Protein AF-A0A7C4HP65-F1 (afdb_monomer_lite)

pLDDT: mean 86.51, std 9.94, range [28.02, 97.38]

Foldseek 3Di:
DDDDPVRVVVVVVCVVPVVNVVVVVVVVVLLVVLVCLLQQAELAFQWKQFQNDIDGCSVDFAALVVLVDDTRDTDRCVDPVSVVSRVVGIDTHAHNQNHALQDADPDDPDFPQADADPNQNRGAHLRRGRPVNNCSNLVNLLLVLLVVLLVLLQVLQLVLLLQCQQPPDPSVVVVVVVLVVQQPDPLVVVLVVVCVVDPQASVSVSVSSSSNSSNPCNNLSSVQSNVQCPDPVNVVCVVVVNDSVCSSPPPRSVRSVVVSVVCSVVSSVVSSVVQVVCVVVVSHHDDDDPGLPDRQPDDDKWKWKWKFAQADIDIDTDPDLVCVVVSDDPRIAIEIEIEALPPLVSLVSVCVSVVNDVVLNVVLSRFPDAWDWDDDLQWIKTWAWAWDADLVVRDIDIWIWIWIQGQRYIYIRTNHPDHLCVVVVVLSVDRSRVSNHDGSLLVVLVRLLSRLVVLVVSLVSLVVVLVVLLVCLVPPDDPVSVVVLVVSLVVLVVVLRRLVCVLVNLVCVLPDPRPSHDPVSSVSSVVSNVSSVVSNVSSVVSNVSSVVSVVSNVVSVVVVVVLVVLVVCLVCQLVVVLVVLVVVVPDDDPDDPLVPDPCSVVVSVVVSVVSNVVSVVVCVVVVSD

Secondary structure (DSSP, 8-state):
-PPPHHHHHHHHHHHH-HHHHHHHHHHHHHHHHHHTHHHHB-SS-SEEEETTEEE-TTTS--BGGGGT-S-SSBP-TTSHHHHHHHHHSEEEE--SB---TT---S--SSSSSPPP-SSSTT-B-TTS-BHHHHHHHHHHHHHHHHHHHHHHHHHHHHHHHHHHHHH-HHHHHHHHHHHHHHHTS-HHHHHHHHHHHS---HHHHHHHHHHHHGGGGHHHHHHHHHHHTTSHHHHHHHHTT--HHHIIIIIIHHHHHHHHHHHHHHHHHHHHHHHHHHHHTT-SSPP-S----S----SS-EEEEEEE-SS-EEEEE-S-GGGGGGG--TT-EEEEEEE----HHHHHHHHHHHT--HHHHHHHH-TTPPPEEEE-SSEEEEEEEEEEEETTTTEEEEEEEEEEEESSEEEEEESSS--TTHHHHHHHHSTT-GGGGS-HHHHHHHHHHHHHHHHHHHHHHHHHHHHHHHHHHHH---HHHHHHHHHHHHHHHHHHHHHTTHHHHHHHHHH--STTS-HHHHHHHHHHHHHHHHHHHHHHHHHHHHHHHHHHHHHHHHHHHHHHHHHHHHHHHHHHHHHHHHHHHTS--S--TTTTSTTHHHHHHHHHHHHHHHHHHHHHHTT--

Structure (mmCIF, N/CA/C/O backbone):
data_AF-A0A7C4HP65-F1
#
_entry.id   AF-A0A7C4HP65-F1
#
loop_
_atom_site.group_PDB
_atom_site.id
_atom_site.type_symbol
_atom_site.label_atom_id
_atom_site.label_alt_id
_atom_site.label_comp_id
_atom_site.label_asym_id
_atom_site.label_entity_id
_atom_site.label_seq_id
_atom_site.pdbx_PDB_ins_code
_atom_site.Cartn_x
_atom_site.Cartn_y
_atom_site.Cartn_z
_atom_site.occupancy
_atom_site.B_iso_or_equiv
_atom_site.auth_seq_id
_atom_site.auth_comp_id
_atom_site.auth_asym_id
_atom_site.auth_atom_id
_atom_site.pdbx_PDB_model_num
ATOM 1 N N . MET A 1 1 ? -8.181 -29.368 -41.810 1.00 47.44 1 MET A N 1
ATOM 2 C CA . MET A 1 1 ? -7.188 -28.692 -42.681 1.00 47.44 1 MET A CA 1
ATOM 3 C C . MET A 1 1 ? -5.830 -29.353 -42.499 1.00 47.44 1 MET A C 1
ATOM 5 O O . MET A 1 1 ? -5.380 -29.470 -41.366 1.00 47.44 1 MET A O 1
ATOM 9 N N . ALA A 1 2 ? -5.188 -29.817 -43.572 1.00 63.53 2 ALA A N 1
ATOM 10 C CA . ALA A 1 2 ? -3.842 -30.382 -43.484 1.00 63.53 2 ALA A CA 1
ATOM 11 C C . ALA A 1 2 ? -2.816 -29.267 -43.200 1.00 63.53 2 ALA A C 1
ATOM 13 O O . ALA A 1 2 ? -2.768 -28.271 -43.916 1.00 63.53 2 ALA A O 1
ATOM 14 N N . LEU A 1 3 ? -2.005 -29.423 -42.147 1.00 74.25 3 LEU A N 1
ATOM 15 C CA . LEU A 1 3 ? -0.933 -28.478 -41.809 1.00 74.25 3 LEU A CA 1
ATOM 16 C C . LEU A 1 3 ? 0.085 -28.389 -42.954 1.00 74.25 3 LEU A C 1
ATOM 18 O O . LEU A 1 3 ? 0.565 -29.429 -43.415 1.00 74.25 3 LEU A O 1
ATOM 22 N N . SER A 1 4 ? 0.452 -27.164 -43.353 1.00 83.81 4 SER A N 1
ATOM 23 C CA . SER A 1 4 ? 1.479 -26.936 -44.379 1.00 83.81 4 SER A CA 1
ATOM 24 C C . SER A 1 4 ? 2.825 -27.573 -43.976 1.00 83.81 4 SER A C 1
ATOM 26 O O . SER A 1 4 ? 3.120 -27.660 -42.775 1.00 83.81 4 SER A O 1
ATOM 28 N N . PRO A 1 5 ? 3.681 -27.984 -44.935 1.00 84.31 5 PRO A N 1
ATOM 29 C CA . PRO A 1 5 ? 5.005 -28.539 -44.633 1.00 84.31 5 PRO A CA 1
ATOM 30 C C . PRO A 1 5 ? 5.859 -27.615 -43.749 1.00 84.31 5 PRO A C 1
ATOM 32 O O . PRO A 1 5 ? 6.534 -28.073 -42.826 1.00 84.31 5 PRO A O 1
ATOM 35 N N . LEU A 1 6 ? 5.763 -26.298 -43.967 1.00 77.19 6 LEU A N 1
ATOM 36 C CA . LEU A 1 6 ? 6.455 -25.286 -43.169 1.00 77.19 6 LEU A CA 1
ATOM 37 C C . LEU A 1 6 ? 5.941 -25.258 -41.721 1.00 77.19 6 LEU A C 1
ATOM 39 O O . LEU A 1 6 ? 6.729 -25.222 -40.776 1.00 77.19 6 LEU A O 1
ATOM 43 N N . THR A 1 7 ? 4.620 -25.322 -41.534 1.00 78.06 7 THR A N 1
ATOM 44 C CA . THR A 1 7 ? 3.987 -25.353 -40.207 1.00 78.06 7 THR A CA 1
ATOM 45 C C . THR A 1 7 ? 4.357 -26.627 -39.449 1.00 78.06 7 THR A C 1
ATOM 47 O O . THR A 1 7 ? 4.659 -26.559 -38.260 1.00 78.06 7 THR A O 1
ATOM 50 N N . ARG A 1 8 ? 4.414 -27.781 -40.132 1.00 84.81 8 ARG A N 1
ATOM 51 C CA . ARG A 1 8 ? 4.875 -29.046 -39.533 1.00 84.81 8 ARG A CA 1
ATOM 52 C C . ARG A 1 8 ? 6.316 -28.943 -39.037 1.00 84.81 8 ARG A C 1
ATOM 54 O O . ARG A 1 8 ? 6.592 -29.339 -37.908 1.00 84.81 8 ARG A O 1
ATOM 61 N N . ARG A 1 9 ? 7.215 -28.354 -39.834 1.00 84.94 9 ARG A N 1
ATOM 62 C CA . ARG A 1 9 ? 8.615 -28.128 -39.437 1.00 84.94 9 ARG A CA 1
ATOM 63 C C . ARG A 1 9 ? 8.730 -27.180 -38.239 1.00 84.94 9 ARG A C 1
ATOM 65 O O . ARG A 1 9 ? 9.472 -27.474 -37.309 1.00 84.94 9 ARG A O 1
ATOM 72 N N . ARG A 1 10 ? 7.966 -26.079 -38.218 1.00 82.75 10 ARG A N 1
ATOM 73 C CA . ARG A 1 10 ? 7.916 -25.151 -37.069 1.00 82.75 10 ARG A CA 1
ATOM 74 C C . ARG A 1 10 ? 7.435 -25.848 -35.794 1.00 82.75 10 ARG A C 1
ATOM 76 O O . ARG A 1 10 ? 8.056 -25.687 -34.750 1.00 82.75 10 ARG A O 1
ATOM 83 N N . LEU A 1 11 ? 6.384 -26.665 -35.890 1.00 83.00 11 LEU A N 1
ATOM 84 C CA . LEU A 1 11 ? 5.855 -27.416 -34.751 1.00 83.00 11 LEU A CA 1
ATOM 85 C C . LEU A 1 11 ? 6.846 -28.474 -34.248 1.00 83.00 11 LEU A C 1
ATOM 87 O O . LEU A 1 11 ? 6.991 -28.647 -33.041 1.00 83.00 11 LEU A O 1
ATOM 91 N N . HIS A 1 12 ? 7.555 -29.148 -35.156 1.00 88.75 12 HIS A N 1
ATOM 92 C CA . HIS A 1 12 ? 8.626 -30.075 -34.796 1.00 88.75 12 HIS A CA 1
ATOM 93 C C . HIS A 1 12 ? 9.760 -29.359 -34.047 1.00 88.75 12 HIS A C 1
ATOM 95 O O . HIS A 1 12 ? 10.168 -29.810 -32.981 1.00 88.75 12 HIS A O 1
ATOM 101 N N . ASN A 1 13 ? 10.211 -28.204 -34.547 1.00 86.38 13 ASN A N 1
ATOM 102 C CA . ASN A 1 13 ? 11.237 -27.396 -33.881 1.00 86.38 13 ASN A CA 1
ATOM 103 C C . ASN A 1 13 ? 10.777 -26.891 -32.502 1.00 86.38 13 ASN A C 1
ATOM 105 O O . ASN A 1 13 ? 11.560 -26.900 -31.557 1.00 86.38 13 ASN A O 1
ATOM 109 N N . PHE A 1 14 ? 9.507 -26.498 -32.361 1.00 86.06 14 PHE A N 1
ATOM 110 C CA . PHE A 1 14 ? 8.940 -26.107 -31.069 1.00 86.06 14 PHE A CA 1
ATOM 111 C C . PHE A 1 14 ? 8.900 -27.281 -30.080 1.00 86.06 14 PHE A C 1
ATOM 113 O O . PHE A 1 14 ? 9.344 -27.137 -28.947 1.00 86.06 14 PHE A O 1
ATOM 120 N N . ARG A 1 15 ? 8.450 -28.465 -30.517 1.00 88.50 15 ARG A N 1
ATOM 121 C CA . ARG A 1 15 ? 8.444 -29.686 -29.688 1.00 88.50 15 ARG A CA 1
ATOM 122 C C . ARG A 1 15 ? 9.851 -30.147 -29.298 1.00 88.50 15 ARG A C 1
ATOM 124 O O . ARG A 1 15 ? 10.022 -30.719 -28.226 1.00 88.50 15 ARG A O 1
ATOM 131 N N . ALA A 1 16 ? 10.854 -29.891 -30.139 1.00 91.50 16 ALA A N 1
ATOM 132 C CA . ALA A 1 16 ? 12.252 -30.164 -29.814 1.00 91.50 16 ALA A CA 1
ATOM 133 C C . ALA A 1 16 ? 12.774 -29.261 -28.678 1.00 91.50 16 ALA A C 1
ATOM 135 O O . ALA A 1 16 ? 13.621 -29.692 -27.893 1.00 91.50 16 ALA A O 1
ATOM 136 N N . ASN A 1 17 ? 12.234 -28.044 -28.525 1.00 91.94 17 ASN A N 1
ATOM 137 C CA . ASN A 1 17 ? 12.501 -27.192 -27.368 1.00 91.94 17 ASN A CA 1
ATOM 138 C C . ASN A 1 17 ? 11.694 -27.671 -26.151 1.00 91.94 17 ASN A C 1
ATOM 140 O O . ASN A 1 17 ? 10.605 -27.175 -25.855 1.00 91.94 17 ASN A O 1
ATOM 144 N N . ARG A 1 18 ? 12.260 -28.641 -25.420 1.00 90.25 18 ARG A N 1
ATOM 145 C CA . ARG A 1 18 ? 11.605 -29.274 -24.265 1.00 90.25 18 ARG A CA 1
ATOM 146 C C . ARG A 1 18 ? 11.142 -28.271 -23.208 1.00 90.25 18 ARG A C 1
ATOM 148 O O . ARG A 1 18 ? 10.050 -28.441 -22.678 1.00 90.25 18 ARG A O 1
ATOM 155 N N . ARG A 1 19 ? 11.937 -27.234 -22.916 1.00 91.62 19 ARG A N 1
ATOM 156 C CA . ARG A 1 19 ? 11.590 -26.224 -21.900 1.00 91.62 19 ARG A CA 1
ATOM 157 C C . ARG A 1 19 ? 10.344 -25.447 -22.320 1.00 91.62 19 ARG A C 1
ATOM 159 O O . ARG A 1 19 ? 9.363 -25.452 -21.592 1.00 91.62 19 ARG A O 1
ATOM 166 N N . GLY A 1 20 ? 10.350 -24.880 -23.529 1.00 87.81 20 GLY A N 1
ATOM 167 C CA . GLY A 1 20 ? 9.201 -24.134 -24.052 1.00 87.81 20 GLY A CA 1
ATOM 168 C C . GLY A 1 20 ? 7.935 -24.987 -24.180 1.00 87.81 20 GLY A C 1
ATOM 169 O O . GLY A 1 20 ? 6.843 -24.524 -23.862 1.00 87.81 20 GLY A O 1
ATOM 170 N N . PHE A 1 21 ? 8.080 -26.252 -24.585 1.00 90.38 21 PHE A N 1
ATOM 171 C CA . PHE A 1 21 ? 6.955 -27.179 -24.695 1.00 90.38 21 PHE A CA 1
ATOM 172 C C . PHE A 1 21 ? 6.313 -27.488 -23.334 1.00 90.38 21 PHE A C 1
ATOM 174 O O . PHE A 1 21 ? 5.094 -27.400 -23.207 1.00 90.38 21 PHE A O 1
ATOM 181 N N . TRP A 1 22 ? 7.113 -27.809 -22.311 1.00 93.75 22 TRP A N 1
ATOM 182 C CA . TRP A 1 22 ? 6.597 -28.073 -20.964 1.00 93.75 22 TRP A CA 1
ATOM 183 C C . TRP A 1 22 ? 6.025 -26.820 -20.300 1.00 93.75 22 TRP A C 1
ATOM 185 O O . TRP A 1 22 ? 4.951 -26.901 -19.711 1.00 93.75 22 TRP A O 1
ATOM 195 N N . SER A 1 23 ? 6.670 -25.658 -20.448 1.00 92.56 23 SER A N 1
ATOM 196 C CA . SER A 1 23 ? 6.140 -24.391 -19.926 1.00 92.56 23 SER A CA 1
ATOM 197 C C . SER A 1 23 ? 4.758 -24.064 -20.497 1.00 92.56 23 SER A C 1
ATOM 199 O O . SER A 1 23 ? 3.884 -23.641 -19.746 1.00 92.56 23 SER A O 1
ATOM 201 N N . LEU A 1 24 ? 4.528 -24.315 -21.794 1.00 90.88 24 LEU A N 1
ATOM 202 C CA . LEU A 1 24 ? 3.211 -24.136 -22.411 1.00 90.88 24 LEU A CA 1
ATOM 203 C C . LEU A 1 24 ? 2.157 -25.041 -21.761 1.00 90.88 24 LEU A C 1
ATOM 205 O O . LEU A 1 24 ? 1.071 -24.572 -21.440 1.00 90.88 24 LEU A O 1
ATOM 209 N N . TRP A 1 25 ? 2.463 -26.324 -21.558 1.00 93.88 25 TRP A N 1
ATOM 210 C CA . TRP A 1 25 ? 1.515 -27.262 -20.953 1.00 93.88 25 TRP A CA 1
ATOM 211 C C . TRP A 1 25 ? 1.218 -26.954 -19.490 1.00 93.88 25 TRP A C 1
ATOM 213 O O . TRP A 1 25 ? 0.059 -27.024 -19.096 1.00 93.88 25 TRP A O 1
ATOM 223 N N . ILE A 1 26 ? 2.231 -26.572 -18.707 1.00 95.19 26 ILE A N 1
ATOM 224 C CA . ILE A 1 26 ? 2.046 -26.145 -17.314 1.00 95.19 26 ILE A CA 1
ATOM 225 C C . ILE A 1 26 ? 1.136 -24.917 -17.267 1.00 95.19 26 ILE A C 1
ATOM 227 O O . ILE A 1 26 ? 0.150 -24.915 -16.535 1.00 95.19 26 ILE A O 1
ATOM 231 N N . PHE A 1 27 ? 1.415 -23.909 -18.097 1.00 93.81 27 PHE A N 1
ATOM 232 C CA . PHE A 1 27 ? 0.587 -22.710 -18.179 1.00 93.81 27 PHE A CA 1
ATOM 233 C C . PHE A 1 27 ? -0.853 -23.034 -18.594 1.00 93.81 27 PHE A C 1
ATOM 235 O O . PHE A 1 27 ? -1.787 -22.581 -17.942 1.00 93.81 27 PHE A O 1
ATOM 242 N N . LEU A 1 28 ? -1.049 -23.845 -19.641 1.00 94.62 28 LEU A N 1
ATOM 243 C CA . LEU A 1 28 ? -2.384 -24.237 -20.100 1.00 94.62 28 LEU A CA 1
ATOM 244 C C . LEU A 1 28 ? -3.150 -25.029 -19.038 1.00 94.62 28 LEU A C 1
ATOM 246 O O . LEU A 1 28 ? -4.348 -24.817 -18.886 1.00 94.62 28 LEU A O 1
ATOM 250 N N . ALA A 1 29 ? -2.475 -25.910 -18.297 1.00 95.94 29 ALA A N 1
ATOM 251 C CA . ALA A 1 29 ? -3.082 -26.652 -17.201 1.00 95.94 29 ALA A CA 1
ATOM 252 C C . ALA A 1 29 ? -3.499 -25.717 -16.058 1.00 95.94 29 ALA A C 1
ATOM 254 O O . ALA A 1 29 ? -4.655 -25.750 -15.647 1.00 95.94 29 ALA A O 1
ATOM 255 N N . MET A 1 30 ? -2.604 -24.837 -15.594 1.00 95.06 30 MET A N 1
ATOM 256 C CA . MET A 1 30 ? -2.923 -23.847 -14.556 1.00 95.06 30 MET A CA 1
ATOM 257 C C . MET A 1 30 ? -4.059 -22.919 -14.989 1.00 95.06 30 MET A C 1
ATOM 259 O O . MET A 1 30 ? -4.978 -22.664 -14.216 1.00 95.06 30 MET A O 1
ATOM 263 N N . PHE A 1 31 ? -4.030 -22.450 -16.237 1.00 95.00 31 PHE A N 1
ATOM 264 C CA . PHE A 1 31 ? -5.076 -21.599 -16.788 1.00 95.00 31 PHE A CA 1
ATOM 265 C C . PHE A 1 31 ? -6.417 -22.331 -16.861 1.00 95.00 31 PHE A C 1
ATOM 267 O O . PHE A 1 31 ? -7.412 -21.811 -16.363 1.00 95.00 31 PHE A O 1
ATOM 274 N N . ALA A 1 32 ? -6.447 -23.560 -17.381 1.00 95.25 32 ALA A N 1
ATOM 275 C CA . ALA A 1 32 ? -7.660 -24.372 -17.418 1.00 95.25 32 ALA A CA 1
ATOM 276 C C . ALA A 1 32 ? -8.232 -24.627 -16.015 1.00 95.25 32 ALA A C 1
ATOM 278 O O . ALA A 1 32 ? -9.429 -24.451 -15.820 1.00 95.25 32 ALA A O 1
ATOM 279 N N . ILE A 1 33 ? -7.390 -24.970 -15.034 1.00 94.88 33 ILE A N 1
ATOM 280 C CA . ILE A 1 33 ? -7.793 -25.138 -13.628 1.00 94.88 33 ILE A CA 1
ATOM 281 C C . ILE A 1 33 ? -8.402 -23.834 -13.095 1.00 94.88 33 ILE A C 1
ATOM 283 O O . ILE A 1 33 ? -9.485 -23.848 -12.517 1.00 94.88 33 ILE A O 1
ATOM 287 N N . SER A 1 34 ? -7.748 -22.699 -13.353 1.00 93.00 34 SER A N 1
ATOM 288 C CA . SER A 1 34 ? -8.208 -21.390 -12.886 1.00 93.00 34 SER A CA 1
ATOM 289 C C . SER A 1 34 ? -9.563 -20.971 -13.460 1.00 93.00 34 SER A C 1
ATOM 291 O O . SER A 1 34 ? -10.327 -20.320 -12.760 1.00 93.00 34 SER A O 1
ATOM 293 N N . LEU A 1 35 ? -9.928 -21.385 -14.682 1.00 91.88 35 LEU A N 1
ATOM 294 C CA . LEU A 1 35 ? -11.258 -21.110 -15.249 1.00 91.88 35 LEU A CA 1
ATOM 295 C C . LEU A 1 35 ? -12.393 -21.742 -14.432 1.00 91.88 35 LEU A C 1
ATOM 297 O O . LEU A 1 35 ? -13.484 -21.182 -14.381 1.00 91.88 35 LEU A O 1
ATOM 301 N N . PHE A 1 36 ? -12.115 -22.855 -13.753 1.00 93.31 36 PHE A N 1
ATOM 302 C CA . PHE A 1 36 ? -13.043 -23.534 -12.852 1.00 93.31 36 PHE A CA 1
ATOM 303 C C . PHE A 1 36 ? -12.806 -23.161 -11.380 1.00 93.31 36 PHE A C 1
ATOM 305 O O . PHE A 1 36 ? -13.174 -23.931 -10.495 1.00 93.31 36 PHE A O 1
ATOM 312 N N . ALA A 1 37 ? -12.216 -21.989 -11.100 1.00 88.62 37 ALA A N 1
ATOM 313 C CA . ALA A 1 37 ? -11.960 -21.523 -9.735 1.00 88.62 37 ALA A CA 1
ATOM 314 C C . ALA A 1 37 ? -13.206 -21.597 -8.845 1.00 88.62 37 ALA A C 1
ATOM 316 O O . ALA A 1 37 ? -13.103 -22.097 -7.734 1.00 88.62 37 ALA A O 1
ATOM 317 N N . ASP A 1 38 ? -14.382 -21.228 -9.360 1.00 85.44 38 ASP A N 1
ATOM 318 C CA . ASP A 1 38 ? -15.629 -21.237 -8.582 1.00 85.44 38 ASP A CA 1
ATOM 319 C C . ASP A 1 38 ? -16.104 -22.656 -8.201 1.00 85.44 38 ASP A C 1
ATOM 321 O O . ASP A 1 38 ? -16.932 -22.795 -7.308 1.00 85.44 38 ASP A O 1
ATOM 325 N N . LEU A 1 39 ? -15.595 -23.712 -8.853 1.00 91.56 39 LEU A N 1
ATOM 326 C CA . LEU A 1 39 ? -15.848 -25.118 -8.492 1.00 91.56 39 LEU A CA 1
ATOM 327 C C . LEU A 1 39 ? -14.784 -25.688 -7.545 1.00 91.56 39 LEU A C 1
ATOM 329 O O . LEU A 1 39 ? -15.029 -26.687 -6.874 1.00 91.56 39 LEU A O 1
ATOM 333 N N . ILE A 1 40 ? -13.590 -25.095 -7.533 1.00 93.38 40 ILE A N 1
ATOM 334 C CA . ILE A 1 40 ? -12.436 -25.566 -6.756 1.00 93.38 40 ILE A CA 1
ATOM 335 C C . ILE A 1 40 ? -12.366 -24.852 -5.406 1.00 93.38 40 ILE A C 1
ATOM 337 O O . ILE A 1 40 ? -12.086 -25.495 -4.395 1.00 93.38 40 ILE A O 1
ATOM 341 N N . ALA A 1 41 ? -12.623 -23.544 -5.410 1.00 92.81 41 ALA A N 1
ATOM 342 C CA . ALA A 1 41 ? -12.534 -22.642 -4.277 1.00 92.81 41 ALA A CA 1
ATOM 343 C C . ALA A 1 41 ? -13.800 -21.783 -4.189 1.00 92.81 41 ALA A C 1
ATOM 345 O O . ALA A 1 41 ? -13.994 -20.884 -5.007 1.00 92.81 41 ALA A O 1
ATOM 346 N N . ASN A 1 42 ? -14.692 -22.082 -3.246 1.00 92.25 42 ASN A N 1
ATOM 347 C CA . ASN A 1 42 ? -15.935 -21.334 -3.058 1.00 92.25 42 ASN A CA 1
ATOM 348 C C . ASN A 1 42 ? -16.457 -21.493 -1.628 1.00 92.25 42 ASN A C 1
ATOM 350 O O . ASN A 1 42 ? -16.293 -22.552 -1.025 1.00 92.25 42 ASN A O 1
ATOM 354 N N . ASP A 1 43 ? -17.121 -20.467 -1.106 1.00 90.06 43 ASP A N 1
ATOM 355 C CA . ASP A 1 43 ? -17.806 -20.494 0.193 1.00 90.06 43 ASP A CA 1
ATOM 356 C C . ASP A 1 43 ? -19.222 -21.078 0.117 1.00 90.06 43 ASP A C 1
ATOM 358 O O . ASP A 1 43 ? -19.897 -21.251 1.135 1.00 90.06 43 ASP A O 1
ATOM 362 N N . ARG A 1 44 ? -19.653 -21.453 -1.090 1.00 91.81 44 ARG A N 1
ATOM 363 C CA . ARG A 1 44 ? -20.887 -22.193 -1.340 1.00 91.81 44 ARG A CA 1
ATOM 364 C C . ARG A 1 44 ? -20.596 -23.659 -1.682 1.00 91.81 44 ARG A C 1
ATOM 366 O O . ARG A 1 44 ? -19.711 -23.934 -2.498 1.00 91.81 44 ARG A O 1
ATOM 373 N N . PRO A 1 45 ? -21.367 -24.617 -1.140 1.00 93.00 45 PRO A N 1
ATOM 374 C CA . PRO A 1 45 ? -21.257 -26.013 -1.538 1.00 93.00 45 PRO A CA 1
ATOM 375 C C . PRO A 1 45 ? -21.715 -26.205 -2.992 1.00 93.00 45 PRO A C 1
ATOM 377 O O . PRO A 1 45 ? -22.617 -25.525 -3.484 1.00 93.00 45 PRO A O 1
ATOM 380 N N . ILE A 1 46 ? -21.100 -27.170 -3.679 1.00 93.25 46 ILE A N 1
ATOM 381 C CA . ILE A 1 46 ? -21.377 -27.502 -5.082 1.00 93.25 46 ILE A CA 1
ATOM 382 C C . ILE A 1 46 ? -22.793 -28.051 -5.231 1.00 93.25 46 ILE A C 1
ATOM 384 O O . ILE A 1 46 ? -23.531 -27.643 -6.127 1.00 93.25 46 ILE A O 1
ATOM 388 N N . LEU A 1 47 ? -23.163 -28.981 -4.352 1.00 94.44 47 LEU A N 1
ATOM 389 C CA . LEU A 1 47 ? -24.433 -29.691 -4.389 1.00 94.44 47 LEU A CA 1
ATOM 390 C C . LEU A 1 47 ? -24.928 -29.914 -2.965 1.00 94.44 47 LEU A C 1
ATOM 392 O O . LEU A 1 47 ? -24.173 -30.379 -2.111 1.00 94.44 47 LEU A O 1
ATOM 396 N N . ILE A 1 48 ? -26.205 -29.633 -2.742 1.00 95.31 48 ILE A N 1
ATOM 397 C CA . ILE A 1 48 ? -26.913 -29.971 -1.509 1.00 95.31 48 ILE A CA 1
ATOM 398 C C . ILE A 1 48 ? -28.066 -30.896 -1.871 1.00 95.31 48 ILE A C 1
ATOM 400 O O . ILE A 1 48 ? -28.801 -30.637 -2.826 1.00 95.31 48 ILE A O 1
ATOM 404 N N . ARG A 1 49 ? -28.249 -31.962 -1.096 1.00 94.81 49 ARG A N 1
ATOM 405 C CA . ARG A 1 49 ? -29.494 -32.728 -1.077 1.00 94.81 49 ARG A CA 1
ATOM 406 C C . ARG A 1 49 ? -30.201 -32.422 0.233 1.00 94.81 49 ARG A C 1
ATOM 408 O O . ARG A 1 49 ? -29.636 -32.722 1.273 1.00 94.81 49 ARG A O 1
ATOM 415 N N . TYR A 1 50 ? -31.406 -31.866 0.180 1.00 94.31 50 TYR A N 1
ATOM 416 C CA . TYR A 1 50 ? -32.197 -31.520 1.363 1.00 94.31 50 TYR A CA 1
ATOM 417 C C . TYR A 1 50 ? -33.668 -31.864 1.122 1.00 94.31 50 TYR A C 1
ATOM 419 O O . TYR A 1 50 ? -34.218 -31.506 0.080 1.00 94.31 50 TYR A O 1
ATOM 427 N N . ASP A 1 51 ? -34.277 -32.610 2.047 1.00 90.69 51 ASP A N 1
ATOM 428 C CA . ASP A 1 51 ? -35.692 -33.023 2.001 1.00 90.69 51 ASP A CA 1
ATOM 429 C C . ASP A 1 51 ? -36.111 -33.683 0.665 1.00 90.69 51 ASP A C 1
ATOM 431 O O . ASP A 1 51 ? -37.161 -33.427 0.082 1.00 90.69 51 ASP A O 1
ATOM 435 N N . GLY A 1 52 ? -35.222 -34.516 0.113 1.00 89.62 52 GLY A N 1
ATOM 436 C CA . GLY A 1 52 ? -35.446 -35.231 -1.150 1.00 89.62 52 GLY A CA 1
ATOM 437 C C . GLY A 1 52 ? -35.188 -34.426 -2.433 1.00 89.62 52 GLY A C 1
ATOM 438 O O . GLY A 1 52 ? -35.119 -35.038 -3.500 1.00 89.62 52 GLY A O 1
ATOM 439 N N . ALA A 1 53 ? -34.965 -33.111 -2.349 1.00 92.38 53 ALA A N 1
ATOM 440 C CA . ALA A 1 53 ? -34.641 -32.247 -3.485 1.00 92.38 53 ALA A CA 1
ATOM 441 C C . ALA A 1 53 ? -33.135 -31.940 -3.586 1.00 92.38 53 ALA A C 1
ATOM 443 O O . ALA A 1 53 ? -32.399 -31.990 -2.598 1.00 92.38 53 ALA A O 1
ATOM 444 N N . TYR A 1 54 ? -32.677 -31.620 -4.800 1.00 94.00 54 TYR A N 1
ATOM 445 C CA . TYR A 1 54 ? -31.300 -31.208 -5.075 1.00 94.00 54 TYR A CA 1
ATOM 446 C C . TYR A 1 54 ? -31.219 -29.701 -5.309 1.00 94.00 54 TYR A C 1
ATOM 448 O O . TYR A 1 54 ? -31.988 -29.144 -6.093 1.00 94.00 54 TYR A O 1
ATOM 456 N N . TYR A 1 55 ? -30.231 -29.069 -4.685 1.00 93.00 55 TYR A N 1
ATOM 457 C CA . TYR A 1 55 ? -29.946 -27.644 -4.788 1.00 93.00 55 TYR A CA 1
ATOM 458 C C . TYR A 1 55 ? -28.504 -27.445 -5.261 1.00 93.00 55 TYR A C 1
ATOM 460 O O . TYR A 1 55 ? -27.600 -28.170 -4.846 1.00 93.00 55 TYR A O 1
ATOM 468 N N . LEU A 1 56 ? -28.288 -26.444 -6.118 1.00 93.31 56 LEU A N 1
ATOM 469 C CA . LEU A 1 56 ? -26.973 -26.069 -6.663 1.00 93.31 56 LEU A CA 1
ATOM 470 C C . LEU A 1 56 ? -26.603 -24.628 -6.250 1.00 93.31 56 LEU A C 1
ATOM 472 O O . LEU A 1 56 ? -26.799 -23.707 -7.052 1.00 93.31 56 LEU A O 1
ATOM 476 N N . PRO A 1 57 ? -26.102 -24.403 -5.018 1.00 90.12 57 PRO A N 1
ATOM 477 C CA . PRO A 1 57 ? -25.806 -23.065 -4.486 1.00 90.12 57 PRO A CA 1
ATOM 478 C C . PRO A 1 57 ? -24.761 -22.263 -5.269 1.00 90.12 57 PRO A C 1
ATOM 480 O O . PRO A 1 57 ? -24.805 -21.033 -5.297 1.00 90.12 57 PRO A O 1
ATOM 483 N N . ILE A 1 58 ? -23.842 -22.946 -5.959 1.00 87.19 58 ILE A N 1
ATOM 484 C CA . ILE A 1 58 ? -22.856 -22.293 -6.836 1.00 87.19 58 ILE A CA 1
ATOM 485 C C . ILE A 1 58 ? -23.527 -21.552 -8.003 1.00 87.19 58 ILE A C 1
ATOM 487 O O . ILE A 1 58 ? -23.028 -20.520 -8.441 1.00 87.19 58 ILE A O 1
ATOM 491 N N . LEU A 1 59 ? -24.660 -22.051 -8.508 1.00 85.62 59 LEU A N 1
ATOM 492 C CA . LEU A 1 59 ? -25.346 -21.466 -9.668 1.00 85.62 59 LEU A CA 1
ATOM 493 C C . LEU A 1 59 ? -26.493 -20.533 -9.282 1.00 85.62 59 LEU A C 1
ATOM 495 O O . LEU A 1 59 ? -26.853 -19.646 -10.054 1.00 85.62 59 LEU A O 1
ATOM 499 N N . LYS A 1 60 ? -27.105 -20.759 -8.119 1.00 86.75 60 LYS A N 1
ATOM 500 C CA . LYS A 1 60 ? -28.283 -20.025 -7.671 1.00 86.75 60 LYS A CA 1
ATOM 501 C C . LYS A 1 60 ? -28.197 -19.768 -6.174 1.00 86.75 60 LYS A C 1
ATOM 503 O O . LYS A 1 60 ? -27.923 -20.681 -5.407 1.00 86.75 60 LYS A O 1
ATOM 508 N N . THR A 1 61 ? -28.487 -18.538 -5.772 1.00 85.75 61 THR A N 1
ATOM 509 C CA . THR A 1 61 ? -28.617 -18.170 -4.362 1.00 85.75 61 THR A CA 1
ATOM 510 C C . THR A 1 61 ? -29.933 -18.705 -3.792 1.00 85.75 61 THR A C 1
ATOM 512 O O . THR A 1 61 ? -30.978 -18.604 -4.440 1.00 85.75 61 THR A O 1
ATOM 515 N N . TYR A 1 62 ? -29.881 -19.256 -2.580 1.00 90.00 62 TYR A N 1
ATOM 516 C CA . TYR A 1 62 ? -31.049 -19.738 -1.842 1.00 90.00 62 TYR A CA 1
ATOM 517 C C . TYR A 1 62 ? -31.117 -19.042 -0.478 1.00 90.00 62 TYR A C 1
ATOM 519 O O . TYR A 1 62 ? -30.065 -18.867 0.146 1.00 90.00 62 TYR A O 1
ATOM 527 N N . PRO A 1 63 ? -32.316 -18.635 -0.025 1.00 86.69 63 PRO A N 1
ATOM 528 C CA . PRO A 1 63 ? -32.492 -18.096 1.314 1.00 86.69 63 PRO A CA 1
ATOM 529 C C . PRO A 1 63 ? -32.365 -19.201 2.367 1.00 86.69 63 PRO A C 1
ATOM 531 O O . PRO A 1 63 ? -32.586 -20.376 2.070 1.00 86.69 63 PRO A O 1
ATOM 534 N N . GLU A 1 64 ? -32.052 -18.835 3.604 1.00 87.19 64 GLU A N 1
ATOM 535 C CA . GLU A 1 64 ? -31.930 -19.782 4.719 1.00 87.19 64 GLU A CA 1
ATOM 536 C C . GLU A 1 64 ? -33.240 -20.535 5.007 1.00 87.19 64 GLU A C 1
ATOM 538 O O . GLU A 1 64 ? -33.229 -21.732 5.306 1.00 87.19 64 GLU A O 1
ATOM 543 N N . THR A 1 65 ? -34.386 -19.876 4.801 1.00 86.62 65 THR A N 1
ATOM 544 C CA . THR A 1 65 ? -35.721 -20.497 4.877 1.00 86.62 65 THR A CA 1
ATOM 545 C C . THR A 1 65 ? -35.895 -21.699 3.949 1.00 86.62 65 THR A C 1
ATOM 547 O O . THR A 1 65 ? -36.684 -22.594 4.256 1.00 86.62 65 THR A O 1
ATOM 550 N N . ALA A 1 66 ? -35.133 -21.793 2.852 1.00 87.94 66 ALA A N 1
ATOM 551 C CA . ALA A 1 66 ? -35.164 -22.957 1.963 1.00 87.94 66 ALA A CA 1
ATOM 552 C C . ALA A 1 66 ? -34.651 -24.244 2.637 1.00 87.94 66 ALA A C 1
ATOM 554 O O . ALA A 1 66 ? -34.981 -25.340 2.186 1.00 87.94 66 ALA A O 1
ATOM 555 N N . PHE A 1 67 ? -33.876 -24.114 3.717 1.00 90.69 67 PHE A N 1
ATOM 556 C CA . PHE A 1 67 ? -33.299 -25.224 4.480 1.00 90.69 67 PHE A CA 1
ATOM 557 C C . PHE A 1 67 ? -33.881 -25.332 5.896 1.00 90.69 67 PHE A C 1
ATOM 559 O O . PHE A 1 67 ? -33.314 -26.007 6.752 1.00 90.69 67 PHE A O 1
ATOM 566 N N . GLY A 1 68 ? -35.028 -24.690 6.146 1.00 82.75 68 GLY A N 1
ATOM 567 C CA . GLY A 1 68 ? -35.700 -24.706 7.446 1.00 82.75 68 GLY A CA 1
ATOM 568 C C . GLY A 1 68 ? -35.203 -23.653 8.439 1.00 82.75 68 GLY A C 1
ATOM 569 O O . GLY A 1 68 ? -35.591 -23.717 9.603 1.00 82.75 68 GLY A O 1
ATOM 570 N N . GLY A 1 69 ? -34.377 -22.700 7.994 1.00 85.69 69 GLY A N 1
ATOM 571 C CA . GLY A 1 69 ? -34.005 -21.523 8.779 1.00 85.69 69 GLY A CA 1
ATOM 572 C C . GLY A 1 69 ? -35.126 -20.487 8.868 1.00 85.69 69 GLY A C 1
ATOM 573 O O . GLY A 1 69 ? -36.198 -20.642 8.277 1.00 85.69 69 GLY A O 1
ATOM 574 N N . ILE A 1 70 ? -34.874 -19.410 9.608 1.00 79.25 70 ILE A N 1
ATOM 575 C CA . ILE A 1 70 ? -35.874 -18.361 9.884 1.00 79.25 70 ILE A CA 1
ATOM 576 C C . ILE A 1 70 ? -35.654 -17.077 9.077 1.00 79.25 70 ILE A C 1
ATOM 578 O O . ILE A 1 70 ? -36.567 -16.258 8.979 1.00 79.25 70 ILE A O 1
ATOM 582 N N . PHE A 1 71 ? -34.475 -16.899 8.479 1.00 74.31 71 PHE A N 1
ATOM 583 C CA . PHE A 1 71 ? -34.118 -15.680 7.759 1.00 74.31 71 PHE A CA 1
ATOM 584 C C . PHE A 1 71 ? -34.347 -15.804 6.242 1.00 74.31 71 PHE A C 1
ATOM 586 O O . PHE A 1 71 ? -33.961 -16.782 5.602 1.00 74.31 71 PHE A O 1
ATOM 593 N N . GLU A 1 72 ? -34.948 -14.780 5.626 1.00 80.25 72 GLU A N 1
ATOM 594 C CA . GLU A 1 72 ? -35.108 -14.693 4.159 1.00 80.25 72 GLU A CA 1
ATOM 595 C C . GLU A 1 72 ? -33.825 -14.249 3.431 1.00 80.25 72 GLU A C 1
ATOM 597 O O . GLU A 1 72 ? -33.803 -14.098 2.208 1.00 80.25 72 GLU A O 1
ATOM 602 N N . THR A 1 73 ? -32.741 -14.037 4.173 1.00 75.69 73 THR A N 1
ATOM 603 C CA . THR A 1 73 ? -31.422 -13.712 3.632 1.00 75.69 73 THR A CA 1
ATOM 604 C C . THR A 1 73 ? -30.742 -14.942 3.044 1.00 75.69 73 THR A C 1
ATOM 606 O O . THR A 1 73 ? -31.100 -16.079 3.350 1.00 75.69 73 THR A O 1
ATOM 609 N N . GLU A 1 74 ? -29.746 -14.714 2.187 1.00 84.50 74 GLU A N 1
ATOM 610 C CA . GLU A 1 74 ? -28.924 -15.782 1.619 1.00 84.50 74 GLU A CA 1
ATOM 611 C C . GLU A 1 74 ? -28.342 -16.689 2.716 1.00 84.50 74 GLU A C 1
ATOM 613 O O . GLU A 1 74 ? -27.766 -16.205 3.689 1.00 84.50 74 GLU A O 1
ATOM 618 N N . ALA A 1 75 ? -28.486 -18.004 2.536 1.00 85.62 75 ALA A N 1
ATOM 619 C CA . ALA A 1 75 ? -27.989 -18.993 3.481 1.00 85.62 75 ALA A CA 1
ATOM 620 C C . ALA A 1 75 ? -26.454 -18.956 3.565 1.00 85.62 75 ALA A C 1
ATOM 622 O O . ALA A 1 75 ? -25.757 -19.170 2.569 1.00 85.62 75 ALA A O 1
ATOM 623 N N . VAL A 1 76 ? -25.921 -18.750 4.770 1.00 86.31 76 VAL A N 1
ATOM 624 C CA . VAL A 1 76 ? -24.479 -18.809 5.038 1.00 86.31 76 VAL A CA 1
ATOM 625 C C . VAL A 1 76 ? -24.097 -20.253 5.356 1.00 86.31 76 VAL A C 1
ATOM 627 O O . VAL A 1 76 ? -24.097 -20.687 6.500 1.00 86.31 76 VAL A O 1
ATOM 630 N N . TYR A 1 77 ? -23.765 -21.030 4.327 1.00 88.94 77 TYR A N 1
ATOM 631 C CA . TYR A 1 77 ? -23.507 -22.474 4.458 1.00 88.94 77 TYR A CA 1
ATOM 632 C C . TYR A 1 77 ? -22.304 -22.836 5.341 1.00 88.94 77 TYR A C 1
ATOM 634 O O . TYR A 1 77 ? -22.150 -23.993 5.731 1.00 88.94 77 TYR A O 1
ATOM 642 N N . SER A 1 78 ? -21.411 -21.885 5.618 1.00 84.88 78 SER A N 1
ATOM 643 C CA . SER A 1 78 ? -20.281 -22.077 6.529 1.00 84.88 78 SER A CA 1
ATOM 644 C C . SER A 1 78 ? -20.697 -22.046 8.004 1.00 84.88 78 SER A C 1
ATOM 646 O O . SER A 1 78 ? -19.982 -22.641 8.820 1.00 84.88 78 SER A O 1
ATOM 648 N N . ASP A 1 79 ? -21.844 -21.433 8.318 1.00 85.69 79 ASP A N 1
ATOM 649 C CA . ASP A 1 79 ? -22.394 -21.283 9.663 1.00 85.69 79 ASP A CA 1
ATOM 650 C C . ASP A 1 79 ? -22.736 -22.652 10.290 1.00 85.69 79 ASP A C 1
ATOM 652 O O . ASP A 1 79 ? -23.378 -23.487 9.637 1.00 85.69 79 ASP A O 1
ATOM 656 N N . PRO A 1 80 ? -22.307 -22.928 11.538 1.00 86.88 80 PRO A N 1
ATOM 657 C CA . PRO A 1 80 ? -22.651 -24.160 12.243 1.00 86.88 80 PRO A CA 1
ATOM 658 C C . PRO A 1 80 ? -24.157 -24.446 12.353 1.00 86.88 80 PRO A C 1
ATOM 660 O O . PRO A 1 80 ? -24.535 -25.618 12.324 1.00 86.88 80 PRO A O 1
ATOM 663 N N . GLU A 1 81 ? -25.014 -23.432 12.489 1.00 87.44 81 GLU A N 1
ATOM 664 C CA . GLU A 1 81 ? -26.466 -23.622 12.602 1.00 87.44 81 GLU A CA 1
ATOM 665 C C . GLU A 1 81 ? -27.076 -24.041 11.265 1.00 87.44 81 GLU A C 1
ATOM 667 O O . GLU A 1 81 ? -27.779 -25.051 11.191 1.00 87.44 81 GLU A O 1
ATOM 672 N N . VAL A 1 82 ? -26.715 -23.348 10.182 1.00 87.56 82 VAL A N 1
ATOM 673 C CA . VAL A 1 82 ? -27.162 -23.684 8.820 1.00 87.56 82 VAL A CA 1
ATOM 674 C C . VAL A 1 82 ? -26.680 -25.079 8.412 1.00 87.56 82 VAL A C 1
ATOM 676 O O . VAL A 1 82 ? -27.437 -25.846 7.812 1.00 87.56 82 VAL A O 1
ATOM 679 N N . LYS A 1 83 ? -25.448 -25.458 8.784 1.00 90.06 83 LYS A N 1
ATOM 680 C CA . LYS A 1 83 ? -24.934 -26.822 8.570 1.00 90.06 83 LYS A CA 1
ATOM 681 C C . LYS A 1 83 ? -25.790 -27.870 9.262 1.00 90.06 83 LYS A C 1
ATOM 683 O O . LYS A 1 83 ? -26.189 -28.830 8.610 1.00 90.06 83 LYS A O 1
ATOM 688 N N . LYS A 1 84 ? -26.111 -27.672 10.545 1.00 91.25 84 LYS A N 1
ATOM 689 C CA . LYS A 1 84 ? -26.957 -28.608 11.299 1.00 91.25 84 LYS A CA 1
ATOM 690 C C . LYS A 1 84 ? -28.332 -28.757 10.659 1.00 91.25 84 LYS A C 1
ATOM 692 O O . LYS A 1 84 ? -28.759 -29.884 10.433 1.00 91.25 84 LYS A O 1
ATOM 697 N N . LEU A 1 85 ? -28.978 -27.645 10.297 1.00 90.88 85 LEU A N 1
ATOM 698 C CA . LEU A 1 85 ? -30.285 -27.662 9.633 1.00 90.88 85 LEU A CA 1
ATOM 699 C C . LEU A 1 85 ? -30.262 -28.513 8.357 1.00 90.88 85 LEU A C 1
ATOM 701 O O . LEU A 1 85 ? -31.149 -29.337 8.146 1.00 90.88 85 LEU A O 1
ATOM 705 N N . ILE A 1 86 ? -29.230 -28.353 7.524 1.00 92.06 86 ILE A N 1
ATOM 706 C CA . ILE A 1 86 ? -29.087 -29.110 6.274 1.00 92.06 86 ILE A CA 1
ATOM 707 C C . ILE A 1 86 ? -28.769 -30.586 6.546 1.00 92.06 86 ILE A C 1
ATOM 709 O O . ILE A 1 86 ? -29.347 -31.459 5.896 1.00 92.06 86 ILE A O 1
ATOM 713 N N . GLU A 1 87 ? -27.872 -30.877 7.487 1.00 92.62 87 GLU A N 1
ATOM 714 C CA . GLU A 1 87 ? -27.435 -32.236 7.832 1.00 92.62 87 GLU A CA 1
ATOM 715 C C . GLU A 1 87 ? -28.538 -33.070 8.505 1.00 92.62 87 GLU A C 1
ATOM 717 O O . GLU A 1 87 ? -28.567 -34.289 8.342 1.00 92.62 87 GLU A O 1
ATOM 722 N N . GLU A 1 88 ? -29.504 -32.441 9.183 1.00 92.75 88 GLU A N 1
ATOM 723 C CA . GLU A 1 88 ? -30.662 -33.132 9.771 1.00 92.75 88 GLU A CA 1
ATOM 724 C C . GLU A 1 88 ? -31.541 -33.839 8.729 1.00 92.75 88 GLU A C 1
ATOM 726 O O . GLU A 1 88 ? -32.135 -34.882 9.013 1.00 92.75 88 GLU A O 1
ATOM 731 N N . LYS A 1 89 ? -31.643 -33.284 7.514 1.00 91.62 89 LYS A N 1
ATOM 732 C CA . LYS A 1 89 ? -32.523 -33.795 6.444 1.00 91.62 89 LYS A CA 1
ATOM 733 C C . LYS A 1 89 ? -31.797 -33.997 5.115 1.00 91.62 89 LYS A C 1
ATOM 735 O O . LYS A 1 89 ? -32.435 -34.064 4.056 1.00 91.62 89 LYS A O 1
ATOM 740 N N . GLY A 1 90 ? -30.469 -34.068 5.141 1.00 93.19 90 GLY A N 1
ATOM 741 C CA . GLY A 1 90 ? -29.684 -33.879 3.934 1.00 93.19 90 GLY A CA 1
ATOM 742 C C . GLY A 1 90 ? -28.176 -34.032 4.082 1.00 93.19 90 GLY A C 1
ATOM 743 O O . GLY A 1 90 ? -27.661 -34.523 5.078 1.00 93.19 90 GLY A O 1
ATOM 744 N N . TRP A 1 91 ? -27.466 -33.649 3.023 1.00 94.25 91 TRP A N 1
ATOM 745 C CA . TRP A 1 91 ? -26.007 -33.569 2.983 1.00 94.25 91 TRP A CA 1
ATOM 746 C C . TRP A 1 91 ? -25.550 -32.532 1.960 1.00 94.25 91 TRP A C 1
ATOM 748 O O . TRP A 1 91 ? -26.304 -32.119 1.075 1.00 94.25 91 TRP A O 1
ATOM 758 N N . MET A 1 92 ? -24.279 -32.153 2.056 1.00 94.56 92 MET A N 1
ATOM 759 C CA . MET A 1 92 ? -23.659 -31.096 1.263 1.00 94.56 92 MET A CA 1
ATOM 760 C C . MET A 1 92 ? -22.271 -31.519 0.775 1.00 94.56 92 MET A C 1
ATOM 762 O O . MET A 1 92 ? -21.497 -32.122 1.514 1.00 94.56 92 MET A O 1
ATOM 766 N N . VAL A 1 93 ? -21.964 -31.212 -0.486 1.00 94.50 93 VAL A N 1
ATOM 767 C CA . VAL A 1 93 ? -20.656 -31.462 -1.110 1.00 94.50 93 VAL A CA 1
ATOM 768 C C . VAL A 1 93 ? -19.933 -30.135 -1.284 1.00 94.50 93 VAL A C 1
ATOM 770 O O . VAL A 1 93 ? -20.380 -29.281 -2.049 1.00 94.50 93 VAL A O 1
ATOM 773 N N . TRP A 1 94 ? -18.811 -29.974 -0.588 1.00 93.62 94 TRP A N 1
ATOM 774 C CA . TRP A 1 94 ? -17.978 -28.774 -0.647 1.00 93.62 94 TRP A CA 1
ATOM 775 C C . TRP A 1 94 ? -16.948 -28.823 -1.782 1.00 93.62 94 TRP A C 1
ATOM 777 O O . TRP A 1 94 ? -16.487 -29.911 -2.144 1.00 93.62 94 TRP A O 1
ATOM 787 N N . PRO A 1 95 ? -16.538 -27.658 -2.316 1.00 93.62 95 PRO A N 1
ATOM 788 C CA . PRO A 1 95 ? -15.290 -27.528 -3.056 1.00 93.62 95 PRO A CA 1
ATOM 789 C C . PRO A 1 95 ? -14.083 -27.968 -2.220 1.00 93.62 95 PRO A C 1
ATOM 791 O O . PRO A 1 95 ? -14.142 -28.027 -0.991 1.00 93.62 95 PRO A O 1
ATOM 794 N N . ILE A 1 96 ? -12.964 -28.235 -2.898 1.00 93.50 96 ILE A N 1
ATOM 795 C CA . ILE A 1 96 ? -11.699 -28.622 -2.249 1.00 93.50 96 ILE A CA 1
ATOM 796 C C . ILE A 1 96 ? -11.248 -27.536 -1.265 1.00 93.50 96 ILE A C 1
ATOM 798 O O . ILE A 1 96 ? -10.766 -27.844 -0.179 1.00 93.50 96 ILE A O 1
ATOM 802 N N . ILE A 1 97 ? -11.426 -26.274 -1.652 1.00 93.56 97 ILE A N 1
ATOM 803 C CA . ILE A 1 97 ? -11.155 -25.108 -0.823 1.00 93.56 97 ILE A CA 1
ATOM 804 C C . ILE A 1 97 ? -12.520 -24.479 -0.494 1.00 93.56 97 ILE A C 1
ATOM 806 O O . ILE A 1 97 ? -13.140 -23.881 -1.372 1.00 93.56 97 ILE A O 1
ATOM 810 N N . PRO A 1 98 ? -13.038 -24.607 0.738 1.00 92.44 98 PRO A N 1
ATOM 811 C CA . PRO A 1 98 ? -14.373 -24.122 1.099 1.00 92.44 98 PRO A CA 1
ATOM 812 C C . PRO A 1 98 ? -14.389 -22.602 1.365 1.00 92.44 98 PRO A C 1
ATOM 814 O O . PRO A 1 98 ? -15.027 -22.131 2.305 1.00 92.44 98 PRO A O 1
ATOM 817 N N . TYR A 1 99 ? -13.639 -21.843 0.563 1.00 91.06 99 TYR A N 1
ATOM 818 C CA . TYR A 1 99 ? -13.457 -20.402 0.682 1.00 91.06 99 TYR A CA 1
ATOM 819 C C . TYR A 1 99 ? -13.478 -19.756 -0.695 1.00 91.06 99 TYR A C 1
ATOM 821 O O . TYR A 1 99 ? -12.822 -20.227 -1.630 1.00 91.06 99 TYR A O 1
ATOM 829 N N . ARG A 1 100 ? -14.202 -18.647 -0.808 1.00 87.31 100 ARG A N 1
ATOM 830 C CA . ARG A 1 100 ? -14.103 -17.724 -1.933 1.00 87.31 100 ARG A CA 1
ATOM 831 C C . ARG A 1 100 ? -12.959 -16.736 -1.678 1.00 87.31 100 ARG A C 1
ATOM 833 O O . ARG A 1 100 ? -12.441 -16.634 -0.568 1.00 87.31 100 ARG A O 1
ATOM 840 N N . TYR A 1 101 ? -12.532 -16.016 -2.713 1.00 82.94 101 TYR A N 1
ATOM 841 C CA . TYR A 1 101 ? -11.396 -15.083 -2.634 1.00 82.94 101 TYR A CA 1
ATOM 842 C C . TYR A 1 101 ? -11.589 -13.934 -1.621 1.00 82.94 101 TYR A C 1
ATOM 844 O O . TYR A 1 101 ? -10.613 -13.326 -1.186 1.00 82.94 101 TYR A O 1
ATOM 852 N N . ASP A 1 102 ? -12.837 -13.619 -1.286 1.00 79.50 102 ASP A N 1
ATOM 853 C CA . ASP A 1 102 ? -13.296 -12.560 -0.386 1.00 79.50 102 ASP A CA 1
ATOM 854 C C . ASP A 1 102 ? -13.845 -13.097 0.948 1.00 79.50 102 ASP A C 1
ATOM 856 O O . ASP A 1 102 ? -14.205 -12.311 1.822 1.00 79.50 102 ASP A O 1
ATOM 860 N N . THR A 1 103 ? -13.879 -14.418 1.147 1.00 84.12 103 THR A N 1
ATOM 861 C CA . THR A 1 103 ? -14.387 -15.021 2.384 1.00 84.12 103 THR A CA 1
ATOM 862 C C . THR A 1 103 ? -13.443 -14.747 3.553 1.00 84.12 103 THR A C 1
ATOM 864 O O . THR A 1 103 ? -12.281 -15.153 3.534 1.00 84.12 103 THR A O 1
ATOM 867 N N . ILE A 1 104 ? -13.969 -14.107 4.598 1.00 86.12 104 ILE A N 1
ATOM 868 C CA . ILE A 1 104 ? -13.252 -13.841 5.850 1.00 86.12 104 ILE A CA 1
ATOM 869 C C . ILE A 1 104 ? -13.404 -15.050 6.778 1.00 86.12 104 ILE A C 1
ATOM 871 O O . ILE A 1 104 ? -14.519 -15.420 7.158 1.00 86.12 104 ILE A O 1
ATOM 875 N N . ILE A 1 105 ? -12.286 -15.670 7.151 1.00 85.69 105 ILE A N 1
ATOM 876 C CA . ILE A 1 105 ? -12.254 -16.845 8.023 1.00 85.69 105 ILE A CA 1
ATOM 877 C C . ILE A 1 105 ? -12.280 -16.379 9.477 1.00 85.69 105 ILE A C 1
ATOM 879 O O . ILE A 1 105 ? -11.327 -15.789 9.978 1.00 85.69 105 ILE A O 1
ATOM 883 N N . LYS A 1 106 ? -13.390 -16.649 10.167 1.00 80.75 106 LYS A N 1
ATOM 884 C CA . LYS A 1 106 ? -13.600 -16.202 11.554 1.00 80.75 106 LYS A CA 1
ATOM 885 C C . LYS A 1 106 ? -12.948 -17.122 12.590 1.00 80.75 106 LYS A C 1
ATOM 887 O O . LYS A 1 106 ? -12.624 -16.677 13.686 1.00 80.75 106 LYS A O 1
ATOM 892 N N . ASP A 1 107 ? -12.763 -18.394 12.248 1.00 81.69 107 ASP A N 1
ATOM 893 C CA . ASP A 1 107 ? -12.367 -19.483 13.144 1.00 81.69 107 ASP A CA 1
ATOM 894 C C . ASP A 1 107 ? -10.905 -19.923 12.940 1.00 81.69 107 ASP A C 1
ATOM 896 O O . ASP A 1 107 ? -10.602 -21.111 12.792 1.00 81.69 107 ASP A O 1
ATOM 900 N N . LEU A 1 108 ? -9.989 -18.949 12.909 1.00 82.62 108 LEU A N 1
ATOM 901 C CA . LEU A 1 108 ? -8.551 -19.204 12.805 1.00 82.62 108 LEU A CA 1
ATOM 902 C C . LEU A 1 108 ? -7.935 -19.577 14.168 1.00 82.62 108 LEU A C 1
ATOM 904 O O . LEU A 1 108 ? -8.312 -19.003 15.187 1.00 82.62 108 LEU A O 1
ATOM 908 N N . PRO A 1 109 ? -6.968 -20.515 14.202 1.00 80.12 109 PRO A N 1
ATOM 909 C CA . PRO A 1 109 ? -6.286 -20.917 15.435 1.00 80.12 109 PRO A CA 1
ATOM 910 C C . PRO A 1 109 ? -5.249 -19.894 15.924 1.00 80.12 109 PRO A C 1
ATOM 912 O O . PRO A 1 109 ? -4.823 -19.974 17.072 1.00 80.12 109 PRO A O 1
ATOM 915 N N . VAL A 1 110 ? -4.816 -18.979 15.054 1.00 82.44 110 VAL A N 1
ATOM 916 C CA . VAL A 1 110 ? -3.907 -17.869 15.366 1.00 82.44 110 VAL A CA 1
ATOM 917 C C . VAL A 1 110 ? -4.402 -16.599 14.667 1.00 82.44 110 VAL A C 1
ATOM 919 O O . VAL A 1 110 ? -5.120 -16.723 13.666 1.00 82.44 110 VAL A O 1
ATOM 922 N N . PRO A 1 111 ? -4.023 -15.400 15.144 1.00 81.50 111 PRO A N 1
ATOM 923 C CA . PRO A 1 111 ? -4.332 -14.152 14.460 1.00 81.50 111 PRO A CA 1
ATOM 924 C C . PRO A 1 111 ? -3.853 -14.158 13.004 1.00 81.50 111 PRO A C 1
ATOM 926 O O . PRO A 1 111 ? -2.828 -14.752 12.664 1.00 81.50 111 PRO A O 1
ATOM 929 N N . ALA A 1 112 ? -4.627 -13.509 12.138 1.00 83.94 112 ALA A N 1
ATOM 930 C CA . ALA A 1 112 ? -4.242 -13.278 10.757 1.00 83.94 112 ALA A CA 1
ATOM 931 C C . ALA A 1 112 ? -3.057 -12.289 10.695 1.00 83.94 112 ALA A C 1
ATOM 933 O O . ALA A 1 112 ? -3.045 -11.342 11.480 1.00 83.94 112 ALA A O 1
ATOM 934 N N . PRO A 1 113 ? -2.081 -12.466 9.785 1.00 89.69 113 PRO A N 1
ATOM 935 C CA . PRO A 1 113 ? -1.941 -13.567 8.834 1.00 89.69 113 PRO A CA 1
ATOM 936 C C . PRO A 1 113 ? -1.494 -14.877 9.505 1.00 89.69 113 PRO A C 1
ATOM 938 O O . PRO A 1 113 ? -0.408 -14.985 10.074 1.00 89.69 113 PRO A O 1
ATOM 941 N N . ALA A 1 114 ? -2.319 -15.918 9.381 1.00 88.38 114 ALA A N 1
ATOM 942 C CA . ALA A 1 114 ? -2.007 -17.246 9.900 1.00 88.38 114 ALA A CA 1
ATOM 943 C C . ALA A 1 114 ? -1.026 -17.995 8.974 1.00 88.38 114 ALA A C 1
ATOM 945 O O . ALA A 1 114 ? -1.192 -17.947 7.748 1.00 88.38 114 ALA A O 1
ATOM 946 N N . PRO A 1 115 ? -0.051 -18.750 9.520 1.00 93.00 115 PRO A N 1
ATOM 947 C CA . PRO A 1 115 ? 0.881 -19.541 8.728 1.00 93.00 115 PRO A CA 1
ATOM 948 C C . PRO A 1 115 ? 0.172 -20.710 8.012 1.00 93.00 115 PRO A C 1
ATOM 950 O O . PRO A 1 115 ? -0.955 -21.074 8.367 1.00 93.00 115 PRO A O 1
ATOM 953 N N . PRO A 1 116 ? 0.829 -21.341 7.018 1.00 94.62 116 PRO A N 1
ATOM 954 C CA . PRO A 1 116 ? 0.309 -22.518 6.326 1.00 94.62 116 PRO A CA 1
ATOM 955 C C . PRO A 1 116 ? -0.189 -23.622 7.267 1.00 94.62 116 PRO A C 1
ATOM 957 O O . PRO A 1 116 ? 0.513 -24.039 8.188 1.00 94.62 116 PRO A O 1
ATOM 960 N N . SER A 1 117 ? -1.394 -24.129 7.004 1.00 92.00 117 SER A N 1
ATOM 961 C CA . SER A 1 117 ? -2.051 -25.174 7.791 1.00 92.00 117 SER A CA 1
ATOM 962 C C . SER A 1 117 ? -2.722 -26.223 6.897 1.00 92.00 117 SER A C 1
ATOM 964 O O . SER A 1 117 ? -2.852 -26.054 5.685 1.00 92.00 117 SER A O 1
ATOM 966 N N . ALA A 1 118 ? -3.192 -27.324 7.494 1.00 89.06 118 ALA A N 1
ATOM 967 C CA . ALA A 1 118 ? -3.938 -28.353 6.760 1.00 89.06 118 ALA A CA 1
ATOM 968 C C . ALA A 1 118 ? -5.253 -27.822 6.154 1.00 89.06 118 ALA A C 1
ATOM 970 O O . ALA A 1 118 ? -5.723 -28.355 5.149 1.00 89.06 118 ALA A O 1
ATOM 971 N N . ARG A 1 119 ? -5.829 -26.771 6.758 1.00 87.31 119 ARG A N 1
ATOM 972 C CA . ARG A 1 119 ? -7.065 -26.118 6.309 1.00 87.31 119 ARG A CA 1
ATOM 973 C C . ARG A 1 119 ? -6.798 -24.995 5.305 1.00 87.31 119 ARG A C 1
ATOM 975 O O . ARG A 1 119 ? -7.549 -24.863 4.348 1.00 87.31 119 ARG A O 1
ATOM 982 N N . ASN A 1 120 ? -5.714 -24.242 5.500 1.00 92.06 120 ASN A N 1
ATOM 983 C CA . ASN A 1 120 ? -5.280 -23.139 4.642 1.00 92.06 120 ASN A CA 1
ATOM 984 C C . ASN A 1 120 ? -3.861 -23.425 4.136 1.00 92.06 120 ASN A C 1
ATOM 986 O O . ASN A 1 120 ? -2.882 -23.088 4.803 1.00 92.06 120 ASN A O 1
ATOM 990 N N . TRP A 1 121 ? -3.724 -24.076 2.975 1.00 93.31 121 TRP A N 1
ATOM 991 C CA . TRP A 1 121 ? -2.447 -24.688 2.559 1.00 93.31 121 TRP A CA 1
ATOM 992 C C . TRP A 1 121 ? -1.285 -23.707 2.388 1.00 93.31 121 TRP A C 1
ATOM 994 O O . TRP A 1 121 ? -0.133 -24.111 2.510 1.00 93.31 121 TRP A O 1
ATOM 1004 N N . LEU A 1 122 ? -1.577 -22.438 2.098 1.00 94.69 122 LEU A N 1
ATOM 1005 C CA . LEU A 1 122 ? -0.587 -21.358 2.014 1.00 94.69 122 LEU A CA 1
ATOM 1006 C C . LEU A 1 122 ? -0.781 -20.290 3.102 1.00 94.69 122 LEU A C 1
ATOM 1008 O O . LEU A 1 122 ? -0.147 -19.243 3.040 1.00 94.69 122 LEU A O 1
ATOM 1012 N N . GLY A 1 123 ? -1.620 -20.565 4.100 1.00 93.06 123 GLY A N 1
ATOM 1013 C CA . GLY A 1 123 ? -1.948 -19.633 5.173 1.00 93.06 123 GLY A CA 1
ATOM 1014 C C . GLY A 1 123 ? -3.062 -18.659 4.800 1.00 93.06 123 GLY A C 1
ATOM 1015 O O . GLY A 1 123 ? -3.803 -18.866 3.831 1.00 93.06 123 GLY A O 1
ATOM 1016 N N . THR A 1 124 ? -3.180 -17.605 5.601 1.00 90.88 124 THR A N 1
ATOM 1017 C CA . THR A 1 124 ? -4.131 -16.507 5.383 1.00 90.88 124 THR A CA 1
ATOM 1018 C C . THR A 1 124 ? -3.407 -15.178 5.231 1.00 90.88 124 THR A C 1
ATOM 1020 O O . THR A 1 124 ? -2.268 -15.039 5.674 1.00 90.88 124 THR A O 1
ATOM 1023 N N . ASP A 1 125 ? -4.050 -14.225 4.563 1.00 85.06 125 ASP A N 1
ATOM 1024 C CA . ASP A 1 125 ? -3.572 -12.843 4.512 1.00 85.06 125 ASP A CA 1
ATOM 1025 C C . ASP A 1 125 ? -3.906 -12.069 5.799 1.00 85.06 125 ASP A C 1
ATOM 1027 O O . ASP A 1 125 ? -4.513 -12.608 6.723 1.00 85.06 125 ASP A O 1
ATOM 1031 N N . ASP A 1 126 ? -3.500 -10.803 5.854 1.00 82.56 126 ASP A N 1
ATOM 1032 C CA . ASP A 1 126 ? -3.776 -9.838 6.927 1.00 82.56 126 ASP A CA 1
ATOM 1033 C C . ASP A 1 126 ? -5.277 -9.622 7.196 1.00 82.56 126 ASP A C 1
ATOM 1035 O O . ASP A 1 126 ? -5.669 -9.216 8.286 1.00 82.56 126 ASP A O 1
ATOM 1039 N N . GLN A 1 127 ? -6.133 -9.962 6.230 1.00 77.81 127 GLN A N 1
ATOM 1040 C CA . GLN A 1 127 ? -7.590 -9.836 6.302 1.00 77.81 127 GLN A CA 1
ATOM 1041 C C . GLN A 1 127 ? -8.290 -11.177 6.582 1.00 77.81 127 GLN A C 1
ATOM 1043 O O . GLN A 1 127 ? -9.503 -11.295 6.382 1.00 77.81 127 GLN A O 1
ATOM 1048 N N . ALA A 1 128 ? -7.543 -12.185 7.050 1.00 86.50 128 ALA A N 1
ATOM 1049 C CA . ALA A 1 128 ? -8.030 -13.521 7.389 1.00 86.50 128 ALA A CA 1
ATOM 1050 C C . ALA A 1 128 ? -8.666 -14.287 6.211 1.00 86.50 128 ALA A C 1
ATOM 1052 O O . ALA A 1 128 ? -9.571 -15.100 6.412 1.00 86.50 128 ALA A O 1
ATOM 1053 N N . ARG A 1 129 ? -8.215 -14.056 4.974 1.00 87.69 129 ARG A N 1
ATOM 1054 C CA . ARG A 1 129 ? -8.706 -14.760 3.774 1.00 87.69 129 ARG A CA 1
ATOM 1055 C C . ARG A 1 129 ? -7.720 -15.821 3.322 1.00 87.69 129 ARG A C 1
ATOM 1057 O O . ARG A 1 129 ? -6.510 -15.677 3.485 1.00 87.69 129 ARG A O 1
ATOM 1064 N N . ASP A 1 130 ? -8.230 -16.884 2.707 1.00 92.44 130 ASP A N 1
ATOM 1065 C CA . ASP A 1 130 ? -7.391 -17.981 2.223 1.00 92.44 130 ASP A CA 1
ATOM 1066 C C . ASP A 1 130 ? -6.494 -17.549 1.046 1.00 92.44 130 ASP A C 1
ATOM 1068 O O . ASP A 1 130 ? -6.969 -17.120 -0.011 1.00 92.44 130 ASP A O 1
ATOM 1072 N N . VAL A 1 131 ? -5.176 -17.710 1.208 1.00 93.06 131 VAL A N 1
ATOM 1073 C CA . VAL A 1 131 ? -4.185 -17.291 0.203 1.00 93.06 131 VAL A CA 1
ATOM 1074 C C . VAL A 1 131 ? -4.290 -18.118 -1.083 1.00 93.06 131 VAL A C 1
ATOM 1076 O O . VAL A 1 131 ? -4.108 -17.578 -2.176 1.00 93.06 131 VAL A O 1
ATOM 1079 N N . VAL A 1 132 ? -4.617 -19.414 -1.002 1.00 93.94 132 VAL A N 1
ATOM 1080 C CA . VAL A 1 132 ? -4.733 -20.280 -2.190 1.00 93.94 132 VAL A CA 1
ATOM 1081 C C . VAL A 1 132 ? -5.933 -19.865 -3.034 1.00 93.94 132 VAL A C 1
ATOM 1083 O O . VAL A 1 132 ? -5.802 -19.731 -4.254 1.00 93.94 132 VAL A O 1
ATOM 1086 N N . ALA A 1 133 ? -7.078 -19.608 -2.397 1.00 90.56 133 ALA A N 1
ATOM 1087 C CA . ALA A 1 133 ? -8.262 -19.076 -3.060 1.00 90.56 133 ALA A CA 1
ATOM 1088 C C . ALA A 1 133 ? -7.941 -17.740 -3.748 1.00 90.56 133 ALA A C 1
ATOM 1090 O O . ALA A 1 133 ? -8.205 -17.577 -4.941 1.00 90.56 133 ALA A O 1
ATOM 1091 N N . ARG A 1 134 ? -7.276 -16.807 -3.053 1.00 88.88 134 ARG A N 1
ATOM 1092 C CA . ARG A 1 134 ? -6.886 -15.514 -3.642 1.00 88.88 134 ARG A CA 1
ATOM 1093 C C . ARG A 1 134 ? -5.956 -15.661 -4.843 1.00 88.88 134 ARG A C 1
ATOM 1095 O O . ARG A 1 134 ? -6.186 -15.011 -5.862 1.00 88.88 134 ARG A O 1
ATOM 1102 N N . ILE A 1 135 ? -4.951 -16.534 -4.767 1.00 90.62 135 ILE A N 1
ATOM 1103 C CA . ILE A 1 135 ? -4.035 -16.793 -5.887 1.00 90.62 135 ILE A CA 1
ATOM 1104 C C . ILE A 1 135 ? -4.789 -17.389 -7.079 1.00 90.62 135 ILE A C 1
ATOM 1106 O O . ILE A 1 135 ? -4.561 -16.966 -8.211 1.00 90.62 135 ILE A O 1
ATOM 1110 N N . LEU A 1 136 ? -5.704 -18.335 -6.852 1.00 90.38 136 LEU A N 1
ATOM 1111 C CA . LEU A 1 136 ? -6.453 -18.992 -7.924 1.00 90.38 136 LEU A CA 1
ATOM 1112 C C . LEU A 1 136 ? -7.343 -18.003 -8.694 1.00 90.38 136 LEU A C 1
ATOM 1114 O O . LEU A 1 136 ? -7.302 -17.956 -9.927 1.00 90.38 136 LEU A O 1
ATOM 1118 N N . TYR A 1 137 ? -8.113 -17.185 -7.970 1.00 87.50 137 TYR A N 1
ATOM 1119 C CA . TYR A 1 137 ? -8.980 -16.164 -8.563 1.00 87.50 137 TYR A CA 1
ATOM 1120 C C . TYR A 1 137 ? -8.173 -15.023 -9.189 1.00 87.50 137 TYR A C 1
ATOM 1122 O O . TYR A 1 1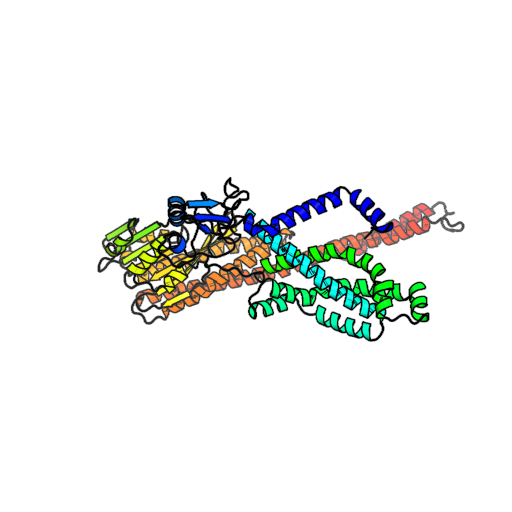37 ? -8.467 -14.616 -10.315 1.00 87.50 137 TYR A O 1
ATOM 1130 N N . GLY A 1 138 ? -7.130 -14.547 -8.504 1.00 86.12 138 GLY A N 1
ATOM 1131 C CA . GLY A 1 138 ? -6.241 -13.501 -9.005 1.00 86.12 138 GLY A CA 1
ATOM 1132 C C . GLY A 1 138 ? -5.529 -13.923 -10.289 1.00 86.12 138 GLY A C 1
ATOM 1133 O O . GLY A 1 138 ? -5.524 -13.180 -11.267 1.00 86.12 138 GLY A O 1
ATOM 1134 N N . PHE A 1 139 ? -5.013 -15.155 -10.348 1.00 90.62 139 PHE A N 1
ATOM 1135 C CA . PHE A 1 139 ? -4.405 -15.706 -11.559 1.00 90.62 139 PHE A CA 1
ATOM 1136 C C . PHE A 1 139 ? -5.405 -15.782 -12.721 1.00 90.62 139 PHE A C 1
ATOM 1138 O O . PHE A 1 139 ? -5.074 -15.353 -13.829 1.00 90.62 139 PHE A O 1
ATOM 1145 N N . ARG A 1 140 ? -6.641 -16.254 -12.474 1.00 88.75 140 ARG A N 1
ATOM 1146 C CA . ARG A 1 140 ? -7.717 -16.263 -13.483 1.00 88.75 140 ARG A CA 1
ATOM 1147 C C . ARG A 1 140 ? -7.940 -14.862 -14.056 1.00 88.75 140 ARG A C 1
ATOM 1149 O O . ARG A 1 140 ? -7.926 -14.697 -15.276 1.00 88.75 140 ARG A O 1
ATOM 1156 N N . ILE A 1 141 ? -8.152 -13.874 -13.186 1.00 85.12 141 ILE A N 1
ATOM 1157 C CA . ILE A 1 141 ? -8.476 -12.497 -13.578 1.00 85.12 141 ILE A CA 1
ATOM 1158 C C . ILE A 1 141 ? -7.316 -11.877 -14.359 1.00 85.12 141 ILE A C 1
ATOM 1160 O O . ILE A 1 141 ? -7.527 -11.407 -15.476 1.00 85.12 141 ILE A O 1
ATOM 1164 N N . SER A 1 142 ? -6.095 -11.941 -13.826 1.00 89.25 142 SER A N 1
ATOM 1165 C CA . SER A 1 142 ? -4.910 -11.341 -14.443 1.00 89.25 142 SER A CA 1
ATOM 1166 C C . SER A 1 142 ? -4.609 -11.923 -15.821 1.00 89.25 142 SER A C 1
ATOM 1168 O O . SER A 1 142 ? -4.361 -11.179 -16.771 1.00 89.25 142 SER A O 1
ATOM 1170 N N . VAL A 1 143 ? -4.675 -13.251 -15.972 1.00 91.25 143 VAL A N 1
ATOM 1171 C CA . VAL A 1 143 ? -4.403 -13.902 -17.261 1.00 91.25 143 VAL A CA 1
ATOM 1172 C C . VAL A 1 143 ? -5.516 -13.625 -18.271 1.00 91.25 143 VAL A C 1
ATOM 1174 O O . VAL A 1 143 ? -5.208 -13.307 -19.420 1.00 91.25 143 VAL A O 1
ATOM 1177 N N . LEU A 1 144 ? -6.793 -13.699 -17.873 1.00 90.62 144 LEU A N 1
ATOM 1178 C CA . LEU A 1 144 ? -7.911 -13.357 -18.763 1.00 90.62 144 LEU A CA 1
ATOM 1179 C C . LEU A 1 144 ? -7.819 -11.910 -19.235 1.00 90.62 144 LEU A C 1
ATOM 1181 O O . LEU A 1 144 ? -7.919 -11.650 -20.432 1.00 90.62 144 LEU A O 1
ATOM 1185 N N . PHE A 1 145 ? -7.577 -10.985 -18.310 1.00 91.69 145 PHE A N 1
ATOM 1186 C CA . PHE A 1 145 ? -7.399 -9.577 -18.624 1.00 91.69 145 PHE A CA 1
ATOM 1187 C C . PHE A 1 145 ? -6.249 -9.371 -19.609 1.00 91.69 145 PHE A C 1
ATOM 1189 O O . PHE A 1 145 ? -6.444 -8.788 -20.674 1.00 91.69 145 PHE A O 1
ATOM 1196 N N . GLY A 1 146 ? -5.065 -9.907 -19.293 1.00 92.81 146 GLY A N 1
ATOM 1197 C CA . GLY A 1 146 ? -3.882 -9.776 -20.134 1.00 92.81 146 GLY A CA 1
ATOM 1198 C C . GLY A 1 146 ? -4.093 -10.346 -21.536 1.00 92.81 146 GLY A C 1
ATOM 1199 O O . GLY A 1 146 ? -3.715 -9.706 -22.518 1.00 92.81 146 GLY A O 1
ATOM 1200 N N . LEU A 1 147 ? -4.723 -11.520 -21.653 1.00 95.06 147 LEU A N 1
ATOM 1201 C CA . LEU A 1 147 ? -5.014 -12.151 -22.943 1.00 95.06 147 LEU A CA 1
ATOM 1202 C C . LEU A 1 147 ? -6.008 -11.329 -23.760 1.00 95.06 147 LEU A C 1
ATOM 1204 O O . LEU A 1 147 ? -5.746 -11.056 -24.932 1.00 95.06 147 LEU A O 1
ATOM 1208 N N . VAL A 1 148 ? -7.126 -10.917 -23.158 1.00 95.62 148 VAL A N 1
ATOM 1209 C CA . VAL A 1 148 ? -8.158 -10.135 -23.849 1.00 95.62 148 VAL A CA 1
ATOM 1210 C C . VAL A 1 148 ? -7.594 -8.784 -24.284 1.00 95.62 148 VAL A C 1
ATOM 1212 O O . VAL A 1 148 ? -7.721 -8.430 -25.457 1.00 95.62 148 VAL A O 1
ATOM 1215 N N . LEU A 1 149 ? -6.908 -8.069 -23.387 1.00 95.88 149 LEU A N 1
ATOM 1216 C CA . LEU A 1 149 ? -6.292 -6.782 -23.700 1.00 95.88 149 LEU A CA 1
ATOM 1217 C C . LEU A 1 149 ? -5.268 -6.924 -24.823 1.00 95.88 149 LEU A C 1
ATOM 1219 O O . LEU A 1 149 ? -5.325 -6.163 -25.781 1.00 95.88 149 LEU A O 1
ATOM 1223 N N . THR A 1 150 ? -4.382 -7.921 -24.750 1.00 95.69 150 THR A N 1
ATOM 1224 C CA . THR A 1 150 ? -3.348 -8.157 -25.771 1.00 95.69 150 THR A CA 1
ATOM 1225 C C . THR A 1 150 ? -3.955 -8.496 -27.125 1.00 95.69 150 THR A C 1
ATOM 1227 O O . THR A 1 150 ? -3.494 -7.987 -28.142 1.00 95.69 150 THR A O 1
ATOM 1230 N N . ILE A 1 151 ? -4.985 -9.343 -27.172 1.00 95.94 151 ILE A N 1
ATOM 1231 C CA . ILE A 1 151 ? -5.639 -9.718 -28.431 1.00 95.94 151 ILE A CA 1
ATOM 1232 C C . ILE A 1 151 ? -6.319 -8.498 -29.054 1.00 95.94 151 ILE A C 1
ATOM 1234 O O . ILE A 1 151 ? -6.083 -8.205 -30.226 1.00 95.94 151 ILE A O 1
ATOM 1238 N N . LEU A 1 152 ? -7.126 -7.767 -28.280 1.00 97.38 152 LEU A N 1
ATOM 1239 C CA . LEU A 1 152 ? -7.852 -6.599 -28.779 1.00 97.38 152 LEU A CA 1
ATOM 1240 C C . LEU A 1 152 ? -6.897 -5.473 -29.192 1.00 97.38 152 LEU A C 1
ATOM 1242 O O . LEU A 1 152 ? -7.024 -4.938 -30.294 1.00 97.38 152 LEU A O 1
ATOM 1246 N N . SER A 1 153 ? -5.903 -5.161 -28.358 1.00 96.62 153 SER A N 1
ATOM 1247 C CA . SER A 1 153 ? -4.904 -4.129 -28.646 1.00 96.62 153 SER A CA 1
ATOM 1248 C C . SER A 1 153 ? -4.083 -4.482 -29.881 1.00 96.62 153 SER A C 1
ATOM 1250 O O . SER A 1 153 ? -3.841 -3.619 -30.722 1.00 96.62 153 SER A O 1
ATOM 1252 N N . SER A 1 154 ? -3.735 -5.760 -30.055 1.00 95.06 154 SER A N 1
ATOM 1253 C CA . SER A 1 154 ? -2.984 -6.219 -31.220 1.00 95.06 154 SER A CA 1
ATOM 1254 C C . SER A 1 154 ? -3.804 -6.158 -32.498 1.00 95.06 154 SER A C 1
ATOM 1256 O O . SER A 1 154 ? -3.272 -5.754 -33.524 1.00 95.06 154 SER A O 1
ATOM 1258 N N . ILE A 1 155 ? -5.092 -6.517 -32.461 1.00 95.56 155 ILE A N 1
ATOM 1259 C CA . ILE A 1 155 ? -5.974 -6.395 -33.631 1.00 95.56 155 ILE A CA 1
ATOM 1260 C C . ILE A 1 155 ? -6.032 -4.935 -34.096 1.00 95.56 155 ILE A C 1
ATOM 1262 O O . ILE A 1 155 ? -5.834 -4.666 -35.282 1.00 95.56 155 ILE A O 1
ATOM 1266 N N . ILE A 1 156 ? -6.245 -3.999 -33.167 1.00 97.12 156 ILE A N 1
ATOM 1267 C CA . ILE A 1 156 ? -6.324 -2.564 -33.472 1.00 97.12 156 ILE A CA 1
ATOM 1268 C C . ILE A 1 156 ? -4.965 -2.039 -33.952 1.00 97.12 156 ILE A C 1
ATOM 1270 O O . ILE A 1 156 ? -4.889 -1.407 -35.005 1.00 97.12 156 ILE A O 1
ATOM 1274 N N . GLY A 1 157 ? -3.883 -2.345 -33.233 1.00 96.00 157 GLY A N 1
ATOM 1275 C CA . GLY A 1 157 ? -2.534 -1.881 -33.554 1.00 96.00 157 GLY A CA 1
ATOM 1276 C C . GLY A 1 157 ? -2.011 -2.415 -34.888 1.00 96.00 157 GLY A C 1
ATOM 1277 O O . GLY A 1 157 ? -1.445 -1.662 -35.680 1.00 96.00 157 GLY A O 1
ATOM 1278 N N . ILE A 1 158 ? -2.256 -3.695 -35.190 1.00 95.62 158 ILE A N 1
ATOM 1279 C CA . ILE A 1 158 ? -1.903 -4.297 -36.482 1.00 95.62 158 ILE A CA 1
ATOM 1280 C C . ILE A 1 158 ? -2.720 -3.660 -37.605 1.00 95.62 158 ILE A C 1
ATOM 1282 O O . ILE A 1 158 ? -2.154 -3.347 -38.650 1.00 95.62 158 ILE A O 1
ATOM 1286 N N . ALA A 1 159 ? -4.021 -3.431 -37.411 1.00 95.19 159 ALA A N 1
ATOM 1287 C CA . ALA A 1 159 ? -4.848 -2.770 -38.416 1.00 95.19 159 ALA A CA 1
ATOM 1288 C C . ALA A 1 159 ? -4.376 -1.330 -38.688 1.00 95.19 159 ALA A C 1
ATOM 1290 O O . ALA A 1 159 ? -4.183 -0.961 -39.848 1.00 95.19 159 ALA A O 1
ATOM 1291 N N . ALA A 1 160 ? -4.125 -0.542 -37.639 1.00 96.12 160 ALA A N 1
ATOM 1292 C CA . ALA A 1 160 ? -3.638 0.832 -37.751 1.00 96.12 160 ALA A CA 1
ATOM 1293 C C . ALA A 1 160 ? -2.253 0.901 -38.419 1.00 96.12 160 ALA A C 1
ATOM 1295 O O . ALA A 1 160 ? -2.081 1.617 -39.408 1.00 96.12 160 ALA A O 1
ATOM 1296 N N . GLY A 1 161 ? -1.292 0.089 -37.965 1.00 95.56 161 GLY A N 1
ATOM 1297 C CA . GLY A 1 161 ? 0.050 0.032 -38.550 1.00 95.56 161 GLY A CA 1
ATOM 1298 C C . GLY A 1 161 ? 0.046 -0.464 -39.998 1.00 95.56 161 GLY A C 1
ATOM 1299 O O . GLY A 1 161 ? 0.774 0.063 -40.840 1.00 95.56 161 GLY A O 1
ATOM 1300 N N . ALA A 1 162 ? -0.823 -1.423 -40.331 1.00 95.38 162 ALA A N 1
ATOM 1301 C CA . ALA A 1 162 ? -0.993 -1.902 -41.699 1.00 95.38 162 ALA A CA 1
ATOM 1302 C C . ALA A 1 162 ? -1.485 -0.788 -42.632 1.00 95.38 162 ALA A C 1
ATOM 1304 O O . ALA A 1 162 ? -0.954 -0.628 -43.734 1.00 95.38 162 ALA A O 1
ATOM 1305 N N . VAL A 1 163 ? -2.478 -0.005 -42.195 1.00 95.62 163 VAL A N 1
ATOM 1306 C CA . VAL A 1 163 ? -3.013 1.141 -42.947 1.00 95.62 163 VAL A CA 1
ATOM 1307 C C . VAL A 1 163 ? -1.937 2.212 -43.131 1.00 95.62 163 VAL A C 1
ATOM 1309 O O . VAL A 1 163 ? -1.674 2.608 -44.270 1.00 95.62 163 VAL A O 1
ATOM 1312 N N . GLN A 1 164 ? -1.259 2.622 -42.054 1.00 95.25 164 GLN A N 1
ATOM 1313 C CA . GLN A 1 164 ? -0.175 3.608 -42.120 1.00 95.25 164 GLN A CA 1
ATOM 1314 C C . GLN A 1 164 ? 0.943 3.165 -43.064 1.00 95.25 164 GLN A C 1
ATOM 1316 O O . GLN A 1 164 ? 1.328 3.905 -43.972 1.00 95.25 164 GLN A O 1
ATOM 1321 N N . GLY A 1 165 ? 1.436 1.936 -42.898 1.00 93.31 165 GLY A N 1
ATOM 1322 C CA . GLY A 1 165 ? 2.566 1.446 -43.674 1.00 93.31 165 GLY A CA 1
ATOM 1323 C C . GLY A 1 165 ? 2.232 1.159 -45.138 1.00 93.31 165 GLY A C 1
ATOM 1324 O O . GLY A 1 165 ? 3.079 1.348 -46.011 1.00 93.31 165 GLY A O 1
ATOM 1325 N N . TYR A 1 166 ? 1.000 0.740 -45.451 1.00 94.25 166 TYR A N 1
ATOM 1326 C CA . TYR A 1 166 ? 0.598 0.489 -46.836 1.00 94.25 166 TYR A CA 1
ATOM 1327 C C . TYR A 1 166 ? 0.433 1.789 -47.628 1.00 94.25 166 TYR A C 1
ATOM 1329 O O . TYR A 1 166 ? 1.065 1.952 -48.680 1.00 94.25 166 TYR A O 1
ATOM 1337 N N . PHE A 1 167 ? -0.390 2.718 -47.126 1.00 93.19 167 PHE A N 1
ATOM 1338 C CA . PHE A 1 167 ? -0.717 3.955 -47.838 1.00 93.19 167 PHE A CA 1
ATOM 1339 C C . PHE A 1 167 ? 0.427 4.977 -47.772 1.00 93.19 167 PHE A C 1
ATOM 1341 O O . PHE A 1 167 ? 0.766 5.573 -48.795 1.00 93.19 167 PHE A O 1
ATOM 1348 N N . GLY A 1 168 ? 1.110 5.108 -46.631 1.00 90.25 168 GLY A N 1
ATOM 1349 C CA . GLY A 1 168 ? 2.180 6.091 -46.447 1.00 90.25 168 GLY A CA 1
ATOM 1350 C C . GLY A 1 168 ? 1.711 7.546 -46.618 1.00 90.25 168 GLY A C 1
ATOM 1351 O O . GLY A 1 168 ? 0.515 7.842 -46.680 1.00 90.25 168 GLY A O 1
ATOM 1352 N N . GLY A 1 169 ? 2.667 8.473 -46.722 1.00 91.75 169 GLY A N 1
ATOM 1353 C CA . GLY A 1 169 ? 2.392 9.877 -47.045 1.00 91.75 169 GLY A CA 1
ATOM 1354 C C . GLY A 1 169 ? 1.525 10.574 -45.993 1.00 91.75 169 GLY A C 1
ATOM 1355 O O . GLY A 1 169 ? 1.811 10.500 -44.802 1.00 91.75 169 GLY A O 1
ATOM 1356 N N . TRP A 1 170 ? 0.460 11.251 -46.430 1.00 90.88 170 TRP A N 1
ATOM 1357 C CA . TRP A 1 170 ? -0.430 12.011 -45.541 1.00 90.88 170 TRP A CA 1
ATOM 1358 C C . TRP A 1 170 ? -1.214 11.142 -44.547 1.00 90.88 170 TRP A C 1
ATOM 1360 O O . TRP A 1 170 ? -1.445 11.583 -43.425 1.00 90.88 170 TRP A O 1
ATOM 1370 N N . VAL A 1 171 ? -1.593 9.913 -44.926 1.00 90.88 171 VAL A N 1
ATOM 1371 C CA . VAL A 1 171 ? -2.304 8.977 -44.029 1.00 90.88 171 VAL A CA 1
ATOM 1372 C C . VAL A 1 171 ? -1.403 8.571 -42.866 1.00 90.88 171 VAL A C 1
ATOM 1374 O O . VAL A 1 171 ? -1.825 8.573 -41.712 1.00 90.88 171 VAL A O 1
ATOM 1377 N N . ASP A 1 172 ? -0.145 8.270 -43.180 1.00 92.44 172 ASP A N 1
ATOM 1378 C CA . ASP A 1 172 ? 0.876 7.936 -42.193 1.00 92.44 172 ASP A CA 1
ATOM 1379 C C . ASP A 1 172 ? 1.161 9.123 -41.264 1.00 92.44 172 ASP A C 1
ATOM 1381 O O . ASP A 1 172 ? 1.031 9.005 -40.047 1.00 92.44 172 ASP A O 1
ATOM 1385 N N . LEU A 1 173 ? 1.434 10.297 -41.845 1.00 89.12 173 LEU A N 1
ATOM 1386 C CA . LEU A 1 173 ? 1.753 11.513 -41.097 1.00 89.12 173 LEU A CA 1
ATOM 1387 C C . LEU A 1 173 ? 0.610 11.942 -40.163 1.00 89.12 173 LEU A C 1
ATOM 1389 O O . LEU A 1 173 ? 0.862 12.257 -39.004 1.00 89.12 173 LEU A O 1
ATOM 1393 N N . GLY A 1 174 ? -0.641 11.918 -40.633 1.00 92.38 174 GLY A N 1
ATOM 1394 C CA . GLY A 1 174 ? -1.805 12.278 -39.820 1.00 92.38 174 GLY A CA 1
ATOM 1395 C C . GLY A 1 174 ? -2.010 11.340 -38.628 1.00 92.38 174 GLY A C 1
ATOM 1396 O O . GLY A 1 174 ? -2.151 11.804 -37.497 1.00 92.38 174 GLY A O 1
ATOM 1397 N N . MET A 1 175 ? -1.963 10.021 -38.854 1.00 93.12 175 MET A N 1
ATOM 1398 C CA . MET A 1 175 ? -2.092 9.051 -37.761 1.00 93.12 175 MET A CA 1
ATOM 1399 C C . MET A 1 175 ? -0.897 9.092 -36.799 1.00 93.12 175 MET A C 1
ATOM 1401 O O . MET A 1 175 ? -1.092 8.950 -35.595 1.00 93.12 175 MET A O 1
ATOM 1405 N N . GLN A 1 176 ? 0.320 9.341 -37.294 1.00 90.69 176 GLN A N 1
ATOM 1406 C CA . GLN A 1 176 ? 1.499 9.478 -36.439 1.00 90.69 176 GLN A CA 1
ATOM 1407 C C . GLN A 1 176 ? 1.371 10.694 -35.507 1.00 90.69 176 GLN A C 1
ATOM 1409 O O . GLN A 1 176 ? 1.593 10.559 -34.308 1.00 90.69 176 GLN A O 1
ATOM 1414 N N . ARG A 1 177 ? 0.918 11.851 -36.012 1.00 91.69 177 ARG A N 1
ATOM 1415 C CA . ARG A 1 177 ? 0.674 13.040 -35.171 1.00 91.69 177 ARG A CA 1
ATOM 1416 C C . ARG A 1 177 ? -0.415 12.817 -34.130 1.00 91.69 177 ARG A C 1
ATOM 1418 O O . ARG A 1 177 ? -0.262 13.254 -32.995 1.00 91.69 177 ARG A O 1
ATOM 1425 N N . PHE A 1 178 ? -1.488 12.115 -34.491 1.00 93.62 178 PHE A N 1
ATOM 1426 C CA . PHE A 1 178 ? -2.523 11.747 -33.529 1.00 93.62 178 PHE A CA 1
ATOM 1427 C C . PHE A 1 178 ? -1.960 10.878 -32.395 1.00 93.62 178 PHE A C 1
ATOM 1429 O O . PHE A 1 178 ? -2.189 11.191 -31.232 1.00 93.62 178 PHE A O 1
ATOM 1436 N N . MET A 1 179 ? -1.187 9.835 -32.717 1.00 93.81 179 MET A N 1
ATOM 1437 C CA . MET A 1 179 ? -0.594 8.953 -31.704 1.00 93.81 179 MET A CA 1
ATOM 1438 C C . MET A 1 179 ? 0.448 9.659 -30.832 1.00 93.81 179 MET A C 1
ATOM 1440 O O . MET A 1 179 ? 0.507 9.382 -29.641 1.00 93.81 179 MET A O 1
ATOM 1444 N N . GLU A 1 180 ? 1.235 10.587 -31.383 1.00 89.62 180 GLU A N 1
ATOM 1445 C CA . GLU A 1 180 ? 2.176 11.401 -30.599 1.00 89.62 180 GLU A CA 1
ATOM 1446 C C . GLU A 1 180 ? 1.445 12.256 -29.552 1.00 89.62 180 GLU A C 1
ATOM 1448 O O . GLU A 1 180 ? 1.848 12.294 -28.392 1.00 89.62 180 GLU A O 1
ATOM 1453 N N . ILE A 1 181 ? 0.334 12.895 -29.938 1.00 90.81 181 ILE A N 1
ATOM 1454 C CA . ILE A 1 181 ? -0.504 13.672 -29.012 1.00 90.81 181 ILE A CA 1
ATOM 1455 C C . ILE A 1 181 ? -1.171 12.745 -27.988 1.00 90.81 181 ILE A C 1
ATOM 1457 O O . ILE A 1 181 ? -1.163 13.034 -26.794 1.00 90.81 181 ILE A O 1
ATOM 1461 N N . TRP A 1 182 ? -1.723 11.619 -28.444 1.00 92.88 182 TRP A N 1
ATOM 1462 C CA . TRP A 1 182 ? -2.431 10.661 -27.595 1.00 92.88 182 TRP A CA 1
ATOM 1463 C C . TRP A 1 182 ? -1.508 10.000 -26.564 1.00 92.88 182 TRP A C 1
ATOM 1465 O O . TRP A 1 182 ? -1.867 9.877 -25.396 1.00 92.88 182 TRP A O 1
ATOM 1475 N N . GLY A 1 183 ? -0.295 9.624 -26.974 1.00 86.50 183 GLY A N 1
ATOM 1476 C CA . GLY A 1 183 ? 0.733 9.044 -26.110 1.00 86.50 183 GLY A CA 1
ATOM 1477 C C . GLY A 1 183 ? 1.392 10.045 -25.159 1.00 86.50 183 GLY A C 1
ATOM 1478 O O . GLY A 1 183 ? 2.004 9.627 -24.180 1.00 86.50 183 GLY A O 1
ATOM 1479 N N . GLY A 1 184 ? 1.249 11.351 -25.407 1.00 87.31 184 GLY A N 1
ATOM 1480 C CA . GLY A 1 184 ? 1.683 12.404 -24.485 1.00 87.31 184 GLY A CA 1
ATOM 1481 C C . GLY A 1 184 ? 0.755 12.594 -23.280 1.00 87.31 184 GLY A C 1
ATOM 1482 O O . GLY A 1 184 ? 1.117 13.297 -22.336 1.00 87.31 184 GLY A O 1
ATOM 1483 N N . LEU A 1 185 ? -0.435 11.982 -23.292 1.00 88.00 185 LEU A N 1
ATOM 1484 C CA . LEU A 1 185 ? -1.374 12.053 -22.179 1.00 88.00 185 LEU A CA 1
ATOM 1485 C C . LEU A 1 185 ? -0.899 11.176 -21.007 1.00 88.00 185 LEU A C 1
ATOM 1487 O O . LEU A 1 185 ? -0.561 10.006 -21.204 1.00 88.00 185 LEU A O 1
ATOM 1491 N N . PRO A 1 186 ? -0.913 11.687 -19.763 1.00 86.38 186 PRO A N 1
ATOM 1492 C CA . PRO A 1 186 ? -0.487 10.912 -18.608 1.00 86.38 186 PRO A CA 1
ATOM 1493 C C . PRO A 1 186 ? -1.550 9.872 -18.227 1.00 86.38 186 PRO A C 1
ATOM 1495 O O . PRO A 1 186 ? -2.511 10.160 -17.510 1.00 86.38 186 PRO A O 1
ATOM 1498 N N . VAL A 1 187 ? -1.349 8.642 -18.707 1.00 82.50 187 VAL A N 1
ATOM 1499 C CA . VAL A 1 187 ? -2.293 7.516 -18.593 1.00 82.50 187 VAL A CA 1
ATOM 1500 C C . VAL A 1 187 ? -2.772 7.298 -17.155 1.00 82.50 187 VAL A C 1
ATOM 1502 O O . VAL A 1 187 ? -3.970 7.155 -16.935 1.00 82.50 187 VAL A O 1
ATOM 1505 N N . LEU A 1 188 ? -1.870 7.341 -16.167 1.00 81.00 188 LEU A N 1
ATOM 1506 C CA . LEU A 1 188 ? -2.234 7.150 -14.757 1.00 81.00 188 LEU A CA 1
ATOM 1507 C C . LEU A 1 188 ? -3.226 8.209 -14.261 1.00 81.00 188 LEU A C 1
ATOM 1509 O O . LEU A 1 188 ? -4.221 7.849 -13.645 1.00 81.00 188 LEU A O 1
ATOM 1513 N N . PHE A 1 189 ? -3.019 9.496 -14.566 1.00 82.75 189 PHE A N 1
ATOM 1514 C CA . PHE A 1 189 ? -3.953 10.545 -14.137 1.00 82.75 189 PHE A CA 1
ATOM 1515 C C . PHE A 1 189 ? -5.328 10.381 -14.780 1.00 82.75 189 PHE A C 1
ATOM 1517 O O . PHE A 1 189 ? -6.340 10.569 -14.110 1.00 82.75 189 PHE A O 1
ATOM 1524 N N . LEU A 1 190 ? -5.381 9.982 -16.053 1.00 81.19 190 LEU A N 1
ATOM 1525 C CA . LEU A 1 190 ? -6.653 9.712 -16.721 1.00 81.19 190 LEU A CA 1
ATOM 1526 C C . LEU A 1 190 ? -7.373 8.512 -16.106 1.00 81.19 190 LEU A C 1
ATOM 1528 O O . LEU A 1 190 ? -8.579 8.582 -15.899 1.00 81.19 190 LEU A O 1
ATOM 1532 N N . LEU A 1 191 ? -6.651 7.445 -15.761 1.00 76.94 191 LEU A N 1
ATOM 1533 C CA . LEU A 1 191 ? -7.234 6.298 -15.065 1.00 76.94 191 LEU A CA 1
ATOM 1534 C C . LEU A 1 191 ? -7.785 6.687 -13.689 1.00 76.94 191 LEU A C 1
ATOM 1536 O O . LEU A 1 191 ? -8.895 6.285 -13.359 1.00 76.94 191 LEU A O 1
ATOM 1540 N N . ILE A 1 192 ? -7.069 7.524 -12.932 1.00 76.44 192 ILE A N 1
ATOM 1541 C CA . ILE A 1 192 ? -7.514 8.034 -11.624 1.00 76.44 192 ILE A CA 1
ATOM 1542 C C . ILE A 1 192 ? -8.798 8.859 -11.765 1.00 76.44 192 ILE A C 1
ATOM 1544 O O . ILE A 1 192 ? -9.768 8.625 -11.048 1.00 76.44 192 ILE A O 1
ATOM 1548 N N . ILE A 1 193 ? -8.826 9.804 -12.710 1.00 80.88 193 ILE A N 1
ATOM 1549 C CA . ILE A 1 193 ? -9.999 10.653 -12.968 1.00 80.88 193 ILE A CA 1
ATOM 1550 C C . ILE A 1 193 ? -11.187 9.801 -13.428 1.00 80.88 193 ILE A C 1
ATOM 1552 O O . ILE A 1 193 ? -12.310 9.994 -12.978 1.00 80.88 193 ILE A O 1
ATOM 1556 N N . MET A 1 194 ? -10.962 8.830 -14.310 1.00 73.69 194 MET A N 1
ATOM 1557 C CA . MET A 1 194 ? -12.036 7.962 -14.789 1.00 73.69 194 MET A CA 1
ATOM 1558 C C . MET A 1 194 ? -12.546 7.018 -13.696 1.00 73.69 194 MET A C 1
ATOM 1560 O O . MET A 1 194 ? -13.747 6.772 -13.633 1.00 73.69 194 MET A O 1
ATOM 1564 N N . SER A 1 195 ? -11.666 6.541 -12.811 1.00 67.75 195 SER A N 1
ATOM 1565 C CA . SER A 1 195 ? -12.028 5.701 -11.665 1.00 67.75 195 SER A CA 1
ATOM 1566 C C . SER A 1 195 ? -12.773 6.462 -10.566 1.00 67.75 195 SER A C 1
ATOM 1568 O O . SER A 1 195 ? -13.455 5.827 -9.767 1.00 67.75 195 SER A O 1
ATOM 1570 N N . SER A 1 196 ? -12.652 7.793 -10.489 1.00 75.00 196 SER A N 1
ATOM 1571 C CA . SER A 1 196 ? -13.462 8.598 -9.564 1.00 75.00 196 SER A CA 1
ATOM 1572 C C . SER A 1 196 ? -14.854 8.916 -10.121 1.00 75.00 196 SER A C 1
ATOM 1574 O O . SER A 1 196 ? -15.781 9.160 -9.353 1.00 75.00 196 SER A O 1
ATOM 1576 N N . LEU A 1 197 ? -15.015 8.888 -11.448 1.00 78.31 197 LEU A N 1
ATOM 1577 C CA . LEU A 1 197 ? -16.288 9.136 -12.134 1.00 78.31 197 LEU A CA 1
ATOM 1578 C C . LEU A 1 197 ? -17.111 7.862 -12.364 1.00 78.31 197 LEU A C 1
ATOM 1580 O O . LEU A 1 197 ? -18.336 7.928 -12.458 1.00 78.31 197 LEU A O 1
ATOM 1584 N N . ILE A 1 198 ? -16.449 6.713 -12.507 1.00 75.81 198 ILE A N 1
ATOM 1585 C CA . ILE A 1 198 ? -17.064 5.428 -12.848 1.00 75.81 198 ILE A CA 1
ATOM 1586 C C . ILE A 1 198 ? -16.538 4.368 -11.887 1.00 75.81 198 ILE A C 1
ATOM 1588 O O . ILE A 1 198 ? -15.335 4.286 -11.659 1.00 75.81 198 ILE A O 1
ATOM 1592 N N . VAL A 1 199 ? -17.428 3.507 -11.383 1.00 71.38 199 VAL A N 1
ATOM 1593 C CA . VAL A 1 199 ? -17.032 2.362 -10.554 1.00 71.38 199 VAL A CA 1
ATOM 1594 C C . VAL A 1 199 ? -16.074 1.466 -11.357 1.00 71.38 199 VAL A C 1
ATOM 1596 O O . VAL A 1 199 ? -16.457 0.959 -12.424 1.00 71.38 199 VAL A O 1
ATOM 1599 N N . PRO A 1 200 ? -14.826 1.273 -10.891 1.00 70.25 200 PRO A N 1
ATOM 1600 C CA . PRO A 1 200 ? -13.873 0.427 -11.585 1.00 70.25 200 PRO A CA 1
ATOM 1601 C C . PRO A 1 200 ? -14.360 -1.023 -11.545 1.00 70.25 200 PRO A C 1
ATOM 1603 O O . PRO A 1 200 ? -14.886 -1.515 -10.552 1.00 70.25 200 PRO A O 1
ATOM 1606 N N . GLY A 1 201 ? -14.234 -1.706 -12.673 1.00 74.06 201 GLY A N 1
ATOM 1607 C CA . GLY A 1 201 ? -14.682 -3.071 -12.892 1.00 74.06 201 GLY A CA 1
ATOM 1608 C C . GLY A 1 201 ? -13.908 -3.678 -14.057 1.00 74.06 201 GLY A C 1
ATOM 1609 O O . GLY A 1 201 ? -13.197 -2.975 -14.776 1.00 74.06 201 GLY A O 1
ATOM 1610 N N . PHE A 1 202 ? -14.045 -4.987 -14.275 1.00 79.81 202 PHE A N 1
ATOM 1611 C CA . PHE A 1 202 ? -13.200 -5.704 -15.240 1.00 79.81 202 PHE A CA 1
ATOM 1612 C C . PHE A 1 202 ? -13.266 -5.069 -16.635 1.00 79.81 202 PHE A C 1
ATOM 1614 O O . PHE A 1 202 ? -12.243 -4.758 -17.239 1.00 79.81 202 PHE A O 1
ATOM 1621 N N . TRP A 1 203 ? -14.482 -4.816 -17.120 1.00 83.12 203 TRP A N 1
ATOM 1622 C CA . TRP A 1 203 ? -14.715 -4.264 -18.453 1.00 83.12 203 TRP A CA 1
ATOM 1623 C C . TRP A 1 203 ? -14.354 -2.783 -18.575 1.00 83.12 203 TRP A C 1
ATOM 1625 O O . TRP A 1 203 ? -13.903 -2.364 -19.640 1.00 83.12 203 TRP A O 1
ATOM 1635 N N . THR A 1 204 ? -14.521 -1.991 -17.511 1.00 83.06 204 THR A N 1
ATOM 1636 C CA . THR A 1 204 ? -14.199 -0.557 -17.540 1.00 83.06 204 THR A CA 1
ATOM 1637 C C . THR A 1 204 ? -12.690 -0.346 -17.536 1.00 83.06 204 THR A C 1
ATOM 1639 O O . THR A 1 204 ? -12.184 0.364 -18.402 1.00 83.06 204 THR A O 1
ATOM 1642 N N . VAL A 1 205 ? -11.954 -1.048 -16.667 1.00 83.88 205 VAL A N 1
ATOM 1643 C CA . VAL A 1 205 ? -10.482 -1.025 -16.648 1.00 83.88 205 VAL A CA 1
ATOM 1644 C C . VAL A 1 205 ? -9.916 -1.574 -17.959 1.00 83.88 205 VAL A C 1
ATOM 1646 O O . VAL A 1 205 ? -9.013 -0.973 -18.537 1.00 83.88 205 VAL A O 1
ATOM 1649 N N . LEU A 1 206 ? -10.486 -2.662 -18.493 1.00 87.94 206 LEU A N 1
ATOM 1650 C CA . LEU A 1 206 ? -10.076 -3.221 -19.785 1.00 87.94 206 LEU A CA 1
ATOM 1651 C C . LEU A 1 206 ? -10.263 -2.210 -20.922 1.00 87.94 206 LEU A C 1
ATOM 1653 O O . LEU A 1 206 ? -9.355 -2.028 -21.729 1.00 87.94 206 LEU A O 1
ATOM 1657 N N . GLY A 1 207 ? -11.424 -1.553 -20.987 1.00 90.25 207 GLY A N 1
ATOM 1658 C CA . GLY A 1 207 ? -11.723 -0.550 -22.007 1.00 90.25 207 GLY A CA 1
ATOM 1659 C C . GLY A 1 207 ? -10.797 0.660 -21.916 1.00 90.25 207 GLY A C 1
ATOM 1660 O O . GLY A 1 207 ? -10.247 1.088 -22.928 1.00 90.25 207 GLY A O 1
ATOM 1661 N N . LEU A 1 208 ? -10.567 1.167 -20.703 1.00 87.38 208 LEU A N 1
ATOM 1662 C CA . LEU A 1 208 ? -9.654 2.283 -20.466 1.00 87.38 208 LEU A CA 1
ATOM 1663 C C . LEU A 1 208 ? -8.221 1.939 -20.873 1.00 87.38 208 LEU A C 1
ATOM 1665 O O . LEU A 1 208 ? -7.591 2.711 -21.587 1.00 87.38 208 LEU A O 1
ATOM 1669 N N . MET A 1 209 ? -7.720 0.763 -20.493 1.00 89.44 209 MET A N 1
ATOM 1670 C CA . MET A 1 209 ? -6.394 0.308 -20.915 1.00 89.44 209 MET A CA 1
ATOM 1671 C C . MET A 1 209 ? -6.315 0.124 -22.427 1.00 89.44 209 MET A C 1
ATOM 1673 O O . MET A 1 209 ? -5.349 0.554 -23.056 1.00 89.44 209 MET A O 1
ATOM 1677 N N . LEU A 1 210 ? -7.353 -0.456 -23.036 1.00 94.38 210 LEU A N 1
ATOM 1678 C CA . LEU A 1 210 ? -7.404 -0.676 -24.475 1.00 94.38 210 LEU A CA 1
ATOM 1679 C C . LEU A 1 210 ? -7.265 0.628 -25.261 1.00 94.38 210 LEU A C 1
ATOM 1681 O O . LEU A 1 210 ? -6.635 0.585 -26.311 1.00 94.38 210 LEU A O 1
ATOM 1685 N N . LEU A 1 211 ? -7.768 1.764 -24.756 1.00 91.56 211 LEU A N 1
ATOM 1686 C CA . LEU A 1 211 ? -7.622 3.087 -25.385 1.00 91.56 211 LEU A CA 1
ATOM 1687 C C . LEU A 1 211 ? -6.166 3.557 -25.513 1.00 91.56 211 LEU A C 1
ATOM 1689 O O . LEU A 1 211 ? -5.877 4.387 -26.376 1.00 91.56 211 LEU A O 1
ATOM 1693 N N . PHE A 1 212 ? -5.247 3.028 -24.704 1.00 90.50 212 PHE A N 1
ATOM 1694 C CA . PHE A 1 212 ? -3.831 3.411 -24.719 1.00 90.50 212 PHE A CA 1
ATOM 1695 C C . PHE A 1 212 ? -2.910 2.277 -25.195 1.00 90.50 212 PHE A C 1
ATOM 1697 O O . PHE A 1 212 ? -1.917 2.536 -25.870 1.00 90.50 212 PHE A O 1
ATOM 1704 N N . SER A 1 213 ? -3.241 1.012 -24.919 1.00 92.62 213 SER A N 1
ATOM 1705 C CA . SER A 1 213 ? -2.369 -0.134 -25.221 1.00 92.62 213 SER A CA 1
ATOM 1706 C C . SER A 1 213 ? -2.305 -0.526 -26.704 1.00 92.62 213 SER A C 1
ATOM 1708 O O . SER A 1 213 ? -1.393 -1.245 -27.106 1.00 92.62 213 SER A O 1
ATOM 1710 N N . TRP A 1 214 ? -3.248 -0.091 -27.546 1.00 95.12 214 TRP A N 1
ATOM 1711 C CA . TRP A 1 214 ? -3.286 -0.471 -28.970 1.00 95.12 214 TRP A CA 1
ATOM 1712 C C . TRP A 1 214 ? -2.119 0.083 -29.802 1.00 95.12 214 TRP A C 1
ATOM 1714 O O . TRP A 1 214 ? -1.795 -0.474 -30.851 1.00 95.12 214 TRP A O 1
ATOM 1724 N N . MET A 1 215 ? -1.460 1.147 -29.338 1.00 94.06 215 MET A N 1
ATOM 1725 C CA . MET A 1 215 ? -0.382 1.812 -30.079 1.00 94.06 215 MET A CA 1
ATOM 1726 C C . MET A 1 215 ? 0.910 0.979 -30.140 1.00 94.06 215 MET A C 1
ATOM 1728 O O . MET A 1 215 ? 1.722 1.165 -31.043 1.00 94.06 215 MET A O 1
ATOM 1732 N N . SER A 1 216 ? 1.103 0.015 -29.233 1.00 91.19 216 SER A N 1
ATOM 1733 C CA . SER A 1 216 ? 2.392 -0.668 -29.041 1.00 91.19 216 SER A CA 1
ATOM 1734 C C . SER A 1 216 ? 2.897 -1.470 -30.248 1.00 91.19 216 SER A C 1
ATOM 1736 O O . SER A 1 216 ? 4.105 -1.620 -30.410 1.00 91.19 216 SER A O 1
ATOM 1738 N N . LEU A 1 217 ? 2.008 -1.999 -31.099 1.00 94.38 217 LEU A N 1
ATOM 1739 C CA . LEU A 1 217 ? 2.406 -2.730 -32.316 1.00 94.38 217 LEU A CA 1
ATOM 1740 C C . LEU A 1 217 ? 2.423 -1.866 -33.576 1.00 94.38 217 LEU A C 1
ATOM 1742 O O . LEU A 1 217 ? 2.886 -2.337 -34.618 1.00 94.38 217 LEU A O 1
ATOM 1746 N N . VAL A 1 218 ? 1.916 -0.635 -33.502 1.00 95.62 218 VAL A N 1
ATOM 1747 C CA . VAL A 1 218 ? 1.655 0.187 -34.684 1.00 95.62 218 VAL A CA 1
ATOM 1748 C C . VAL A 1 218 ? 2.946 0.468 -35.446 1.00 95.62 218 VAL A C 1
ATOM 1750 O O . VAL A 1 218 ? 3.014 0.162 -36.635 1.00 95.62 218 VAL A O 1
ATOM 1753 N N . ASP A 1 219 ? 3.997 0.936 -34.769 1.00 93.12 219 ASP A N 1
ATOM 1754 C CA . ASP A 1 219 ? 5.275 1.272 -35.410 1.00 93.12 219 ASP A CA 1
ATOM 1755 C C . ASP A 1 219 ? 5.976 0.056 -36.025 1.00 93.12 219 ASP A C 1
ATOM 1757 O O . ASP A 1 219 ? 6.510 0.131 -37.136 1.00 93.12 219 ASP A O 1
ATOM 1761 N N . LEU A 1 220 ? 5.927 -1.091 -35.342 1.00 93.56 220 LEU A N 1
ATOM 1762 C CA . LEU A 1 220 ? 6.507 -2.338 -35.838 1.00 93.56 220 LEU A CA 1
ATOM 1763 C C . LEU A 1 220 ? 5.809 -2.794 -37.125 1.00 93.56 220 LEU A C 1
ATOM 1765 O O . LEU A 1 220 ? 6.460 -3.090 -38.128 1.00 93.56 220 LEU A O 1
ATOM 1769 N N . VAL A 1 221 ? 4.475 -2.844 -37.104 1.00 95.12 221 VAL A N 1
ATOM 1770 C CA . VAL A 1 221 ? 3.671 -3.285 -38.252 1.00 95.12 221 VAL A CA 1
ATOM 1771 C C . VAL A 1 221 ? 3.783 -2.280 -39.392 1.00 95.12 221 VAL A C 1
ATOM 1773 O O . VAL A 1 221 ? 3.936 -2.675 -40.546 1.00 95.12 221 VAL A O 1
ATOM 1776 N N . ARG A 1 222 ? 3.784 -0.983 -39.083 1.00 94.88 222 ARG A N 1
ATOM 1777 C CA . ARG A 1 222 ? 4.012 0.093 -40.048 1.00 94.88 222 ARG A CA 1
ATOM 1778 C C . ARG A 1 222 ? 5.339 -0.089 -40.777 1.00 94.88 222 ARG A C 1
ATOM 1780 O O . ARG A 1 222 ? 5.348 -0.079 -42.007 1.00 94.88 222 ARG A O 1
ATOM 1787 N N . ALA A 1 223 ? 6.440 -0.299 -40.055 1.00 93.19 223 ALA A N 1
ATOM 1788 C CA . ALA A 1 223 ? 7.757 -0.516 -40.652 1.00 93.19 223 ALA A CA 1
ATOM 1789 C C . ALA A 1 223 ? 7.779 -1.756 -41.563 1.00 93.19 223 ALA A C 1
ATOM 1791 O O . ALA A 1 223 ? 8.296 -1.711 -42.684 1.00 93.19 223 ALA A O 1
ATOM 1792 N N . GLU A 1 224 ? 7.154 -2.848 -41.122 1.00 93.50 224 GLU A N 1
ATOM 1793 C CA . GLU A 1 224 ? 7.011 -4.071 -41.912 1.00 93.50 224 GLU A CA 1
ATOM 1794 C C . GLU A 1 224 ? 6.209 -3.852 -43.198 1.00 93.50 224 GLU A C 1
ATOM 1796 O O . GLU A 1 224 ? 6.626 -4.296 -44.268 1.00 93.50 224 GLU A O 1
ATOM 1801 N N . PHE A 1 225 ? 5.099 -3.115 -43.134 1.00 94.50 225 PHE A N 1
ATOM 1802 C CA . PHE A 1 225 ? 4.281 -2.793 -44.303 1.00 94.50 225 PHE A CA 1
ATOM 1803 C C . PHE A 1 225 ? 4.984 -1.816 -45.259 1.00 94.50 225 PHE A C 1
ATOM 1805 O O . PHE A 1 225 ? 4.926 -2.016 -46.477 1.00 94.50 225 PHE A O 1
ATOM 1812 N N . LEU A 1 226 ? 5.712 -0.819 -44.739 1.00 91.56 226 LEU A N 1
ATOM 1813 C CA . LEU A 1 226 ? 6.537 0.101 -45.536 1.00 91.56 226 LEU A CA 1
ATOM 1814 C C . LEU A 1 226 ? 7.650 -0.633 -46.290 1.00 91.56 226 LEU A C 1
ATOM 1816 O O . LEU A 1 226 ? 7.947 -0.301 -47.441 1.00 91.56 226 LEU A O 1
ATOM 1820 N N . ARG A 1 227 ? 8.255 -1.646 -45.665 1.00 91.56 227 ARG A N 1
ATOM 1821 C CA . ARG A 1 227 ? 9.249 -2.508 -46.309 1.00 91.56 227 ARG A CA 1
ATOM 1822 C C . ARG A 1 227 ? 8.592 -3.435 -47.328 1.00 91.56 227 ARG A C 1
ATOM 1824 O O . ARG A 1 227 ? 8.990 -3.458 -48.490 1.00 91.56 227 ARG A O 1
ATOM 1831 N N . ALA A 1 228 ? 7.566 -4.174 -46.914 1.00 90.62 228 ALA A N 1
ATOM 1832 C CA . ALA A 1 228 ? 6.956 -5.232 -47.710 1.00 90.62 228 ALA A CA 1
ATOM 1833 C C . ALA A 1 228 ? 6.213 -4.716 -48.948 1.00 90.62 228 ALA A C 1
ATOM 1835 O O . ALA A 1 228 ? 6.184 -5.404 -49.968 1.00 90.62 228 ALA A O 1
ATOM 1836 N N . ARG A 1 229 ? 5.673 -3.488 -48.921 1.00 89.88 229 ARG A N 1
ATOM 1837 C CA . ARG A 1 229 ? 5.045 -2.882 -50.110 1.00 89.88 229 ARG A CA 1
ATOM 1838 C C . ARG A 1 229 ? 6.020 -2.676 -51.278 1.00 89.88 229 ARG A C 1
ATOM 1840 O O . ARG A 1 229 ? 5.579 -2.482 -52.408 1.00 89.88 229 ARG A O 1
ATOM 1847 N N . ASN A 1 230 ? 7.328 -2.700 -51.009 1.00 89.06 230 ASN A N 1
ATOM 1848 C CA . ASN A 1 230 ? 8.377 -2.570 -52.016 1.00 89.06 230 ASN A CA 1
ATOM 1849 C C . ASN A 1 230 ? 8.849 -3.909 -52.599 1.00 89.06 230 ASN A C 1
ATOM 1851 O O . ASN A 1 230 ? 9.684 -3.888 -53.498 1.00 89.06 230 ASN A O 1
ATOM 1855 N N . PHE A 1 231 ? 8.327 -5.050 -52.136 1.00 92.38 231 PHE A N 1
ATOM 1856 C CA . PHE A 1 231 ? 8.683 -6.352 -52.698 1.00 92.38 231 PHE A CA 1
ATOM 1857 C C . PHE A 1 231 ? 8.123 -6.550 -54.112 1.00 92.38 231 PHE A C 1
ATOM 1859 O O . PHE A 1 231 ? 7.001 -6.135 -54.421 1.00 92.38 231 PHE A O 1
ATOM 1866 N N . ASP A 1 232 ? 8.882 -7.254 -54.954 1.00 91.88 232 ASP A N 1
ATOM 1867 C CA . ASP A 1 232 ? 8.563 -7.440 -56.374 1.00 91.88 232 ASP A CA 1
ATOM 1868 C C . ASP A 1 232 ? 7.210 -8.125 -56.593 1.00 91.88 232 ASP A C 1
ATOM 1870 O O . ASP A 1 232 ? 6.437 -7.710 -57.453 1.00 91.88 232 ASP A O 1
ATOM 1874 N N . PHE A 1 233 ? 6.855 -9.108 -55.758 1.00 89.88 233 PHE A N 1
ATOM 1875 C CA . PHE A 1 233 ? 5.558 -9.788 -55.851 1.00 89.88 233 PHE A CA 1
ATOM 1876 C C . PHE A 1 233 ? 4.371 -8.877 -55.493 1.00 89.88 233 PHE A C 1
ATOM 1878 O O . PHE A 1 233 ? 3.279 -9.054 -56.029 1.00 89.88 233 PHE A O 1
ATOM 1885 N N . VAL A 1 234 ? 4.569 -7.880 -54.621 1.00 92.00 234 VAL A N 1
ATOM 1886 C CA . VAL A 1 234 ? 3.534 -6.889 -54.283 1.00 92.00 234 VAL A CA 1
ATOM 1887 C C . VAL A 1 234 ? 3.369 -5.883 -55.419 1.00 92.00 234 VAL A C 1
ATOM 1889 O O . VAL A 1 234 ? 2.243 -5.564 -55.804 1.00 92.00 234 VAL A O 1
ATOM 1892 N N . ARG A 1 235 ? 4.484 -5.415 -55.994 1.00 90.12 235 ARG A N 1
ATOM 1893 C CA . ARG A 1 235 ? 4.476 -4.524 -57.163 1.00 90.12 235 ARG A CA 1
ATOM 1894 C C . ARG A 1 235 ? 3.833 -5.200 -58.376 1.00 90.12 235 ARG A C 1
ATOM 1896 O O . ARG A 1 235 ? 2.999 -4.581 -59.030 1.00 90.12 235 ARG A O 1
ATOM 1903 N N . ALA A 1 236 ? 4.137 -6.476 -58.611 1.00 91.75 236 ALA A N 1
ATOM 1904 C CA . ALA A 1 236 ? 3.512 -7.282 -59.656 1.00 91.75 236 ALA A CA 1
ATOM 1905 C C . ALA A 1 236 ? 1.999 -7.450 -59.433 1.00 91.75 236 ALA A C 1
ATOM 1907 O O . ALA A 1 236 ? 1.219 -7.206 -60.350 1.00 91.75 236 ALA A O 1
ATOM 1908 N N . ALA A 1 237 ? 1.556 -7.779 -58.212 1.00 91.69 237 ALA A N 1
ATOM 1909 C CA . ALA A 1 237 ? 0.127 -7.885 -57.892 1.00 91.69 237 ALA A CA 1
ATOM 1910 C C . ALA A 1 237 ? -0.626 -6.560 -58.115 1.00 91.69 237 ALA A C 1
ATOM 1912 O O . ALA A 1 237 ? -1.745 -6.558 -58.627 1.00 91.69 237 ALA A O 1
ATOM 1913 N N . ARG A 1 238 ? -0.001 -5.422 -57.783 1.00 90.81 238 ARG A N 1
ATOM 1914 C CA . ARG A 1 238 ? -0.566 -4.091 -58.045 1.00 90.81 238 ARG A CA 1
ATOM 1915 C C . ARG A 1 238 ? -0.640 -3.781 -59.544 1.00 90.81 238 ARG A C 1
ATOM 1917 O O . ARG A 1 238 ? -1.654 -3.256 -59.990 1.00 90.81 238 ARG A O 1
ATOM 1924 N N . ALA A 1 239 ? 0.388 -4.131 -60.319 1.00 92.69 239 ALA A N 1
ATOM 1925 C CA . ALA A 1 239 ? 0.392 -3.961 -61.776 1.00 92.69 239 ALA A CA 1
ATOM 1926 C C . ALA A 1 239 ? -0.689 -4.808 -62.476 1.00 92.69 239 ALA A C 1
ATOM 1928 O O . ALA A 1 239 ? -1.229 -4.394 -63.496 1.00 92.69 239 ALA A O 1
ATOM 1929 N N . LEU A 1 240 ? -1.048 -5.956 -61.893 1.00 93.81 240 LEU A N 1
ATOM 1930 C CA . LEU A 1 240 ? -2.145 -6.821 -62.343 1.00 93.81 240 LEU A CA 1
ATOM 1931 C C . LEU A 1 240 ? -3.544 -6.335 -61.905 1.00 93.81 240 LEU A C 1
ATOM 1933 O O . LEU A 1 240 ? -4.532 -7.009 -62.185 1.00 93.81 240 LEU A O 1
ATOM 1937 N N . GLY A 1 241 ? -3.653 -5.193 -61.213 1.00 92.81 241 GLY A N 1
ATOM 1938 C CA . GLY A 1 241 ? -4.936 -4.600 -60.817 1.00 92.81 241 GLY A CA 1
ATOM 1939 C C . GLY A 1 241 ? -5.591 -5.221 -59.577 1.00 92.81 241 GLY A C 1
ATOM 1940 O O . GLY A 1 241 ? -6.781 -5.013 -59.345 1.00 92.81 241 GLY A O 1
ATOM 1941 N N . VAL A 1 242 ? -4.849 -5.977 -58.758 1.00 95.12 242 VAL A N 1
ATOM 1942 C CA . VAL A 1 242 ? -5.384 -6.551 -57.511 1.00 95.12 242 VAL A CA 1
ATOM 1943 C C . VAL A 1 242 ? -5.728 -5.434 -56.513 1.00 95.12 242 VAL A C 1
ATOM 1945 O O . VAL A 1 242 ? -4.948 -4.506 -56.300 1.00 95.12 242 VAL A O 1
ATOM 1948 N N . GLY A 1 243 ? -6.891 -5.535 -55.862 1.00 93.31 243 GLY A N 1
ATOM 1949 C CA . GLY A 1 243 ? -7.358 -4.540 -54.893 1.00 93.31 243 GLY A CA 1
ATOM 1950 C C . GLY A 1 243 ? -6.455 -4.400 -53.658 1.00 93.31 243 GLY A C 1
ATOM 1951 O O . GLY A 1 243 ? -5.912 -5.381 -53.146 1.00 93.31 243 GLY A O 1
ATOM 1952 N N . ASN A 1 244 ? -6.345 -3.176 -53.130 1.00 93.12 244 ASN A N 1
ATOM 1953 C CA . ASN A 1 244 ? -5.468 -2.828 -52.000 1.00 93.12 244 ASN A CA 1
ATOM 1954 C C . ASN A 1 244 ? -5.683 -3.705 -50.758 1.00 93.12 244 ASN A C 1
ATOM 1956 O O . ASN A 1 244 ? -4.720 -4.194 -50.176 1.00 93.12 244 ASN A O 1
ATOM 1960 N N . VAL A 1 245 ? -6.942 -3.952 -50.386 1.00 91.56 245 VAL A N 1
ATOM 1961 C CA . VAL A 1 245 ? -7.299 -4.795 -49.233 1.00 91.56 245 VAL A CA 1
ATOM 1962 C C . VAL A 1 245 ? -6.787 -6.223 -49.434 1.00 91.56 245 VAL A C 1
ATOM 1964 O O . VAL A 1 245 ? -6.151 -6.792 -48.551 1.00 91.56 245 VAL A O 1
ATOM 1967 N N . THR A 1 246 ? -6.981 -6.790 -50.626 1.00 92.56 246 THR A N 1
ATOM 1968 C CA . THR A 1 246 ? -6.482 -8.128 -50.961 1.00 92.56 246 THR A CA 1
ATOM 1969 C C . THR A 1 246 ? -4.958 -8.184 -50.890 1.00 92.56 246 THR A C 1
ATOM 1971 O O . THR A 1 246 ? -4.415 -9.141 -50.342 1.00 92.56 246 THR A O 1
ATOM 1974 N N . ILE A 1 247 ? -4.262 -7.146 -51.367 1.00 92.69 247 ILE A N 1
ATOM 1975 C CA . ILE A 1 247 ? -2.801 -7.052 -51.264 1.00 92.69 247 ILE A CA 1
ATOM 1976 C C . ILE A 1 247 ? -2.351 -7.019 -49.801 1.00 92.69 247 ILE A C 1
ATOM 1978 O O . ILE A 1 247 ? -1.478 -7.797 -49.406 1.00 92.69 247 ILE A O 1
ATOM 1982 N N . MET A 1 248 ? -2.970 -6.168 -48.985 1.00 93.31 248 MET A N 1
ATOM 1983 C CA . MET A 1 248 ? -2.641 -6.037 -47.569 1.00 93.31 248 MET A CA 1
ATOM 1984 C C . MET A 1 248 ? -2.831 -7.362 -46.825 1.00 93.31 248 MET A C 1
ATOM 1986 O O . MET A 1 248 ? -1.883 -7.843 -46.216 1.00 93.31 248 MET A O 1
ATOM 1990 N N . PHE A 1 249 ? -4.002 -7.996 -46.919 1.00 92.25 249 PHE A N 1
ATOM 1991 C CA . PHE A 1 249 ? -4.313 -9.197 -46.134 1.00 92.25 249 PHE A CA 1
ATOM 1992 C C . PHE A 1 249 ? -3.678 -10.485 -46.672 1.00 92.25 249 PHE A C 1
ATOM 1994 O O . PHE A 1 249 ? -3.322 -11.359 -45.884 1.00 92.25 249 PHE A O 1
ATOM 2001 N N . ARG A 1 250 ? -3.532 -10.633 -47.996 1.00 87.50 250 ARG A N 1
ATOM 2002 C CA . ARG A 1 250 ? -3.063 -11.889 -48.609 1.00 87.50 250 ARG A CA 1
ATOM 2003 C C . ARG A 1 250 ? -1.566 -11.904 -48.907 1.00 87.50 250 ARG A C 1
ATOM 2005 O O . ARG A 1 250 ? -0.972 -12.979 -48.884 1.00 87.50 250 ARG A O 1
ATOM 2012 N N . HIS A 1 251 ? -0.962 -10.750 -49.197 1.00 87.44 251 HIS A N 1
ATOM 2013 C CA . HIS A 1 251 ? 0.431 -10.674 -49.655 1.00 87.44 251 HIS A CA 1
ATOM 2014 C C . HIS A 1 251 ? 1.379 -10.045 -48.625 1.00 87.44 251 HIS A C 1
ATOM 2016 O O . HIS A 1 251 ? 2.512 -10.508 -48.494 1.00 87.44 251 HIS A O 1
ATOM 2022 N N . ILE A 1 252 ? 0.937 -9.032 -47.872 1.00 91.94 252 ILE A N 1
ATOM 2023 C CA . ILE A 1 252 ? 1.809 -8.303 -46.935 1.00 91.94 252 ILE A CA 1
ATOM 2024 C C . ILE A 1 252 ? 1.655 -8.802 -45.493 1.00 91.94 252 ILE A C 1
ATOM 2026 O O . ILE A 1 252 ? 2.642 -9.197 -44.872 1.00 91.94 252 ILE A O 1
ATOM 2030 N N . LEU A 1 253 ? 0.424 -8.837 -44.975 1.00 90.31 253 LEU A N 1
ATOM 2031 C CA . LEU A 1 253 ? 0.126 -9.155 -43.578 1.00 90.31 253 LEU A CA 1
ATOM 2032 C C . LEU A 1 253 ? 0.730 -10.491 -43.110 1.00 90.31 253 LEU A C 1
ATOM 2034 O O . LEU A 1 253 ? 1.342 -10.492 -42.048 1.00 90.31 253 LEU A O 1
ATOM 2038 N N . PRO A 1 254 ? 0.676 -11.610 -43.863 1.00 87.88 254 PRO A N 1
ATOM 2039 C CA . PRO A 1 254 ? 1.260 -12.874 -43.405 1.00 87.88 254 PRO A CA 1
ATOM 2040 C C . PRO A 1 254 ? 2.769 -12.800 -43.133 1.00 87.88 254 PRO A C 1
ATOM 2042 O O . PRO A 1 254 ? 3.270 -13.532 -42.281 1.00 87.88 254 PRO A O 1
ATOM 2045 N N . ASN A 1 255 ? 3.485 -11.914 -43.834 1.00 83.25 255 ASN A N 1
ATOM 2046 C CA . ASN A 1 255 ? 4.911 -11.682 -43.612 1.00 83.25 255 ASN A CA 1
ATOM 2047 C C . ASN A 1 255 ? 5.143 -10.787 -42.387 1.00 83.25 255 ASN A C 1
ATOM 2049 O O . ASN A 1 255 ? 5.982 -11.113 -41.551 1.00 83.25 255 ASN A O 1
ATOM 2053 N N . ALA A 1 256 ? 4.350 -9.721 -42.239 1.00 83.06 256 ALA A N 1
ATOM 2054 C CA . ALA A 1 256 ? 4.418 -8.813 -41.092 1.00 83.06 256 ALA A CA 1
ATOM 2055 C C . ALA A 1 256 ? 4.001 -9.489 -39.770 1.00 83.06 256 ALA A C 1
ATOM 2057 O O . ALA A 1 256 ? 4.568 -9.213 -38.719 1.00 83.06 256 ALA A O 1
ATOM 2058 N N . MET A 1 257 ? 3.068 -10.446 -39.816 1.00 83.25 257 MET A N 1
ATOM 2059 C CA . MET A 1 257 ? 2.606 -11.187 -38.637 1.00 83.25 257 MET A CA 1
ATOM 2060 C C . MET A 1 257 ? 3.729 -11.956 -37.939 1.00 83.25 257 MET A C 1
ATOM 2062 O O . MET A 1 257 ? 3.630 -12.208 -36.743 1.00 83.25 257 MET A O 1
ATOM 2066 N N . VAL A 1 258 ? 4.797 -12.335 -38.652 1.00 83.25 258 VAL A N 1
ATOM 2067 C CA . VAL A 1 258 ? 5.924 -13.053 -38.041 1.00 83.25 258 VAL A CA 1
ATOM 2068 C C . VAL A 1 258 ? 6.579 -12.202 -36.957 1.00 83.25 258 VAL A C 1
ATOM 2070 O O . VAL A 1 258 ? 6.810 -12.723 -35.870 1.00 83.25 258 VAL A O 1
ATOM 2073 N N . SER A 1 259 ? 6.825 -10.913 -37.216 1.00 82.06 259 SER A N 1
ATOM 2074 C CA . SER A 1 259 ? 7.440 -10.013 -36.237 1.00 82.06 259 SER A CA 1
ATOM 2075 C C . SER A 1 259 ? 6.452 -9.609 -35.140 1.00 82.06 259 SER A C 1
ATOM 2077 O O . SER A 1 259 ? 6.817 -9.643 -33.965 1.00 82.06 259 SER A O 1
ATOM 2079 N N . SER A 1 260 ? 5.188 -9.328 -35.482 1.00 86.38 260 SER A N 1
ATOM 2080 C CA . SER A 1 260 ? 4.148 -8.976 -34.502 1.00 86.38 260 SER A CA 1
ATOM 2081 C C . SER A 1 260 ? 3.892 -10.095 -33.489 1.00 86.38 260 SER A C 1
ATOM 2083 O O . SER A 1 260 ? 3.812 -9.833 -32.291 1.00 86.38 260 SER A O 1
ATOM 2085 N N . LEU A 1 261 ? 3.833 -11.354 -33.942 1.00 87.38 261 LEU A N 1
ATOM 2086 C CA . LEU A 1 261 ? 3.636 -12.516 -33.068 1.00 87.38 261 LEU A CA 1
ATOM 2087 C C . LEU A 1 261 ? 4.769 -12.680 -32.046 1.00 87.38 261 LEU A C 1
ATOM 2089 O O . LEU A 1 261 ? 4.513 -13.117 -30.927 1.00 87.38 261 LEU A O 1
ATOM 2093 N N . THR A 1 262 ? 6.002 -12.304 -32.398 1.00 87.81 262 THR A N 1
ATOM 2094 C CA . THR A 1 262 ? 7.146 -12.329 -31.468 1.00 87.81 262 THR A CA 1
ATOM 2095 C C . THR A 1 262 ? 7.017 -11.330 -30.320 1.00 87.81 262 THR A C 1
ATOM 2097 O O . THR A 1 262 ? 7.604 -11.564 -29.267 1.00 87.81 262 THR A O 1
ATOM 2100 N N . PHE A 1 263 ? 6.255 -10.245 -30.494 1.00 89.44 263 PHE A N 1
ATOM 2101 C CA . PHE A 1 263 ? 6.055 -9.226 -29.460 1.00 89.44 263 PHE A CA 1
ATOM 2102 C C . PHE A 1 263 ? 4.861 -9.508 -28.538 1.00 89.44 263 PHE A C 1
ATOM 2104 O O . PHE A 1 263 ? 4.837 -9.007 -27.415 1.00 89.44 263 PHE A O 1
ATOM 2111 N N . LEU A 1 264 ? 3.906 -10.351 -28.952 1.00 90.94 264 LEU A N 1
ATOM 2112 C CA . LEU A 1 264 ? 2.718 -10.667 -28.146 1.00 90.94 264 LEU A CA 1
ATOM 2113 C C . LEU A 1 264 ? 3.022 -11.156 -26.720 1.00 90.94 264 LEU A C 1
ATOM 2115 O O . LEU A 1 264 ? 2.329 -10.708 -25.809 1.00 90.94 264 LEU A O 1
ATOM 2119 N N . PRO A 1 265 ? 4.037 -12.011 -26.464 1.00 91.00 265 PRO A N 1
ATOM 2120 C CA . PRO A 1 265 ? 4.359 -12.419 -25.096 1.00 91.00 265 PRO A CA 1
ATOM 2121 C C . PRO A 1 265 ? 4.765 -11.242 -24.199 1.00 91.00 265 PRO A C 1
ATOM 2123 O O . PRO A 1 265 ? 4.415 -11.220 -23.022 1.00 91.00 265 PRO A O 1
ATOM 2126 N N . PHE A 1 266 ? 5.465 -10.247 -24.753 1.00 92.62 266 PHE A N 1
ATOM 2127 C CA . PHE A 1 266 ? 5.876 -9.051 -24.015 1.00 92.62 266 PHE A CA 1
ATOM 2128 C C . PHE A 1 266 ? 4.687 -8.138 -23.719 1.00 92.62 266 PHE A C 1
ATOM 2130 O O . PHE A 1 266 ? 4.597 -7.606 -22.617 1.00 92.62 266 PHE A O 1
ATOM 2137 N N . LEU A 1 267 ? 3.753 -8.001 -24.666 1.00 92.75 267 LEU A N 1
ATOM 2138 C CA . LEU A 1 267 ? 2.517 -7.241 -24.460 1.00 92.75 267 LEU A CA 1
ATOM 2139 C C . LEU A 1 267 ? 1.607 -7.904 -23.427 1.00 92.75 267 LEU A C 1
ATOM 2141 O O . LEU A 1 267 ? 1.050 -7.211 -22.580 1.00 92.75 267 LEU A O 1
ATOM 2145 N N . LEU A 1 268 ? 1.509 -9.234 -23.453 1.00 93.56 268 LEU A N 1
ATOM 2146 C CA . LEU A 1 268 ? 0.773 -10.004 -22.455 1.00 93.56 268 LEU A CA 1
ATOM 2147 C C . LEU A 1 268 ? 1.359 -9.795 -21.060 1.00 93.56 268 LEU A C 1
ATOM 2149 O O . LEU A 1 268 ? 0.627 -9.451 -20.135 1.00 93.56 268 LEU A O 1
ATOM 2153 N N . ASN A 1 269 ? 2.679 -9.942 -20.922 1.00 93.25 269 ASN A N 1
ATOM 2154 C CA . ASN A 1 269 ? 3.364 -9.704 -19.657 1.00 93.25 269 ASN A CA 1
ATOM 2155 C C . ASN A 1 269 ? 3.187 -8.252 -19.179 1.00 93.25 269 ASN A C 1
ATOM 2157 O O . ASN A 1 269 ? 2.803 -8.025 -18.039 1.00 93.25 269 ASN A O 1
ATOM 2161 N N . GLY A 1 270 ? 3.385 -7.269 -20.064 1.00 91.88 270 GLY A N 1
ATOM 2162 C CA . GLY A 1 270 ? 3.198 -5.851 -19.745 1.00 91.88 270 GLY A CA 1
ATOM 2163 C C . GLY A 1 270 ? 1.768 -5.518 -19.312 1.00 91.88 270 GLY A C 1
ATOM 2164 O O . GLY A 1 270 ? 1.570 -4.778 -18.352 1.00 91.88 270 GLY A O 1
ATOM 2165 N N . SER A 1 271 ? 0.769 -6.111 -19.969 1.00 91.25 271 SER A N 1
ATOM 2166 C CA . SER A 1 271 ? -0.650 -5.955 -19.625 1.00 91.25 271 SER A CA 1
ATOM 2167 C C . SER A 1 271 ? -0.958 -6.478 -18.222 1.00 91.25 271 SER A C 1
ATOM 2169 O O . SER A 1 271 ? -1.630 -5.796 -17.452 1.00 91.25 271 SER A O 1
ATOM 2171 N N . ILE A 1 272 ? -0.432 -7.659 -17.878 1.00 90.88 272 ILE A N 1
ATOM 2172 C CA . ILE A 1 272 ? -0.585 -8.252 -16.543 1.00 90.88 272 ILE A CA 1
ATOM 2173 C C . ILE A 1 272 ? 0.089 -7.364 -15.493 1.00 90.88 272 ILE A C 1
ATOM 2175 O O . ILE A 1 272 ? -0.550 -7.002 -14.510 1.00 90.88 272 ILE A O 1
ATOM 2179 N N . THR A 1 273 ? 1.336 -6.946 -15.727 1.00 88.50 273 THR A N 1
ATOM 2180 C CA . THR A 1 273 ? 2.067 -6.069 -14.802 1.00 88.50 273 THR A CA 1
ATOM 2181 C C . THR A 1 273 ? 1.321 -4.761 -14.565 1.00 88.50 273 THR A C 1
ATOM 2183 O O . THR A 1 273 ? 1.171 -4.333 -13.423 1.00 88.50 273 THR A O 1
ATOM 2186 N N . THR A 1 274 ? 0.793 -4.144 -15.622 1.00 85.50 274 THR A N 1
ATOM 2187 C CA . THR A 1 274 ? 0.108 -2.854 -15.496 1.00 85.50 274 THR A CA 1
ATOM 2188 C C . THR A 1 274 ? -1.205 -3.004 -14.726 1.00 85.50 274 THR A C 1
ATOM 2190 O O . THR A 1 274 ? -1.483 -2.173 -13.868 1.00 85.50 274 THR A O 1
ATOM 2193 N N . LEU A 1 275 ? -1.969 -4.085 -14.944 1.00 84.62 275 LEU A N 1
ATOM 2194 C CA . LEU A 1 275 ? -3.146 -4.386 -14.120 1.00 84.62 275 LEU A CA 1
ATOM 2195 C C . LEU A 1 275 ? -2.762 -4.538 -12.643 1.00 84.62 275 LEU A C 1
ATOM 2197 O O . LEU A 1 275 ? -3.335 -3.860 -11.801 1.00 84.62 275 LEU A O 1
ATOM 2201 N N . THR A 1 276 ? -1.744 -5.348 -12.333 1.00 81.50 276 THR A N 1
ATOM 2202 C CA . THR A 1 276 ? -1.311 -5.551 -10.940 1.00 81.50 276 THR A CA 1
ATOM 2203 C C . THR A 1 276 ? -0.825 -4.260 -10.276 1.00 81.50 276 THR A C 1
ATOM 2205 O O . THR A 1 276 ? -1.052 -4.055 -9.088 1.00 81.50 276 THR A O 1
ATOM 2208 N N . SER A 1 277 ? -0.195 -3.354 -11.036 1.00 81.88 277 SER A N 1
ATOM 2209 C CA . SER A 1 277 ? 0.190 -2.030 -10.538 1.00 81.88 277 SER A CA 1
ATOM 2210 C C . SER A 1 277 ? -1.021 -1.133 -10.264 1.00 81.88 277 SER A C 1
ATOM 2212 O O . SER A 1 277 ? -0.997 -0.379 -9.298 1.00 81.88 277 SER A O 1
ATOM 2214 N N . LEU A 1 278 ? -2.081 -1.206 -11.076 1.00 77.94 278 LEU A N 1
ATOM 2215 C CA . LEU A 1 278 ? -3.321 -0.463 -10.822 1.00 77.94 278 LEU A CA 1
ATOM 2216 C C . LEU A 1 278 ? -4.107 -1.024 -9.636 1.00 77.94 278 LEU A C 1
ATOM 2218 O O . LEU A 1 278 ? -4.618 -0.241 -8.837 1.00 77.94 278 LEU A O 1
ATOM 2222 N N . ASP A 1 279 ? -4.161 -2.352 -9.501 1.00 73.25 279 ASP A N 1
ATOM 2223 C CA . ASP A 1 279 ? -4.771 -3.024 -8.352 1.00 73.25 279 ASP A CA 1
ATOM 2224 C C . ASP A 1 279 ? -4.069 -2.604 -7.051 1.00 73.25 279 ASP A C 1
ATOM 2226 O O . ASP A 1 279 ? -4.733 -2.252 -6.079 1.00 73.25 279 ASP A O 1
ATOM 2230 N N . PHE A 1 280 ? -2.731 -2.539 -7.054 1.00 72.38 280 PHE A N 1
ATOM 2231 C CA . PHE A 1 280 ? -1.945 -2.036 -5.921 1.00 72.38 280 PHE A CA 1
ATOM 2232 C C . PHE A 1 280 ? -2.267 -0.576 -5.564 1.00 72.38 280 PHE A C 1
ATOM 2234 O O . PHE A 1 280 ? -2.266 -0.207 -4.393 1.00 72.38 280 PHE A O 1
ATOM 2241 N N . LEU A 1 281 ? -2.558 0.261 -6.561 1.00 67.31 281 LEU A N 1
ATOM 2242 C CA . LEU A 1 281 ? -2.913 1.667 -6.362 1.00 67.31 281 LEU A CA 1
ATOM 2243 C C . LEU A 1 281 ? -4.391 1.880 -5.978 1.00 67.31 281 LEU A C 1
ATOM 2245 O O . LEU A 1 281 ? -4.810 3.025 -5.827 1.00 67.31 281 LEU A O 1
ATOM 2249 N N . GLY A 1 282 ? -5.182 0.811 -5.823 1.00 65.19 282 GLY A N 1
ATOM 2250 C CA . GLY A 1 282 ? -6.600 0.893 -5.454 1.00 65.19 282 GLY A CA 1
ATOM 2251 C C . GLY A 1 282 ? -7.539 1.267 -6.607 1.00 65.19 282 GLY A C 1
ATOM 2252 O O . GLY A 1 282 ? -8.725 1.480 -6.379 1.00 65.19 282 GLY A O 1
ATOM 2253 N N . PHE A 1 283 ? -7.033 1.312 -7.844 1.00 63.53 283 PHE A N 1
ATOM 2254 C CA . PHE A 1 283 ? -7.817 1.565 -9.068 1.00 63.53 283 PHE A CA 1
ATOM 2255 C C . PHE A 1 283 ? -8.210 0.267 -9.796 1.00 63.53 283 PHE A C 1
ATOM 2257 O O . PHE A 1 283 ? -8.645 0.285 -10.950 1.00 63.53 283 PHE A O 1
ATOM 2264 N N . GLY A 1 284 ? -8.006 -0.860 -9.117 1.00 57.22 284 GLY A N 1
ATOM 2265 C CA . GLY A 1 284 ? -8.383 -2.203 -9.527 1.00 57.22 284 GLY A CA 1
ATOM 2266 C C . GLY A 1 284 ? -9.859 -2.536 -9.338 1.00 57.22 284 GLY A C 1
ATOM 2267 O O . GLY A 1 284 ? -10.694 -1.670 -9.088 1.00 57.22 284 GLY A O 1
ATOM 2268 N N . LEU A 1 285 ? -10.189 -3.825 -9.446 1.00 48.88 285 LEU A N 1
ATOM 2269 C CA . LEU A 1 285 ? -11.540 -4.331 -9.168 1.00 48.88 285 LEU A CA 1
ATOM 2270 C C . LEU A 1 285 ? -12.008 -3.963 -7.743 1.00 48.88 285 LEU A C 1
ATOM 2272 O O . LEU A 1 285 ? -11.189 -3.944 -6.824 1.00 48.88 285 LEU A O 1
ATOM 2276 N N . PRO A 1 286 ? -13.314 -3.698 -7.539 1.00 42.50 286 PRO A N 1
ATOM 2277 C CA . PRO A 1 286 ? -13.791 -3.069 -6.316 1.00 42.50 286 PRO A CA 1
ATOM 2278 C C . PRO A 1 286 ? -13.654 -4.005 -5.101 1.00 42.50 286 PRO A C 1
ATOM 2280 O O . PRO A 1 286 ? -14.105 -5.153 -5.169 1.00 42.50 286 PRO A O 1
ATOM 2283 N N . PRO A 1 287 ? -13.104 -3.527 -3.968 1.00 37.75 287 PRO A N 1
ATOM 2284 C CA . PRO A 1 287 ? -13.259 -4.170 -2.669 1.00 37.75 287 PRO A CA 1
ATOM 2285 C C . PRO A 1 287 ? -14.686 -3.922 -2.169 1.00 37.75 287 PRO A C 1
ATOM 2287 O O . PRO A 1 287 ? -15.099 -2.780 -1.983 1.00 37.75 287 PRO A O 1
ATOM 2290 N N . GLY A 1 288 ? -15.455 -4.991 -1.985 1.00 36.41 288 GLY A N 1
ATOM 2291 C CA . GLY A 1 288 ? -16.849 -4.926 -1.557 1.00 36.41 288 GLY A CA 1
ATOM 2292 C C . GLY A 1 288 ? -17.121 -5.877 -0.403 1.00 36.41 288 GLY A C 1
ATOM 2293 O O . GLY A 1 288 ? -17.600 -6.980 -0.627 1.00 36.41 288 GLY A O 1
ATOM 2294 N N . SER A 1 289 ? -16.839 -5.439 0.820 1.00 30.59 289 SER A N 1
ATOM 2295 C CA . SER A 1 289 ? -17.480 -5.930 2.044 1.00 30.59 289 SER A CA 1
ATOM 2296 C C . SER A 1 289 ? -17.155 -4.963 3.179 1.00 30.59 289 SER A C 1
ATOM 2298 O O . SER A 1 289 ? -16.030 -4.475 3.258 1.00 30.59 289 SER A O 1
ATOM 2300 N N . LEU A 1 290 ? -18.130 -4.693 4.048 1.00 28.02 290 LEU A N 1
ATOM 2301 C CA . LEU A 1 290 ? -17.887 -4.048 5.337 1.00 28.02 290 LEU A CA 1
ATOM 2302 C C . LEU A 1 290 ? -16.900 -4.929 6.113 1.00 28.02 290 LEU A C 1
ATOM 2304 O O . LEU A 1 290 ? -17.197 -6.081 6.424 1.00 28.02 290 LEU A O 1
ATOM 2308 N N . ILE A 1 291 ? -15.700 -4.406 6.324 1.00 36.56 291 ILE A N 1
ATOM 2309 C CA . ILE A 1 291 ? -14.556 -5.079 6.935 1.00 36.56 291 ILE A CA 1
ATOM 2310 C C . ILE A 1 291 ? -14.140 -4.194 8.104 1.00 36.56 291 ILE A C 1
ATOM 2312 O O . ILE A 1 291 ? -14.045 -2.983 7.937 1.00 36.56 291 ILE A O 1
ATOM 2316 N N . HIS A 1 292 ? -13.891 -4.786 9.269 1.00 32.34 292 HIS A N 1
ATOM 2317 C CA . HIS A 1 292 ? -13.060 -4.143 10.282 1.00 32.34 292 HIS A CA 1
ATOM 2318 C C . HIS A 1 292 ? -11.701 -3.850 9.636 1.00 32.34 292 HIS A C 1
ATOM 2320 O O . HIS A 1 292 ? -10.983 -4.786 9.289 1.00 32.34 292 HIS A O 1
ATOM 2326 N N . ILE A 1 293 ? -11.396 -2.575 9.390 1.00 43.19 293 ILE A N 1
ATOM 2327 C CA . ILE A 1 293 ? -10.243 -2.166 8.570 1.00 43.19 293 ILE A CA 1
ATOM 2328 C C . ILE A 1 293 ? -8.920 -2.243 9.367 1.00 43.19 293 ILE A C 1
ATOM 2330 O O . ILE A 1 293 ? -7.847 -2.161 8.780 1.00 43.19 293 ILE A O 1
ATOM 2334 N N . GLY A 1 294 ? -8.971 -2.508 10.677 1.00 37.25 294 GLY A N 1
ATOM 2335 C CA . GLY A 1 294 ? -7.791 -2.711 11.523 1.00 37.25 294 GLY A CA 1
ATOM 2336 C C . GLY A 1 294 ? -7.285 -4.156 11.577 1.00 37.25 294 GLY A C 1
ATOM 2337 O O . GLY A 1 294 ? -8.032 -5.118 11.366 1.00 37.25 294 GLY A O 1
ATOM 2338 N N . GLU A 1 295 ? -6.009 -4.318 11.920 1.00 44.44 295 GLU A N 1
ATOM 2339 C CA . GLU A 1 295 ? -5.421 -5.615 12.265 1.00 44.44 295 GLU A CA 1
ATOM 2340 C C . GLU A 1 295 ? -6.084 -6.168 13.538 1.00 44.44 295 GLU A C 1
ATOM 2342 O O . GLU A 1 295 ? -6.307 -5.449 14.511 1.00 44.44 295 GLU A O 1
ATOM 2347 N N . ARG A 1 296 ? -6.400 -7.468 13.574 1.00 46.81 296 ARG A N 1
ATOM 2348 C CA . ARG A 1 296 ? -6.916 -8.101 14.795 1.00 46.81 296 ARG A CA 1
ATOM 2349 C C . ARG A 1 296 ? -5.762 -8.326 15.768 1.00 46.81 296 ARG A C 1
ATOM 2351 O O . ARG A 1 296 ? -5.116 -9.369 15.736 1.00 46.81 296 ARG A O 1
ATOM 2358 N N . ARG A 1 297 ? -5.511 -7.344 16.628 1.00 51.03 297 ARG A N 1
ATOM 2359 C CA . ARG A 1 297 ? -4.354 -7.344 17.529 1.00 51.03 297 ARG A CA 1
ATOM 2360 C C . ARG A 1 297 ? -4.603 -7.987 18.910 1.00 51.03 297 ARG A C 1
ATOM 2362 O O . ARG A 1 297 ? -3.659 -8.126 19.680 1.00 51.03 297 ARG A O 1
ATOM 2369 N N . GLN A 1 298 ? -5.832 -8.429 19.227 1.00 54.22 298 GLN A N 1
ATOM 2370 C CA . GLN A 1 298 ? -6.158 -9.080 20.512 1.00 54.22 298 GLN A CA 1
ATOM 2371 C C . GLN A 1 298 ? -7.227 -10.193 20.401 1.00 54.22 298 GLN A C 1
ATOM 2373 O O . GLN A 1 298 ? -8.139 -10.115 19.575 1.00 54.22 298 GLN A O 1
ATOM 2378 N N . ASP A 1 299 ? -7.119 -11.220 21.259 1.00 54.81 299 ASP A N 1
ATOM 2379 C CA . ASP A 1 299 ? -7.943 -12.446 21.233 1.00 54.81 299 ASP A CA 1
ATOM 2380 C C . ASP A 1 299 ? -9.302 -12.346 21.955 1.00 54.81 299 ASP A C 1
ATOM 2382 O O . ASP A 1 299 ? -10.221 -13.087 21.602 1.00 54.81 299 ASP A O 1
ATOM 2386 N N . LYS A 1 300 ? -9.419 -11.495 22.987 1.00 70.50 300 LYS A N 1
ATOM 2387 C CA . LYS A 1 300 ? -10.640 -11.305 23.796 1.00 70.50 300 LYS A CA 1
ATOM 2388 C C . LYS A 1 300 ? -10.811 -9.853 24.207 1.00 70.50 300 LYS A C 1
ATOM 2390 O O . LYS A 1 300 ? -9.823 -9.231 24.596 1.00 70.50 300 LYS A O 1
ATOM 2395 N N . THR A 1 301 ? -12.044 -9.356 24.178 1.00 81.19 301 THR A N 1
ATOM 2396 C CA . THR A 1 301 ? -12.363 -8.019 24.686 1.00 81.19 301 THR A CA 1
ATOM 2397 C C . THR A 1 301 ? -12.286 -8.011 26.216 1.00 81.19 301 THR A C 1
ATOM 2399 O O . THR A 1 301 ? -12.928 -8.825 26.883 1.00 81.19 301 THR A O 1
ATOM 2402 N N . ARG A 1 302 ? -11.497 -7.102 26.797 1.00 86.75 302 ARG A N 1
ATOM 2403 C CA . ARG A 1 302 ? -11.417 -6.888 28.250 1.00 86.75 302 ARG A CA 1
ATOM 2404 C C . ARG A 1 302 ? -12.086 -5.579 28.620 1.00 86.75 302 ARG A C 1
ATOM 2406 O O . ARG A 1 302 ? -11.823 -4.548 28.016 1.00 86.75 302 ARG A O 1
ATOM 2413 N N . VAL A 1 303 ? -12.924 -5.612 29.651 1.00 89.12 303 VAL A N 1
ATOM 2414 C CA . VAL A 1 303 ? -13.628 -4.427 30.148 1.00 89.12 303 VAL A CA 1
ATOM 2415 C C . VAL A 1 303 ? -13.234 -4.185 31.598 1.00 89.12 303 VAL A C 1
ATOM 2417 O O . VAL A 1 303 ? -13.502 -5.005 32.476 1.00 89.12 303 VAL A O 1
ATOM 2420 N N . ARG A 1 304 ? -12.601 -3.044 31.868 1.00 90.94 304 ARG A N 1
ATOM 2421 C CA . ARG A 1 304 ? -12.165 -2.614 33.203 1.00 90.94 304 ARG A CA 1
ATOM 2422 C C . ARG A 1 304 ? -12.937 -1.369 33.614 1.00 90.94 304 ARG A C 1
ATOM 2424 O O . ARG A 1 304 ? -12.928 -0.373 32.903 1.00 90.94 304 ARG A O 1
ATOM 2431 N N . ALA A 1 305 ? -13.598 -1.413 34.765 1.00 90.50 305 ALA A N 1
ATOM 2432 C CA . ALA A 1 305 ? -14.342 -0.288 35.317 1.00 90.50 305 ALA A CA 1
ATOM 2433 C C . ALA A 1 305 ? -13.638 0.274 36.560 1.00 90.50 305 ALA A C 1
ATOM 2435 O O . ALA A 1 305 ? -13.353 -0.448 37.520 1.00 90.50 305 ALA A O 1
ATOM 2436 N N . PHE A 1 306 ? -13.412 1.583 36.547 1.00 91.06 306 PHE A N 1
ATOM 2437 C CA . PHE A 1 306 ? -12.845 2.378 37.627 1.00 91.06 306 PHE A CA 1
ATOM 2438 C C . PHE A 1 306 ? -13.921 3.343 38.135 1.00 91.06 306 PHE A C 1
ATOM 2440 O O . PHE A 1 306 ? -14.288 4.297 37.452 1.00 91.06 306 PHE A O 1
ATOM 2447 N N . THR A 1 307 ? -14.434 3.115 39.341 1.00 90.94 307 THR A N 1
ATOM 2448 C CA . THR A 1 307 ? -15.407 4.008 39.986 1.00 90.94 307 THR A CA 1
ATOM 2449 C C . THR A 1 307 ? -14.743 4.719 41.153 1.00 90.94 307 THR A C 1
ATOM 2451 O O . THR A 1 307 ? -14.199 4.068 42.050 1.00 90.94 307 THR A O 1
ATOM 2454 N N . PHE A 1 308 ? -14.804 6.049 41.179 1.00 90.50 308 PHE A N 1
ATOM 2455 C CA . PHE A 1 308 ? -14.130 6.827 42.214 1.00 90.50 308 PHE A CA 1
ATOM 2456 C C . PHE A 1 308 ? -14.876 8.088 42.638 1.00 90.50 308 PHE A C 1
ATOM 2458 O O . PHE A 1 308 ? -15.694 8.648 41.912 1.00 90.50 308 PHE A O 1
ATOM 2465 N N . ASN A 1 309 ? -14.576 8.518 43.858 1.00 88.00 309 ASN A N 1
ATOM 2466 C CA . ASN A 1 309 ? -14.955 9.795 44.449 1.00 88.00 309 ASN A CA 1
ATOM 2467 C C . ASN A 1 309 ? -13.853 10.213 45.454 1.00 88.00 309 ASN A C 1
ATOM 2469 O O . ASN A 1 309 ? -12.901 9.445 45.648 1.00 88.00 309 ASN A O 1
ATOM 2473 N N . PRO A 1 310 ? -13.945 11.378 46.126 1.00 85.44 310 PRO A N 1
ATOM 2474 C CA . PRO A 1 310 ? -12.897 11.843 47.040 1.00 85.44 310 PRO A CA 1
ATOM 2475 C C . PRO A 1 310 ? -12.515 10.856 48.159 1.00 85.44 310 PRO A C 1
ATOM 2477 O O . PRO A 1 310 ? -11.395 10.909 48.667 1.00 85.44 310 PRO A O 1
ATOM 2480 N N . GLU A 1 311 ? -13.421 9.954 48.551 1.00 84.50 311 GLU A N 1
ATOM 2481 C CA . GLU A 1 311 ? -13.249 9.049 49.694 1.00 84.50 311 GLU A CA 1
ATOM 2482 C C . GLU A 1 311 ? -12.950 7.599 49.300 1.00 84.50 311 GLU A C 1
ATOM 2484 O O . GLU A 1 311 ? -12.252 6.894 50.028 1.00 84.50 311 GLU A O 1
ATOM 2489 N N . LYS A 1 312 ? -13.501 7.120 48.180 1.00 87.06 312 LYS A N 1
ATOM 2490 C CA . LYS A 1 312 ? -13.470 5.709 47.780 1.00 87.06 312 LYS A CA 1
ATOM 2491 C C . LYS A 1 312 ? -13.055 5.560 46.324 1.00 87.06 312 LYS A C 1
ATOM 2493 O O . LYS A 1 312 ? -13.527 6.284 45.455 1.00 87.06 312 LYS A O 1
ATOM 2498 N N . PHE A 1 313 ? -12.232 4.551 46.071 1.00 89.06 313 PHE A N 1
ATOM 2499 C CA . PHE A 1 313 ? -11.843 4.093 44.743 1.00 89.06 313 PHE A CA 1
ATOM 2500 C C . PHE A 1 313 ? -12.116 2.593 44.635 1.00 89.06 313 PHE A C 1
ATOM 2502 O O . PHE A 1 313 ? -11.879 1.839 45.581 1.00 89.06 313 PHE A O 1
ATOM 2509 N N . GLN A 1 314 ? -12.644 2.167 43.494 1.00 88.38 314 GLN A N 1
ATOM 2510 C CA . GLN A 1 314 ? -12.917 0.774 43.187 1.00 88.38 314 GLN A CA 1
ATOM 2511 C C . GLN A 1 314 ? -12.539 0.487 41.736 1.00 88.38 314 GLN A C 1
ATOM 2513 O O . GLN A 1 314 ? -13.047 1.127 40.824 1.00 88.38 314 GLN A O 1
ATOM 2518 N N . GLU A 1 315 ? -11.691 -0.517 41.543 1.00 89.56 315 GLU A N 1
ATOM 2519 C CA . GLU A 1 315 ? -11.291 -1.048 40.242 1.00 89.56 315 GLU A CA 1
ATOM 2520 C C . GLU A 1 315 ? -11.783 -2.491 40.132 1.00 89.56 315 GLU A C 1
ATOM 2522 O O . GLU A 1 315 ? -11.606 -3.281 41.067 1.00 89.56 315 GLU A O 1
ATOM 2527 N N . ARG A 1 316 ? -12.454 -2.828 39.027 1.00 87.00 316 ARG A N 1
ATOM 2528 C CA . ARG A 1 316 ? -12.948 -4.183 38.757 1.00 87.00 316 ARG A CA 1
ATOM 2529 C C . ARG A 1 316 ? -12.907 -4.498 37.268 1.00 87.00 316 ARG A C 1
ATOM 2531 O O . ARG A 1 316 ? -13.270 -3.666 36.445 1.00 87.00 316 ARG A O 1
ATOM 2538 N N . GLU A 1 317 ? -12.557 -5.734 36.948 1.00 85.38 317 GLU A N 1
ATOM 2539 C CA . GLU A 1 317 ? -12.780 -6.310 35.624 1.00 85.38 317 GLU A CA 1
ATOM 2540 C C . GLU A 1 317 ? -14.235 -6.796 35.528 1.00 85.38 317 GLU A C 1
ATOM 2542 O O . GLU A 1 317 ? -14.748 -7.446 36.446 1.00 85.38 317 GLU A O 1
ATOM 2547 N N . VAL A 1 318 ? -14.932 -6.416 34.460 1.00 81.00 318 VAL A N 1
ATOM 2548 C CA . VAL A 1 318 ? -16.366 -6.657 34.278 1.00 81.00 318 VAL A CA 1
ATOM 2549 C C . VAL A 1 318 ? -16.557 -7.838 33.333 1.00 81.00 318 VAL A C 1
ATOM 2551 O O . VAL A 1 318 ? -16.233 -7.756 32.156 1.00 81.00 318 VAL A O 1
ATOM 2554 N N . SER A 1 319 ? -17.098 -8.939 33.857 1.00 72.12 319 SER A N 1
ATOM 2555 C CA . SER A 1 319 ? -17.370 -10.170 33.092 1.00 72.12 319 SER A CA 1
ATOM 2556 C C . SER A 1 319 ? -18.814 -10.262 32.579 1.00 72.12 319 SER A C 1
ATOM 2558 O O . SER A 1 319 ? -19.079 -10.985 31.628 1.00 72.12 319 SER A O 1
ATOM 2560 N N . GLU A 1 320 ? -19.751 -9.545 33.209 1.00 71.81 320 GLU A N 1
ATOM 2561 C CA . GLU A 1 320 ? -21.166 -9.476 32.816 1.00 71.81 320 GLU A CA 1
ATOM 2562 C C . GLU A 1 320 ? -21.537 -8.018 32.513 1.00 71.81 320 GLU A C 1
ATOM 2564 O O . GLU A 1 320 ? -21.681 -7.198 33.425 1.00 71.81 320 GLU A O 1
ATOM 2569 N N . LEU A 1 321 ? -21.692 -7.696 31.229 1.00 66.44 321 LEU A N 1
ATOM 2570 C CA . LEU A 1 321 ? -21.911 -6.334 30.726 1.00 66.44 321 LEU A CA 1
ATOM 2571 C C . LEU A 1 321 ? -23.230 -5.717 31.215 1.00 66.44 321 LEU A C 1
ATOM 2573 O O . LEU A 1 321 ? -23.268 -4.529 31.530 1.00 66.44 321 LEU A O 1
ATOM 2577 N N . GLY A 1 322 ? -24.274 -6.524 31.415 1.00 61.09 322 GLY A N 1
ATOM 2578 C CA . GLY A 1 322 ? -25.555 -6.073 31.970 1.00 61.09 322 GLY A CA 1
ATOM 2579 C C . GLY A 1 322 ? -25.474 -5.470 33.382 1.00 61.09 322 GLY A C 1
ATOM 2580 O O . GLY A 1 322 ? -26.413 -4.806 33.811 1.00 61.09 322 GLY A O 1
ATOM 2581 N N . LYS A 1 323 ? -24.354 -5.648 34.101 1.00 66.56 323 LYS A N 1
ATOM 2582 C CA . LYS A 1 323 ? -24.092 -5.018 35.408 1.00 66.56 323 LYS A CA 1
ATOM 2583 C C . LYS A 1 323 ? -23.351 -3.684 35.311 1.00 66.56 323 LYS A C 1
ATOM 2585 O O . LYS A 1 323 ? -23.125 -3.061 36.344 1.00 66.56 323 LYS A O 1
ATOM 2590 N N . LEU A 1 324 ? -22.983 -3.206 34.117 1.00 70.19 324 LEU A N 1
ATOM 2591 C CA . LEU A 1 324 ? -22.267 -1.931 33.934 1.00 70.19 324 LEU A CA 1
ATOM 2592 C C . LEU A 1 324 ? -23.010 -0.734 34.557 1.00 70.19 324 LEU A C 1
ATOM 2594 O O . LEU A 1 324 ? -22.371 0.188 35.065 1.00 70.19 324 LEU A O 1
ATOM 2598 N N . THR A 1 325 ? -24.345 -0.771 34.619 1.00 67.25 325 THR A N 1
ATOM 2599 C CA . THR A 1 325 ? -25.153 0.252 35.306 1.00 67.25 325 THR A CA 1
ATOM 2600 C C . THR A 1 325 ? -24.933 0.300 36.818 1.00 67.25 325 THR A C 1
ATOM 2602 O O . THR A 1 325 ? -25.043 1.376 37.402 1.00 67.25 325 THR A O 1
ATOM 2605 N N . ASP A 1 326 ? -24.572 -0.813 37.465 1.00 69.31 326 ASP A N 1
ATOM 2606 C CA . ASP A 1 326 ? -24.379 -0.885 38.926 1.00 69.31 326 ASP A CA 1
ATOM 2607 C C . ASP A 1 326 ? -23.143 -0.094 39.394 1.00 69.31 326 ASP A C 1
ATOM 2609 O O . ASP A 1 326 ? -22.992 0.234 40.578 1.00 69.31 326 ASP A O 1
ATOM 2613 N N . TYR A 1 327 ? -22.249 0.219 38.454 1.00 71.50 327 TYR A N 1
ATOM 2614 C CA . TYR A 1 327 ? -21.024 0.979 38.683 1.00 71.50 327 TYR A CA 1
ATOM 2615 C C . TYR A 1 327 ? -21.235 2.495 38.579 1.00 71.50 327 TYR A C 1
ATOM 2617 O O . TYR A 1 327 ? -20.392 3.257 39.065 1.00 71.50 327 TYR A O 1
ATOM 2625 N N . ARG A 1 328 ? -22.377 2.948 38.035 1.00 74.31 328 ARG A N 1
ATOM 2626 C CA . ARG A 1 328 ? -22.806 4.353 38.086 1.00 74.31 328 ARG A CA 1
ATOM 2627 C C . ARG A 1 328 ? -23.476 4.631 39.423 1.00 74.31 328 ARG A C 1
ATOM 2629 O O . ARG A 1 328 ? -24.658 4.368 39.632 1.00 74.31 328 ARG A O 1
ATOM 2636 N N . ARG A 1 329 ? -22.697 5.173 40.359 1.00 75.06 329 ARG A N 1
ATOM 2637 C CA . ARG A 1 329 ? -23.202 5.625 41.659 1.00 75.06 329 ARG A CA 1
ATOM 2638 C C . ARG A 1 329 ? -23.391 7.139 41.655 1.00 75.06 329 ARG A C 1
ATOM 2640 O O . ARG A 1 329 ? -22.476 7.844 41.231 1.00 75.06 329 ARG A O 1
ATOM 2647 N N . PRO A 1 330 ? -24.510 7.658 42.192 1.00 74.75 330 PRO A N 1
ATOM 2648 C CA . PRO A 1 330 ? -24.697 9.096 42.344 1.00 74.75 330 PRO A CA 1
ATOM 2649 C C . PRO A 1 330 ? -23.516 9.739 43.088 1.00 74.75 330 PRO A C 1
ATOM 2651 O O . PRO A 1 330 ? -23.133 9.278 44.164 1.00 74.75 330 PRO A O 1
ATOM 2654 N N . GLY A 1 331 ? -22.931 10.790 42.507 1.00 81.00 331 GLY A N 1
ATOM 2655 C CA . GLY A 1 331 ? -21.800 11.523 43.090 1.00 81.00 331 GLY A CA 1
ATOM 2656 C C . GLY A 1 331 ? -20.430 10.844 42.950 1.00 81.00 331 GLY A C 1
ATOM 2657 O O . GLY A 1 331 ? -19.501 11.221 43.657 1.00 81.00 331 GLY A O 1
ATOM 2658 N N . SER A 1 332 ? -20.296 9.832 42.087 1.00 88.06 332 SER A N 1
ATOM 2659 C CA . SER A 1 332 ? -19.011 9.203 41.740 1.00 88.06 332 SER A CA 1
ATOM 2660 C C . SER A 1 332 ? -18.780 9.266 40.229 1.00 88.06 332 SER A C 1
ATOM 2662 O O . SER A 1 332 ? -19.742 9.263 39.466 1.00 88.06 332 SER A O 1
ATOM 2664 N N . VAL A 1 333 ? -17.517 9.301 39.804 1.00 90.94 333 VAL A N 1
ATOM 2665 C CA . VAL A 1 333 ? -17.124 9.227 38.391 1.00 90.94 333 VAL A CA 1
ATOM 2666 C C . VAL A 1 333 ? -16.864 7.768 38.022 1.00 90.94 333 VAL A C 1
ATOM 2668 O O . VAL A 1 333 ? -16.243 7.037 38.798 1.00 90.94 333 VAL A O 1
ATOM 2671 N N . CYS A 1 334 ? -17.342 7.339 36.854 1.00 92.31 334 CYS A N 1
ATOM 2672 C CA . CYS A 1 334 ? -17.126 5.993 36.323 1.00 92.31 334 CYS A CA 1
ATOM 2673 C C . CYS A 1 334 ? -16.317 6.041 35.023 1.00 92.31 334 CYS A C 1
ATOM 2675 O O . CYS A 1 334 ? -16.790 6.545 34.009 1.00 92.31 334 CYS A O 1
ATOM 2677 N N . TRP A 1 335 ? -15.105 5.499 35.039 1.00 94.12 335 TRP A N 1
ATOM 2678 C CA . TRP A 1 335 ? -14.300 5.297 33.841 1.00 94.12 335 TRP A CA 1
ATOM 2679 C C . TRP A 1 335 ? -14.331 3.830 33.435 1.00 94.12 335 TRP A C 1
ATOM 2681 O O . TRP A 1 335 ? -13.957 2.968 34.225 1.00 94.12 335 TRP A O 1
ATOM 2691 N N . VAL A 1 336 ? -14.783 3.540 32.219 1.00 93.00 336 VAL A N 1
ATOM 2692 C CA . VAL A 1 336 ? -14.773 2.189 31.654 1.00 93.00 336 VAL A CA 1
ATOM 2693 C C . VAL A 1 336 ? -13.741 2.141 30.533 1.00 93.00 336 VAL A C 1
ATOM 2695 O O . VAL A 1 336 ? -13.876 2.866 29.553 1.00 93.00 336 VAL A O 1
ATOM 2698 N N . ASN A 1 337 ? -12.725 1.296 30.685 1.00 93.88 337 ASN A N 1
ATOM 2699 C CA . ASN A 1 337 ? -11.723 1.004 29.667 1.00 93.88 337 ASN A CA 1
ATOM 2700 C C . ASN A 1 337 ? -12.047 -0.321 28.985 1.00 93.88 337 ASN A C 1
ATOM 2702 O O . ASN A 1 337 ? -12.202 -1.337 29.664 1.00 93.88 337 ASN A O 1
ATOM 2706 N N . ILE A 1 338 ? -12.150 -0.296 27.664 1.00 92.12 338 ILE A N 1
ATOM 2707 C CA . ILE A 1 338 ? -12.434 -1.444 26.818 1.00 92.12 338 ILE A CA 1
ATOM 2708 C C . ILE A 1 338 ? -11.213 -1.683 25.938 1.00 92.12 338 ILE A C 1
ATOM 2710 O O . ILE A 1 338 ? -10.931 -0.879 25.055 1.00 92.12 338 ILE A O 1
ATOM 2714 N N . ASP A 1 339 ? -10.527 -2.795 26.177 1.00 89.56 339 ASP A N 1
ATOM 2715 C CA . ASP A 1 339 ? -9.412 -3.272 25.366 1.00 89.56 339 ASP A CA 1
ATOM 2716 C C . ASP A 1 339 ? -9.947 -4.335 24.386 1.00 89.56 339 ASP A C 1
ATOM 2718 O O . ASP A 1 339 ? -10.513 -5.343 24.817 1.00 89.56 339 ASP A O 1
ATOM 2722 N N . GLY A 1 340 ? -9.810 -4.110 23.078 1.00 86.38 340 GLY A N 1
ATOM 2723 C CA . GLY A 1 340 ? -10.213 -5.037 22.017 1.00 86.38 340 GLY A CA 1
ATOM 2724 C C . GLY A 1 340 ? -11.620 -4.785 21.461 1.00 86.38 340 GLY A C 1
ATOM 2725 O O . GLY A 1 340 ? -12.627 -5.023 22.126 1.00 86.38 340 GLY A O 1
ATOM 2726 N N . LEU A 1 341 ? -11.706 -4.392 20.184 1.00 82.62 341 LEU A N 1
ATOM 2727 C CA . LEU A 1 341 ? -12.961 -3.974 19.522 1.00 82.62 341 LEU A CA 1
ATOM 2728 C C . LEU A 1 341 ? -13.640 -5.062 18.669 1.00 82.62 341 LEU A C 1
ATOM 2730 O O . LEU A 1 341 ? -14.608 -4.799 17.960 1.00 82.62 341 LEU A O 1
ATOM 2734 N N . HIS A 1 342 ? -13.136 -6.294 18.707 1.00 76.00 342 HIS A N 1
ATOM 2735 C CA . HIS A 1 342 ? -13.562 -7.365 17.802 1.00 76.00 342 HIS A CA 1
ATOM 2736 C C . HIS A 1 342 ? -14.906 -8.012 18.187 1.00 76.00 342 HIS A C 1
ATOM 2738 O O . HIS A 1 342 ? -15.559 -8.615 17.331 1.00 76.00 342 HIS A O 1
ATOM 2744 N N . GLU A 1 343 ? -15.342 -7.899 19.446 1.00 78.50 343 GLU A N 1
ATOM 2745 C CA . GLU A 1 343 ? -16.633 -8.415 19.917 1.00 78.50 343 GLU A CA 1
ATOM 2746 C C . GLU A 1 343 ? -17.747 -7.365 19.756 1.00 78.50 343 GLU A C 1
ATOM 2748 O O . GLU A 1 343 ? -18.052 -6.585 20.660 1.00 78.50 343 GLU A O 1
ATOM 2753 N N . VAL A 1 344 ? -18.392 -7.353 18.585 1.00 76.12 344 VAL A N 1
ATOM 2754 C CA . VAL A 1 344 ? -19.443 -6.373 18.237 1.00 76.12 344 VAL A CA 1
ATOM 2755 C C . VAL A 1 344 ? -20.647 -6.426 19.191 1.00 76.12 344 VAL A C 1
ATOM 2757 O O . VAL A 1 344 ? -21.240 -5.391 19.497 1.00 76.12 344 VAL A O 1
ATOM 2760 N N . GLU A 1 345 ? -21.005 -7.611 19.692 1.00 76.56 345 GLU A N 1
ATOM 2761 C CA . GLU A 1 345 ? -22.104 -7.784 20.655 1.00 76.56 345 GLU A CA 1
ATOM 2762 C C . GLU A 1 345 ? -21.823 -7.038 21.967 1.00 76.56 345 GLU A C 1
ATOM 2764 O O . GLU A 1 345 ? -22.680 -6.290 22.447 1.00 76.56 345 GLU A O 1
ATOM 2769 N N . THR A 1 346 ? -20.590 -7.154 22.472 1.00 78.25 346 THR A N 1
ATOM 2770 C CA . THR A 1 346 ? -20.106 -6.474 23.679 1.00 78.25 346 THR A CA 1
ATOM 2771 C C . THR A 1 346 ? -20.197 -4.953 23.537 1.00 78.25 346 THR A C 1
ATOM 2773 O O . THR A 1 346 ? -20.735 -4.263 24.407 1.00 78.25 346 THR A O 1
ATOM 2776 N N . LEU A 1 347 ? -19.751 -4.416 22.399 1.00 82.50 347 LEU A N 1
ATOM 2777 C CA . LEU A 1 347 ? -19.822 -2.981 22.108 1.00 82.50 347 LEU A CA 1
ATOM 2778 C C . LEU A 1 347 ? -21.265 -2.482 21.949 1.00 82.50 347 LEU A C 1
ATOM 2780 O O . LEU A 1 347 ? -21.596 -1.393 22.421 1.00 82.50 347 LEU A O 1
ATOM 2784 N N . SER A 1 348 ? -22.142 -3.277 21.330 1.00 80.88 348 SER A N 1
ATOM 2785 C CA . SER A 1 348 ? -23.560 -2.935 21.176 1.00 80.88 348 SER A CA 1
ATOM 2786 C C . SER A 1 348 ? -24.283 -2.852 22.525 1.00 80.88 348 SER A C 1
ATOM 2788 O O . SER A 1 348 ? -25.102 -1.953 22.740 1.00 80.88 348 SER A O 1
ATOM 2790 N N . GLU A 1 349 ? -23.958 -3.748 23.461 1.00 83.19 349 GLU A N 1
ATOM 2791 C CA . GLU A 1 349 ? -24.515 -3.724 24.814 1.00 83.19 349 GLU A CA 1
ATOM 2792 C C . GLU A 1 349 ? -24.047 -2.494 25.600 1.00 83.19 349 GLU A C 1
ATOM 2794 O O . GLU A 1 349 ? -24.880 -1.784 26.168 1.00 83.19 349 GLU A O 1
ATOM 2799 N N . ILE A 1 350 ? -22.749 -2.173 25.555 1.00 85.12 350 ILE A N 1
ATOM 2800 C CA . ILE A 1 350 ? -22.197 -0.946 26.156 1.00 85.12 350 ILE A CA 1
ATOM 2801 C C . ILE A 1 350 ? -22.880 0.288 25.558 1.00 85.12 350 ILE A C 1
ATOM 2803 O O . ILE A 1 350 ? -23.338 1.165 26.293 1.00 85.12 350 ILE A O 1
ATOM 2807 N N . GLY A 1 351 ? -23.028 0.328 24.232 1.00 86.50 351 GLY A N 1
ATOM 2808 C CA . GLY A 1 351 ? -23.743 1.392 23.537 1.00 86.50 351 GLY A CA 1
ATOM 2809 C C . GLY A 1 351 ? -25.167 1.584 24.051 1.00 86.50 351 GLY A C 1
ATOM 2810 O O . GLY A 1 351 ? -25.578 2.708 24.330 1.00 86.50 351 GLY A O 1
ATOM 2811 N N . ARG A 1 352 ? -25.906 0.492 24.272 1.00 85.19 352 ARG A N 1
ATOM 2812 C CA . ARG A 1 352 ? -27.266 0.540 24.827 1.00 85.19 352 ARG A CA 1
ATOM 2813 C C . ARG A 1 352 ? -27.293 1.027 26.278 1.00 85.19 352 ARG A C 1
ATOM 2815 O O . ARG A 1 352 ? -28.170 1.812 26.626 1.00 85.19 352 ARG A O 1
ATOM 2822 N N . VAL A 1 353 ? -26.352 0.579 27.112 1.00 84.75 353 VAL A N 1
ATOM 2823 C CA . VAL A 1 353 ? -26.267 0.946 28.539 1.00 84.75 353 VAL A CA 1
ATOM 2824 C C . VAL A 1 353 ? -25.961 2.434 28.727 1.00 84.75 353 VAL A C 1
ATOM 2826 O O . VAL A 1 353 ? -26.536 3.077 29.607 1.00 84.75 353 VAL A O 1
ATOM 2829 N N . PHE A 1 354 ? -25.076 2.989 27.900 1.00 86.50 354 PHE A N 1
ATOM 2830 C CA . PHE A 1 354 ? -24.659 4.391 27.987 1.00 86.50 354 PHE A CA 1
ATOM 2831 C C . PHE A 1 354 ? -25.443 5.331 27.061 1.00 86.50 354 PHE A C 1
ATOM 2833 O O . PHE A 1 354 ? -25.231 6.539 27.118 1.00 86.50 354 PHE A O 1
ATOM 2840 N N . GLY A 1 355 ? -26.375 4.804 26.259 1.00 87.75 355 GLY A N 1
ATOM 2841 C CA . GLY A 1 355 ? -27.210 5.598 25.355 1.00 87.75 355 GLY A CA 1
ATOM 2842 C C . GLY A 1 355 ? -26.447 6.171 24.159 1.00 87.75 355 GLY A C 1
ATOM 2843 O O . GLY A 1 355 ? -26.767 7.263 23.700 1.00 87.75 355 GLY A O 1
ATOM 2844 N N . LEU A 1 356 ? -25.428 5.460 23.668 1.00 91.25 356 LEU A N 1
ATOM 2845 C CA . LEU A 1 356 ? -24.617 5.902 22.535 1.00 91.25 356 LEU A CA 1
ATOM 2846 C C . LEU A 1 356 ? -25.406 5.803 21.228 1.00 91.25 356 LEU A C 1
ATOM 2848 O O . LEU A 1 356 ? -26.072 4.803 20.949 1.00 91.25 356 LEU A O 1
ATOM 2852 N N . HIS A 1 357 ? -25.293 6.836 20.397 1.00 90.56 357 HIS A N 1
ATOM 2853 C CA . HIS A 1 357 ? -25.884 6.845 19.066 1.00 90.56 357 HIS A CA 1
ATOM 2854 C C . HIS A 1 357 ? -25.251 5.749 18.177 1.00 90.56 357 HIS A C 1
ATOM 2856 O O . HIS A 1 357 ? -24.033 5.580 18.213 1.00 90.56 357 HIS A O 1
ATOM 2862 N N . PRO A 1 358 ? -26.014 5.033 17.325 1.00 84.88 358 PRO A N 1
ATOM 2863 C CA . PRO A 1 358 ? -25.470 3.950 16.493 1.00 84.88 358 PRO A CA 1
ATOM 2864 C C . PRO A 1 358 ? -24.281 4.344 15.602 1.00 84.88 358 PRO A C 1
ATOM 2866 O O . PRO A 1 358 ? -23.367 3.545 15.435 1.00 84.88 358 PRO A O 1
ATOM 2869 N N . LEU A 1 359 ? -24.256 5.580 15.087 1.00 86.50 359 LEU A N 1
ATOM 2870 C CA . LEU A 1 359 ? -23.128 6.100 14.291 1.00 86.50 359 LEU A CA 1
ATOM 2871 C C . LEU A 1 359 ? -21.820 6.189 15.094 1.00 86.50 359 LEU A C 1
ATOM 2873 O O . LEU A 1 359 ? -20.748 5.968 14.548 1.00 86.50 359 LEU A O 1
ATOM 2877 N N . VAL A 1 360 ? -21.903 6.448 16.404 1.00 90.50 360 VAL A N 1
ATOM 2878 C CA . VAL A 1 360 ? -20.725 6.469 17.283 1.00 90.50 360 VAL A CA 1
ATOM 2879 C C . VAL A 1 360 ? -20.125 5.069 17.397 1.00 90.50 360 VAL A C 1
ATOM 2881 O O . VAL A 1 360 ? -18.911 4.914 17.346 1.00 90.50 360 VAL A O 1
ATOM 2884 N N . LEU A 1 361 ? -20.965 4.035 17.501 1.00 88.25 361 LEU A N 1
ATOM 2885 C CA . LEU A 1 361 ? -20.506 2.641 17.538 1.00 88.25 361 LEU A CA 1
ATOM 2886 C C . LEU A 1 361 ? -19.873 2.207 16.210 1.00 88.25 361 LEU A C 1
ATOM 2888 O O . LEU A 1 361 ? -18.875 1.491 16.218 1.00 88.25 361 LEU A O 1
ATOM 2892 N N . GLU A 1 362 ? -20.436 2.651 15.083 1.00 81.31 362 GLU A N 1
ATOM 2893 C CA . GLU A 1 362 ? -19.853 2.439 13.752 1.00 81.31 362 GLU A CA 1
ATOM 2894 C C . GLU A 1 362 ? -18.456 3.063 13.652 1.00 81.31 362 GLU A C 1
ATOM 2896 O O . GLU A 1 362 ? -17.515 2.404 13.212 1.00 81.31 362 GLU A O 1
ATOM 2901 N N . ASP A 1 363 ? -18.297 4.301 14.120 1.00 85.44 363 ASP A N 1
ATOM 2902 C CA . ASP A 1 363 ? -17.010 4.993 14.104 1.00 85.44 363 ASP A CA 1
ATOM 2903 C C . ASP A 1 363 ? -15.981 4.390 15.062 1.00 85.44 363 ASP A C 1
ATOM 2905 O O . ASP A 1 363 ? -14.800 4.356 14.725 1.00 85.44 363 ASP A O 1
ATOM 2909 N N . ILE A 1 364 ? -16.411 3.875 16.221 1.00 89.00 364 ILE A N 1
ATOM 2910 C CA . ILE A 1 364 ? -15.535 3.134 17.142 1.00 89.00 364 ILE A CA 1
ATOM 2911 C C . ILE A 1 364 ? -14.962 1.894 16.445 1.00 89.00 364 ILE A C 1
ATOM 2913 O O . ILE A 1 364 ? -13.772 1.623 16.566 1.00 89.00 364 ILE A O 1
ATOM 2917 N N . LEU A 1 365 ? -15.791 1.160 15.696 1.00 83.94 365 LEU A N 1
ATOM 2918 C CA . LEU A 1 365 ? -15.389 -0.050 14.968 1.00 83.94 365 LEU A CA 1
ATOM 2919 C C . LEU A 1 365 ? -14.546 0.236 13.716 1.00 83.94 365 LEU A C 1
ATOM 2921 O O . LEU A 1 365 ? -13.854 -0.655 13.220 1.00 83.94 365 LEU A O 1
ATOM 2925 N N . ASN A 1 366 ? -14.614 1.456 13.183 1.00 83.19 366 ASN A N 1
ATOM 2926 C CA . ASN A 1 366 ? -13.801 1.888 12.057 1.00 83.19 366 ASN A CA 1
ATOM 2927 C C . ASN A 1 366 ? -12.480 2.497 12.552 1.00 83.19 366 ASN A C 1
ATOM 2929 O O . ASN A 1 366 ? -12.393 3.698 12.800 1.00 83.19 366 ASN A O 1
ATOM 2933 N N . THR A 1 367 ? -11.442 1.669 12.660 1.00 80.69 367 THR A N 1
ATOM 2934 C CA . THR A 1 367 ? -10.121 2.025 13.215 1.00 80.69 367 THR A CA 1
ATOM 2935 C C . THR A 1 367 ? -9.279 2.960 12.332 1.00 80.69 367 THR A C 1
ATOM 2937 O O . THR A 1 367 ? -8.223 3.428 12.753 1.00 80.69 367 THR A O 1
ATOM 2940 N N . ASP A 1 368 ? -9.738 3.296 11.124 1.00 79.88 368 ASP A N 1
ATOM 2941 C CA . ASP A 1 368 ? -9.046 4.196 10.186 1.00 79.88 368 ASP A CA 1
ATOM 2942 C C . ASP A 1 368 ? -9.563 5.646 10.235 1.00 79.88 368 ASP A C 1
ATOM 2944 O O . ASP A 1 368 ? -9.206 6.488 9.400 1.00 79.88 368 ASP A O 1
ATOM 2948 N N . GLN A 1 369 ? -10.399 5.975 11.223 1.00 85.06 369 GLN A N 1
ATOM 2949 C CA . GLN A 1 369 ? -10.932 7.322 11.370 1.00 85.06 369 GLN A CA 1
ATOM 2950 C C . GLN A 1 369 ? -9.832 8.324 11.746 1.00 85.06 369 GLN A C 1
ATOM 2952 O O . GLN A 1 369 ? -8.894 8.047 12.500 1.00 85.06 369 GLN A O 1
ATOM 2957 N N . ARG A 1 370 ? -9.953 9.539 11.202 1.00 88.81 370 ARG A N 1
ATOM 2958 C CA . ARG A 1 370 ? -9.101 10.667 11.602 1.00 88.81 370 ARG A CA 1
ATOM 2959 C C . ARG A 1 370 ? -9.569 11.211 12.947 1.00 88.81 370 ARG A C 1
ATOM 2961 O O . ARG A 1 370 ? -10.769 11.147 13.217 1.00 88.81 370 ARG A O 1
ATOM 2968 N N . PRO A 1 371 ? -8.673 11.827 13.740 1.00 94.50 371 PRO A N 1
ATOM 2969 C CA . PRO A 1 371 ? -9.100 12.447 14.975 1.00 94.50 371 PRO A CA 1
ATOM 2970 C C . PRO A 1 371 ? -10.186 13.488 14.731 1.00 94.50 371 PRO A C 1
ATOM 2972 O O . PRO A 1 371 ? -10.062 14.345 13.849 1.00 94.50 371 PRO A O 1
ATOM 2975 N N . LYS A 1 372 ? -11.261 13.378 15.502 1.00 94.25 372 LYS A N 1
ATOM 2976 C CA . LYS A 1 372 ? -12.445 14.228 15.403 1.00 94.25 372 LYS A CA 1
ATOM 2977 C C . LYS A 1 372 ? -13.132 14.332 16.756 1.00 94.25 372 LYS A C 1
ATOM 2979 O O . LYS A 1 372 ? -12.924 13.499 17.632 1.00 94.25 372 LYS A O 1
ATOM 2984 N N . THR A 1 373 ? -13.938 15.373 16.906 1.00 93.62 373 THR A N 1
ATOM 2985 C CA . THR A 1 373 ? -14.818 15.567 18.056 1.00 93.62 373 THR A CA 1
ATOM 2986 C C . THR A 1 373 ? -16.231 15.799 17.549 1.00 93.62 373 THR A C 1
ATOM 2988 O O . THR A 1 373 ? -16.436 16.562 16.602 1.00 93.62 373 THR A O 1
ATOM 2991 N N . GLU A 1 374 ? -17.193 15.115 18.151 1.00 92.75 374 GLU A N 1
ATOM 2992 C CA . GLU A 1 374 ? -18.613 15.230 17.852 1.00 92.75 374 GLU A CA 1
ATOM 2993 C C . GLU A 1 374 ? -19.392 15.483 19.143 1.00 92.75 374 GLU A C 1
ATOM 2995 O O . GLU A 1 374 ? -19.146 14.873 20.186 1.00 92.75 374 GLU A O 1
ATOM 3000 N N . ASP A 1 375 ? -20.339 16.409 19.057 1.00 89.44 375 ASP A N 1
ATOM 3001 C CA . ASP A 1 375 ? -21.193 16.836 20.159 1.00 89.44 375 ASP A CA 1
ATOM 3002 C C . ASP A 1 375 ? -22.555 16.136 20.042 1.00 89.44 375 ASP A C 1
ATOM 3004 O O . ASP A 1 375 ? -23.256 16.303 19.041 1.00 89.44 375 ASP A O 1
ATOM 3008 N N . TYR A 1 376 ? -22.917 15.354 21.063 1.00 87.75 376 TYR A N 1
ATOM 3009 C CA . TYR A 1 376 ? -24.185 14.629 21.143 1.00 87.75 376 TYR A CA 1
ATOM 3010 C C . TYR A 1 376 ? -25.045 15.088 22.330 1.00 87.75 376 TYR A C 1
ATOM 3012 O O . TYR A 1 376 ? -25.716 14.251 22.915 1.00 87.75 376 TYR A O 1
ATOM 3020 N N . ASN A 1 377 ? -25.070 16.383 22.687 1.00 81.25 377 ASN A N 1
ATOM 3021 C CA . ASN A 1 377 ? -25.846 17.004 23.791 1.00 81.25 377 ASN A CA 1
ATOM 3022 C C . ASN A 1 377 ? -25.589 16.442 25.216 1.00 81.25 377 ASN A C 1
ATOM 3024 O O . ASN A 1 377 ? -25.343 17.214 26.141 1.00 81.25 377 ASN A O 1
ATOM 3028 N N . ASP A 1 378 ? -25.662 15.124 25.401 1.00 86.25 378 ASP A N 1
ATOM 3029 C CA . ASP A 1 378 ? -25.494 14.367 26.645 1.00 86.25 378 ASP A CA 1
ATOM 3030 C C . ASP A 1 378 ? -24.049 13.878 26.861 1.00 86.25 378 ASP A C 1
ATOM 3032 O O . ASP A 1 378 ? -23.650 13.586 27.994 1.00 86.25 378 ASP A O 1
ATOM 3036 N N . TYR A 1 379 ? -23.257 13.785 25.787 1.00 92.06 379 TYR A N 1
ATOM 3037 C CA . TYR A 1 379 ? -21.845 13.398 25.814 1.00 92.06 379 TYR A CA 1
ATOM 3038 C C . TYR A 1 379 ? -21.063 13.979 24.622 1.00 92.06 379 TYR A C 1
ATOM 3040 O O . TYR A 1 379 ? -21.642 14.341 23.596 1.00 92.06 379 TYR A O 1
ATOM 3048 N N . PHE A 1 380 ? -19.735 14.020 24.741 1.00 93.25 380 PHE A N 1
ATOM 3049 C CA . PHE A 1 380 ? -18.817 14.211 23.617 1.00 93.25 380 PHE A CA 1
ATOM 3050 C C . PHE A 1 380 ? -18.266 12.877 23.149 1.00 93.25 380 PHE A C 1
ATOM 3052 O O . PHE A 1 380 ? -17.877 12.044 23.967 1.00 93.25 380 PHE A O 1
ATOM 3059 N N . PHE A 1 381 ? -18.184 12.703 21.838 1.00 95.25 381 PHE A N 1
ATOM 3060 C CA . PHE A 1 381 ? -17.470 11.599 21.224 1.00 95.25 381 PHE A CA 1
ATOM 3061 C C . PHE A 1 381 ? -16.180 12.113 20.597 1.00 95.25 381 PHE A C 1
ATOM 3063 O O . PHE A 1 381 ? -16.202 13.041 19.792 1.00 95.25 381 PHE A O 1
ATOM 3070 N N . LEU A 1 382 ? -15.056 11.514 20.972 1.00 95.12 382 LEU A N 1
ATOM 3071 C CA . LEU A 1 382 ? -13.741 11.847 20.458 1.00 95.12 382 LEU A CA 1
ATOM 3072 C C . LEU A 1 382 ? -13.129 10.621 19.805 1.00 95.12 382 LEU A C 1
ATOM 3074 O O . LEU A 1 382 ? -13.099 9.545 20.394 1.00 95.12 382 LEU A O 1
ATOM 3078 N N . VAL A 1 383 ? -12.570 10.819 18.622 1.00 95.44 383 VAL A N 1
ATOM 3079 C CA . VAL A 1 383 ? -11.657 9.867 17.998 1.00 95.44 383 VAL A CA 1
ATOM 3080 C C . VAL A 1 383 ? -10.268 10.474 18.065 1.00 95.44 383 VAL A C 1
ATOM 3082 O O . VAL A 1 383 ? -10.084 11.652 17.755 1.00 95.44 383 VAL A O 1
ATOM 3085 N N . LEU A 1 384 ? -9.299 9.678 18.489 1.00 94.38 384 LEU A N 1
ATOM 3086 C CA . LEU A 1 384 ? -7.909 10.054 18.702 1.00 94.38 384 LEU A CA 1
ATOM 3087 C C . LEU A 1 384 ? -7.010 8.949 18.143 1.00 94.38 384 LEU A C 1
ATOM 3089 O O . LEU A 1 384 ? -7.461 7.830 17.892 1.00 94.38 384 LEU A O 1
ATOM 3093 N N . LYS A 1 385 ? -5.727 9.259 17.970 1.00 92.25 385 LYS A N 1
ATOM 3094 C CA . LYS A 1 385 ? -4.696 8.254 17.713 1.00 92.25 385 LYS A CA 1
ATOM 3095 C C . LYS A 1 385 ? -3.786 8.173 18.930 1.00 92.25 385 LYS A C 1
ATOM 3097 O O . LYS A 1 385 ? -3.386 9.202 19.458 1.00 92.25 385 LYS A O 1
ATOM 3102 N N . MET A 1 386 ? -3.502 6.967 19.391 1.00 90.00 386 MET A N 1
ATOM 3103 C CA . MET A 1 386 ? -2.366 6.687 20.256 1.00 90.00 386 MET A CA 1
ATOM 3104 C C . MET A 1 386 ? -1.240 6.199 19.361 1.00 90.00 386 MET A C 1
ATOM 3106 O O . MET A 1 386 ? -1.474 5.459 18.407 1.00 90.00 386 MET A O 1
ATOM 3110 N N . ILE A 1 387 ? -0.030 6.673 19.624 1.00 88.12 387 ILE A N 1
ATOM 3111 C CA . ILE A 1 387 ? 1.125 6.347 18.802 1.00 88.12 387 ILE A CA 1
ATOM 3112 C C . ILE A 1 387 ? 2.182 5.780 19.732 1.00 88.12 387 ILE A C 1
ATOM 3114 O O . ILE A 1 387 ? 2.613 6.448 20.666 1.00 88.12 387 ILE A O 1
ATOM 3118 N N . ASN A 1 388 ? 2.588 4.545 19.472 1.00 82.25 388 ASN A N 1
ATOM 3119 C CA . ASN A 1 388 ? 3.661 3.883 20.189 1.00 82.25 388 ASN A CA 1
ATOM 3120 C C . ASN A 1 388 ? 4.915 3.889 19.321 1.00 82.25 388 ASN A C 1
ATOM 3122 O O . ASN A 1 388 ? 4.867 3.610 18.123 1.00 82.25 388 ASN A O 1
ATOM 3126 N N . TYR A 1 389 ? 6.047 4.222 19.936 1.00 79.44 389 TYR A N 1
ATOM 3127 C CA . TYR A 1 389 ? 7.345 4.235 19.278 1.00 79.44 389 TYR A CA 1
ATOM 3128 C C . TYR A 1 389 ? 8.304 3.288 19.987 1.00 79.44 389 TYR A C 1
ATOM 3130 O O . TYR A 1 389 ? 8.684 3.513 21.140 1.00 79.44 389 TYR A O 1
ATOM 3138 N N . THR A 1 390 ? 8.748 2.255 19.276 1.00 76.50 390 THR A N 1
ATOM 3139 C CA . THR A 1 390 ? 9.747 1.317 19.794 1.00 76.50 390 THR A CA 1
ATOM 3140 C C . THR A 1 390 ? 11.135 1.825 19.412 1.00 76.50 390 THR A C 1
ATOM 3142 O O . THR A 1 390 ? 11.550 1.699 18.262 1.00 76.50 390 THR A O 1
ATOM 3145 N N . LYS A 1 391 ? 11.886 2.389 20.375 1.00 67.06 391 LYS A N 1
ATOM 3146 C CA . LYS A 1 391 ? 13.231 2.975 20.149 1.00 67.06 391 LYS A CA 1
ATOM 3147 C C . LYS A 1 391 ? 14.231 2.005 19.497 1.00 67.06 391 LYS A C 1
ATOM 3149 O O . LYS A 1 391 ? 15.119 2.442 18.774 1.00 67.06 391 LYS A O 1
ATOM 3154 N N . GLU A 1 392 ? 14.094 0.706 19.755 1.00 68.06 392 GLU A N 1
ATOM 3155 C CA . GLU A 1 392 ? 15.020 -0.343 19.303 1.00 68.06 392 GLU A CA 1
ATOM 3156 C C . GLU A 1 392 ? 14.831 -0.714 17.827 1.00 68.06 392 GLU A C 1
ATOM 3158 O O . GLU A 1 392 ? 15.811 -0.855 17.094 1.00 68.06 392 GLU A O 1
ATOM 3163 N N . THR A 1 393 ? 13.580 -0.857 17.379 1.00 68.81 393 THR A N 1
ATOM 3164 C CA . THR A 1 393 ? 13.241 -1.177 15.981 1.00 68.81 393 THR A CA 1
ATOM 3165 C C . THR A 1 393 ? 13.032 0.082 15.144 1.00 68.81 393 THR A C 1
ATOM 3167 O O . THR A 1 393 ? 13.181 0.061 13.922 1.00 68.81 393 THR A O 1
ATOM 3170 N N . GLY A 1 394 ? 12.739 1.206 15.800 1.00 66.12 394 GLY A N 1
ATOM 3171 C CA . GLY A 1 394 ? 12.386 2.460 15.158 1.00 66.12 394 GLY A CA 1
ATOM 3172 C C . GLY A 1 394 ? 11.013 2.429 14.486 1.00 66.12 394 GLY A C 1
ATOM 3173 O O . GLY A 1 394 ? 10.766 3.282 13.626 1.00 66.12 394 GLY A O 1
ATOM 3174 N N . GLU A 1 395 ? 10.177 1.447 14.830 1.00 73.44 395 GLU A N 1
ATOM 3175 C CA . GLU A 1 395 ? 8.820 1.268 14.321 1.00 73.44 395 GLU A CA 1
ATOM 3176 C C . GLU A 1 395 ? 7.843 2.165 15.078 1.00 73.44 395 GLU A C 1
ATOM 3178 O O . GLU A 1 395 ? 7.975 2.390 16.285 1.00 73.44 395 GLU A O 1
ATOM 3183 N N . ILE A 1 396 ? 6.880 2.698 14.328 1.00 80.62 396 ILE A N 1
ATOM 3184 C CA . ILE A 1 396 ? 5.768 3.471 14.860 1.00 80.62 396 ILE A CA 1
ATOM 3185 C C . ILE A 1 396 ? 4.501 2.674 14.619 1.00 80.62 396 ILE A C 1
ATOM 3187 O O . ILE A 1 396 ? 4.183 2.351 13.472 1.00 80.62 396 ILE A O 1
ATOM 3191 N N . GLU A 1 397 ? 3.780 2.407 15.695 1.00 82.44 397 GLU A N 1
ATOM 3192 C CA . GLU A 1 397 ? 2.474 1.775 15.654 1.00 82.44 397 GLU A CA 1
ATOM 3193 C C . GLU A 1 397 ? 1.423 2.803 16.044 1.00 82.44 397 GLU A C 1
ATOM 3195 O O . GLU A 1 397 ? 1.495 3.420 17.106 1.00 82.44 397 GLU A O 1
ATOM 3200 N N . GLU A 1 398 ? 0.457 3.010 15.156 1.00 86.06 398 GLU A N 1
ATOM 3201 C CA . GLU A 1 398 ? -0.715 3.829 15.438 1.00 86.06 398 GLU A CA 1
ATOM 3202 C C . GLU A 1 398 ? -1.868 2.914 15.868 1.00 86.06 398 GLU A C 1
ATOM 3204 O O . GLU A 1 398 ? -2.063 1.823 15.321 1.00 86.06 398 GLU A O 1
ATOM 3209 N N . GLU A 1 399 ? -2.631 3.380 16.846 1.00 88.56 399 GLU A N 1
ATOM 3210 C CA . GLU A 1 399 ? -3.838 2.748 17.366 1.00 88.56 399 GLU A CA 1
ATOM 3211 C C . GLU A 1 399 ? -4.936 3.808 17.475 1.00 88.56 399 GLU A C 1
ATOM 3213 O O . GLU A 1 399 ? -4.696 4.934 17.919 1.00 88.56 399 GLU A O 1
ATOM 3218 N N . GLN A 1 400 ? -6.159 3.481 17.065 1.00 91.56 400 GLN A N 1
ATOM 3219 C CA . GLN A 1 400 ? -7.310 4.325 17.331 1.00 91.56 400 GLN A CA 1
ATOM 3220 C C . GLN A 1 400 ? -7.737 4.210 18.790 1.00 91.56 400 GLN A C 1
ATOM 3222 O O . GLN A 1 400 ? -8.062 3.136 19.286 1.00 91.56 400 GLN A O 1
ATOM 3227 N N . LEU A 1 401 ? -7.847 5.361 19.445 1.00 93.88 401 LEU A N 1
ATOM 3228 C CA . LEU A 1 401 ? -8.510 5.483 20.730 1.00 93.88 401 LEU A CA 1
ATOM 3229 C C . LEU A 1 401 ? -9.795 6.274 20.537 1.00 93.88 401 LEU A C 1
ATOM 3231 O O . LEU A 1 401 ? -9.760 7.432 20.119 1.00 93.88 401 LEU A O 1
ATOM 3235 N N . SER A 1 402 ? -10.922 5.677 20.902 1.00 95.81 402 SER A N 1
ATOM 3236 C CA . SER A 1 402 ? -12.188 6.405 20.943 1.00 95.81 402 SER A CA 1
ATOM 3237 C C . SER A 1 402 ? -12.575 6.704 22.386 1.00 95.81 402 SER A C 1
ATOM 3239 O O . SER A 1 402 ? -12.614 5.797 23.215 1.00 95.81 402 SER A O 1
ATOM 3241 N N . LEU A 1 403 ? -12.864 7.967 22.695 1.00 95.94 403 LEU A N 1
ATOM 3242 C CA . LEU A 1 403 ? -13.315 8.402 24.013 1.00 95.94 403 LEU A CA 1
ATOM 3243 C C . LEU A 1 403 ? -14.760 8.893 23.950 1.00 95.94 403 LEU A C 1
ATOM 3245 O O . LEU A 1 403 ? -15.123 9.677 23.077 1.00 95.94 403 LEU A O 1
ATOM 3249 N N . VAL A 1 404 ? -15.577 8.485 24.918 1.00 95.62 404 VAL A N 1
ATOM 3250 C CA . VAL A 1 404 ? -16.896 9.078 25.157 1.00 95.62 404 VAL A CA 1
ATOM 3251 C C . VAL A 1 404 ? -16.878 9.770 26.508 1.00 95.62 404 VAL A C 1
ATOM 3253 O O . VAL A 1 404 ? -16.716 9.114 27.534 1.00 95.62 404 VAL A O 1
ATOM 3256 N N . LEU A 1 405 ? -17.058 11.087 26.512 1.00 94.19 405 LEU A N 1
ATOM 3257 C CA . LEU A 1 405 ? -17.055 11.914 27.712 1.00 94.19 405 LEU A CA 1
ATOM 3258 C C . LEU A 1 405 ? -18.476 12.374 28.045 1.00 94.19 405 LEU A C 1
ATOM 3260 O O . LEU A 1 405 ? -19.025 13.241 27.367 1.00 94.19 405 LEU A O 1
ATOM 3264 N N . GLY A 1 406 ? -19.056 11.815 29.104 1.00 91.56 406 GLY A N 1
ATOM 3265 C CA . GLY A 1 406 ? -20.333 12.257 29.663 1.00 91.56 406 GLY A CA 1
ATOM 3266 C C . GLY A 1 406 ? -20.171 13.070 30.949 1.00 91.56 406 GLY A C 1
ATOM 3267 O O . GLY A 1 406 ? -19.067 13.399 31.376 1.00 91.56 406 GLY A O 1
ATOM 3268 N N . LYS A 1 407 ? -21.294 13.376 31.608 1.00 88.31 407 LYS A N 1
ATOM 3269 C CA . LYS A 1 407 ? -21.321 14.197 32.836 1.00 88.31 407 LYS A CA 1
ATOM 3270 C C . LYS A 1 407 ? -20.625 13.546 34.042 1.00 88.31 407 LYS A C 1
ATOM 3272 O O . LYS A 1 407 ? -19.976 14.228 34.829 1.00 88.31 407 LYS A O 1
ATOM 3277 N N . ASP A 1 408 ? -20.795 12.240 34.210 1.00 89.50 408 ASP A N 1
ATOM 3278 C CA . ASP A 1 408 ? -20.318 11.439 35.348 1.00 89.50 408 ASP A CA 1
ATOM 3279 C C . ASP A 1 408 ? -19.536 10.189 34.907 1.00 89.50 408 ASP A C 1
ATOM 3281 O O . ASP A 1 408 ? -19.175 9.353 35.736 1.00 89.50 408 ASP A O 1
ATOM 3285 N N . PHE A 1 409 ? -19.269 10.044 33.607 1.00 91.88 409 PHE A N 1
ATOM 3286 C CA . PHE A 1 409 ? -18.586 8.876 33.068 1.00 91.88 409 PHE A CA 1
ATOM 3287 C C . PHE A 1 409 ? -17.642 9.209 31.915 1.00 91.88 409 PHE A C 1
ATOM 3289 O O . PHE A 1 409 ? -17.845 10.181 31.188 1.00 91.88 409 PHE A O 1
ATOM 3296 N N . VAL A 1 410 ? -16.638 8.354 31.742 1.00 94.88 410 VAL A N 1
ATOM 3297 C CA . VAL A 1 410 ? -15.731 8.341 30.593 1.00 94.88 410 VAL A CA 1
ATOM 3298 C C . VAL A 1 410 ? -15.650 6.910 30.071 1.00 94.88 410 VAL A C 1
ATOM 3300 O O . VAL A 1 410 ? -15.437 5.989 30.855 1.00 94.88 410 VAL A O 1
ATOM 3303 N N . LEU A 1 411 ? -15.817 6.702 28.770 1.00 95.12 411 LEU A N 1
ATOM 3304 C CA . LEU A 1 411 ? -15.553 5.414 28.123 1.0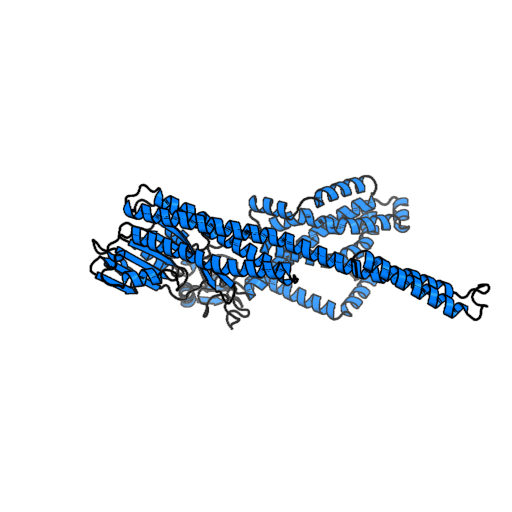0 95.12 411 LEU A CA 1
ATOM 3305 C C . LEU A 1 411 ? -14.308 5.556 27.257 1.00 95.12 411 LEU A C 1
ATOM 3307 O O . LEU A 1 411 ? -14.220 6.525 26.506 1.00 95.12 411 LEU A O 1
ATOM 3311 N N . SER A 1 412 ? -13.381 4.610 27.338 1.00 95.69 412 SER A N 1
ATOM 3312 C CA . SER A 1 412 ? -12.242 4.495 26.428 1.00 95.69 412 SER A CA 1
ATOM 3313 C C . SER A 1 412 ? -12.296 3.167 25.690 1.00 95.69 412 SER A C 1
ATOM 3315 O O . SER A 1 412 ? -12.398 2.115 26.312 1.00 95.69 412 SER A O 1
ATOM 3317 N N . PHE A 1 413 ? -12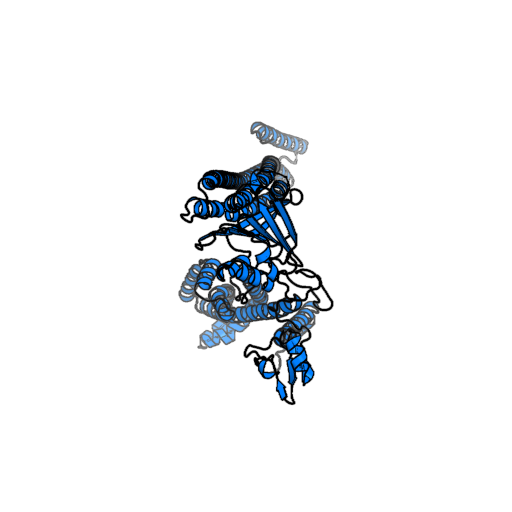.243 3.228 24.364 1.00 94.25 413 PHE A N 1
ATOM 3318 C CA . PHE A 1 413 ? -12.249 2.080 23.466 1.00 94.25 413 PHE A CA 1
ATOM 3319 C C . PHE A 1 413 ? -10.897 2.006 22.758 1.00 94.25 413 PHE A C 1
ATOM 3321 O O . PHE A 1 413 ? -10.532 2.945 22.045 1.00 94.25 413 PHE A O 1
ATOM 3328 N N . GLN A 1 414 ? -10.181 0.910 22.983 1.00 91.69 414 GLN A N 1
ATOM 3329 C CA . GLN A 1 414 ? -8.834 0.628 22.490 1.00 91.69 414 GLN A CA 1
ATOM 3330 C C . GLN A 1 414 ? -8.846 -0.643 21.637 1.00 91.69 414 GLN A C 1
ATOM 3332 O O . GLN A 1 414 ? -9.660 -1.546 21.850 1.00 91.69 414 GLN A O 1
ATOM 3337 N N . GLU A 1 415 ? -7.948 -0.722 20.664 1.00 86.50 415 GLU A N 1
ATOM 3338 C CA . GLU A 1 415 ? -7.761 -1.899 19.815 1.00 86.50 415 GLU A CA 1
ATOM 3339 C C . GLU A 1 415 ? -6.963 -2.992 20.538 1.00 86.50 415 GLU A C 1
ATOM 3341 O O . GLU A 1 415 ? -7.241 -4.180 20.346 1.00 86.50 415 GLU A O 1
ATOM 3346 N N . THR A 1 416 ? -5.999 -2.595 21.375 1.00 82.00 416 THR A N 1
ATOM 3347 C CA . THR A 1 416 ? -5.044 -3.473 22.064 1.00 82.00 416 THR A CA 1
ATOM 3348 C C . THR A 1 416 ? -4.867 -3.155 23.541 1.00 82.00 416 THR A C 1
ATOM 3350 O O . THR A 1 416 ? -5.190 -2.071 24.004 1.00 82.00 416 THR A O 1
ATOM 3353 N N . GLU A 1 417 ? -4.316 -4.115 24.292 1.00 76.56 417 GLU A N 1
ATOM 3354 C CA . GLU A 1 417 ? -3.882 -3.887 25.672 1.00 76.56 417 GLU A CA 1
ATOM 3355 C C . GLU A 1 417 ? -2.491 -3.242 25.689 1.00 76.56 417 GLU A C 1
ATOM 3357 O O . GLU A 1 417 ? -1.539 -3.780 25.122 1.00 76.56 417 GLU A O 1
ATOM 3362 N N . GLY A 1 418 ? -2.383 -2.114 26.387 1.00 73.75 418 GLY A N 1
ATOM 3363 C CA . GLY A 1 418 ? -1.161 -1.319 26.497 1.00 73.75 418 GLY A CA 1
ATOM 3364 C C . GLY A 1 418 ? -1.437 0.121 26.086 1.00 73.75 418 GLY A C 1
ATOM 3365 O O . GLY A 1 418 ? -1.741 0.390 24.933 1.00 73.75 418 GLY A O 1
ATOM 3366 N N . ASP A 1 419 ? -1.353 1.053 27.034 1.00 82.69 419 ASP A N 1
ATOM 3367 C CA . ASP A 1 419 ? -1.655 2.458 26.781 1.00 82.69 419 ASP A CA 1
ATOM 3368 C C . ASP A 1 419 ? -0.822 3.409 27.642 1.00 82.69 419 ASP A C 1
ATOM 3370 O O . ASP A 1 419 ? -0.032 3.008 28.497 1.00 82.69 419 ASP A O 1
ATOM 3374 N N . VAL A 1 420 ? -1.026 4.703 27.415 1.00 87.31 420 VAL A N 1
ATOM 3375 C CA . VAL A 1 420 ? -0.327 5.787 28.113 1.00 87.31 420 VAL A CA 1
ATOM 3376 C C . VAL A 1 420 ? -1.017 6.201 29.422 1.00 87.31 420 VAL A C 1
ATOM 3378 O O . VAL A 1 420 ? -0.645 7.201 30.035 1.00 87.31 420 VAL A O 1
ATOM 3381 N N . PHE A 1 421 ? -2.036 5.462 29.879 1.00 92.50 421 PHE A N 1
ATOM 3382 C CA . PHE A 1 421 ? -2.918 5.877 30.977 1.00 92.50 421 PHE A CA 1
ATOM 3383 C C . PHE A 1 421 ? -2.538 5.318 32.348 1.00 92.50 421 PHE A C 1
ATOM 3385 O O . PHE A 1 421 ? -3.147 5.698 33.354 1.00 92.50 421 PHE A O 1
ATOM 3392 N N . ASP A 1 422 ? -1.509 4.478 32.444 1.00 90.38 422 ASP A N 1
ATOM 3393 C CA . ASP A 1 422 ? -1.024 3.950 33.725 1.00 90.38 422 ASP A CA 1
ATOM 3394 C C . ASP A 1 422 ? -0.700 5.033 34.774 1.00 90.38 422 ASP A C 1
ATOM 3396 O O . ASP A 1 422 ? -1.156 4.900 35.916 1.00 90.38 422 ASP A O 1
ATOM 3400 N N . PRO A 1 423 ? -0.046 6.165 34.435 1.00 90.12 423 PRO A N 1
ATOM 3401 C CA . PRO A 1 423 ? 0.160 7.254 35.392 1.00 90.12 423 PRO A CA 1
ATOM 3402 C C . PRO A 1 423 ? -1.150 7.842 35.942 1.00 90.12 423 PRO A C 1
ATOM 3404 O O . PRO A 1 423 ? -1.196 8.347 37.065 1.00 90.12 423 PRO A O 1
ATOM 3407 N N . ILE A 1 424 ? -2.241 7.801 35.172 1.00 91.88 424 ILE A N 1
ATOM 3408 C CA . ILE A 1 424 ? -3.567 8.256 35.617 1.00 91.88 424 ILE A CA 1
ATOM 3409 C C . ILE A 1 424 ? -4.181 7.216 36.556 1.00 91.88 424 ILE A C 1
ATOM 3411 O O . ILE A 1 424 ? -4.658 7.582 37.632 1.00 91.88 424 ILE A O 1
ATOM 3415 N N . ARG A 1 425 ? -4.106 5.925 36.208 1.00 91.94 425 ARG A N 1
ATOM 3416 C CA . ARG A 1 425 ? -4.580 4.821 37.062 1.00 91.94 425 ARG A CA 1
ATOM 3417 C C . ARG A 1 425 ? -3.900 4.841 38.431 1.00 91.94 425 ARG A C 1
ATOM 3419 O O . ARG A 1 425 ? -4.587 4.791 39.447 1.00 91.94 425 ARG A O 1
ATOM 3426 N N . GLU A 1 426 ? -2.581 5.014 38.481 1.00 90.12 426 GLU A N 1
ATOM 3427 C CA . GLU A 1 426 ? -1.821 5.107 39.738 1.00 90.12 426 GLU A CA 1
ATOM 3428 C C . GLU A 1 426 ? -2.198 6.339 40.576 1.00 90.12 426 GLU A C 1
ATOM 3430 O O . GLU A 1 426 ? -2.393 6.252 41.797 1.00 90.12 426 GLU A O 1
ATOM 3435 N N . ARG A 1 427 ? -2.406 7.494 39.927 1.00 89.31 427 ARG A N 1
ATOM 3436 C CA . ARG A 1 427 ? -2.933 8.694 40.599 1.00 89.31 427 ARG A CA 1
ATOM 3437 C C . ARG A 1 427 ? -4.327 8.457 41.183 1.00 89.31 427 ARG A C 1
ATOM 3439 O O . ARG A 1 427 ? -4.625 8.985 42.254 1.00 89.31 427 ARG A O 1
ATOM 3446 N N . LEU A 1 428 ? -5.175 7.665 40.526 1.00 89.00 428 LEU A N 1
ATOM 3447 C CA . LEU A 1 428 ? -6.495 7.296 41.042 1.00 89.00 428 LEU A CA 1
ATOM 3448 C C . LEU A 1 428 ? -6.422 6.232 42.146 1.00 89.00 428 LEU A C 1
ATOM 3450 O O . LEU A 1 428 ? -7.236 6.282 43.063 1.00 89.00 428 LEU A O 1
ATOM 3454 N N . ARG A 1 429 ? -5.446 5.318 42.132 1.00 89.25 429 ARG A N 1
ATOM 3455 C CA . ARG A 1 429 ? -5.210 4.326 43.204 1.00 89.25 429 ARG A CA 1
ATOM 3456 C C . ARG A 1 429 ? -4.663 4.955 44.487 1.00 89.25 429 ARG A C 1
ATOM 3458 O O . ARG A 1 429 ? -4.944 4.459 45.576 1.00 89.25 429 ARG A O 1
ATOM 3465 N N . THR A 1 430 ? -3.966 6.084 44.378 1.00 87.31 430 THR A N 1
ATOM 3466 C CA . THR A 1 430 ? -3.410 6.807 45.528 1.00 87.31 430 THR A CA 1
ATOM 3467 C C . THR A 1 430 ? -4.503 7.477 46.370 1.00 87.31 430 THR A C 1
ATOM 3469 O O . THR A 1 430 ? -5.320 8.253 45.866 1.00 87.31 430 THR A O 1
ATOM 3472 N N . ASP A 1 431 ? -4.513 7.205 47.678 1.00 74.88 431 ASP A N 1
ATOM 3473 C CA . ASP A 1 431 ? -5.497 7.780 48.597 1.00 74.88 431 ASP A CA 1
ATOM 3474 C C . ASP A 1 431 ? -5.388 9.305 48.710 1.00 74.88 431 ASP A C 1
ATOM 3476 O O . ASP A 1 431 ? -4.298 9.868 48.799 1.00 74.88 431 ASP A O 1
ATOM 3480 N N . LYS A 1 432 ? -6.552 9.975 48.736 1.00 70.19 432 LYS A N 1
ATOM 3481 C CA . LYS A 1 432 ? -6.698 11.443 48.806 1.00 70.19 432 LYS A CA 1
ATOM 3482 C C . LYS A 1 432 ? -6.029 12.211 47.658 1.00 70.19 432 LYS A C 1
ATOM 3484 O O . LYS A 1 432 ? -5.709 13.391 47.820 1.00 70.19 432 LYS A O 1
ATOM 3489 N N . SER A 1 433 ? -5.816 11.584 46.500 1.00 79.12 433 SER A N 1
ATOM 3490 C CA . SER A 1 433 ? -5.300 12.315 45.345 1.00 79.12 433 SER A CA 1
ATOM 3491 C C . SER A 1 433 ? -6.291 13.395 44.902 1.00 79.12 433 SER A C 1
ATOM 3493 O O . SER A 1 433 ? -7.507 13.196 44.906 1.00 79.12 433 SER A O 1
ATOM 3495 N N . ARG A 1 434 ? -5.769 14.554 44.484 1.00 80.25 434 ARG A N 1
ATOM 3496 C CA . ARG A 1 434 ? -6.596 15.645 43.942 1.00 80.25 434 ARG A CA 1
ATOM 3497 C C . ARG A 1 434 ? -7.404 15.192 42.720 1.00 80.25 434 ARG A C 1
ATOM 3499 O O . ARG A 1 434 ? -8.496 15.700 42.511 1.00 80.25 434 ARG A O 1
ATOM 3506 N N . ALA A 1 435 ? -6.899 14.209 41.968 1.00 79.44 435 ALA A N 1
ATOM 3507 C CA . ALA A 1 435 ? -7.567 13.644 40.799 1.00 79.44 435 ALA A CA 1
ATOM 3508 C C . ALA A 1 435 ? -8.915 12.982 41.142 1.00 79.44 435 ALA A C 1
ATOM 3510 O O . ALA A 1 435 ? -9.839 13.058 40.343 1.00 79.44 435 ALA A O 1
ATOM 3511 N N . ARG A 1 436 ? -9.065 12.403 42.347 1.00 83.25 436 ARG A N 1
ATOM 3512 C CA . ARG A 1 436 ? -10.339 11.814 42.811 1.00 83.25 436 ARG A CA 1
ATOM 3513 C C . ARG A 1 436 ? -11.420 12.847 43.135 1.00 83.25 436 ARG A C 1
ATOM 3515 O O . ARG A 1 436 ? -12.596 12.496 43.206 1.00 83.25 436 ARG A O 1
ATOM 3522 N N . SER A 1 437 ? -11.015 14.091 43.378 1.00 80.12 437 SER A N 1
ATOM 3523 C CA . SER A 1 437 ? -11.917 15.195 43.712 1.00 80.12 437 SER A CA 1
ATOM 3524 C C . SER A 1 437 ? -12.414 15.961 42.490 1.00 80.12 437 SER A C 1
ATOM 3526 O O . SER A 1 437 ? -13.154 16.928 42.651 1.00 80.12 437 SER A O 1
ATOM 3528 N N . LEU A 1 438 ? -11.995 15.556 41.291 1.00 80.94 438 LEU A N 1
ATOM 3529 C CA . LEU A 1 438 ? -12.311 16.221 40.034 1.00 80.94 438 LEU A CA 1
ATOM 3530 C C . LEU A 1 438 ? -13.301 15.374 39.216 1.00 80.94 438 LEU A C 1
ATOM 3532 O O . LEU A 1 438 ? -13.397 14.160 39.402 1.00 80.94 438 LEU A O 1
ATOM 3536 N N . GLY A 1 439 ? -14.090 16.042 38.371 1.00 88.56 439 GLY A N 1
ATOM 3537 C CA . GLY A 1 439 ? -15.178 15.432 37.604 1.00 88.56 439 GLY A CA 1
ATOM 3538 C C . GLY A 1 439 ? -14.712 14.574 36.424 1.00 88.56 439 GLY A C 1
ATOM 3539 O O . GLY A 1 439 ? -13.518 14.449 36.141 1.00 88.56 439 GLY A O 1
ATOM 3540 N N . ALA A 1 440 ? -15.679 13.989 35.710 1.00 90.81 440 ALA A N 1
ATOM 3541 C CA . ALA A 1 440 ? -15.422 13.202 34.501 1.00 90.81 440 ALA A CA 1
ATOM 3542 C C . ALA A 1 440 ? -14.737 14.033 33.400 1.00 90.81 440 ALA A C 1
ATOM 3544 O O . ALA A 1 440 ? -13.891 13.522 32.672 1.00 90.81 440 ALA A O 1
ATOM 3545 N N . ASP A 1 441 ? -15.042 15.329 33.326 1.00 91.44 441 ASP A N 1
ATOM 3546 C CA . ASP A 1 441 ? -14.425 16.291 32.414 1.00 91.44 441 ASP A CA 1
ATOM 3547 C C . ASP A 1 441 ? -12.924 16.462 32.659 1.00 91.44 441 ASP A C 1
ATOM 3549 O O . ASP A 1 441 ? -12.141 16.453 31.709 1.00 91.44 441 ASP A O 1
ATOM 3553 N N . PHE A 1 442 ? -12.500 16.548 33.921 1.00 91.81 442 PHE A N 1
ATOM 3554 C CA . PHE A 1 442 ? -11.077 16.602 34.248 1.00 91.81 442 PHE A CA 1
ATOM 3555 C C . PHE A 1 442 ? -10.364 15.286 33.924 1.00 91.81 442 PHE A C 1
ATOM 3557 O O . PHE A 1 442 ? -9.222 15.308 33.472 1.00 91.81 442 PHE A O 1
ATOM 3564 N N . LEU A 1 443 ? -11.024 14.138 34.121 1.00 93.31 443 LEU A N 1
ATOM 3565 C CA . LEU A 1 443 ? -10.467 12.854 33.696 1.00 93.31 443 LEU A CA 1
ATOM 3566 C C . LEU A 1 443 ? -10.294 12.803 32.171 1.00 93.31 443 LEU A C 1
ATOM 3568 O O . LEU A 1 443 ? -9.241 12.382 31.703 1.00 93.31 443 LEU A O 1
ATOM 3572 N N . GLY A 1 444 ? -11.284 13.276 31.409 1.00 93.38 444 GLY A N 1
ATOM 3573 C CA . GLY A 1 444 ? -11.183 13.411 29.955 1.00 93.38 444 GLY A CA 1
ATOM 3574 C C . GLY A 1 444 ? -9.997 14.281 29.531 1.00 93.38 444 GLY A C 1
ATOM 3575 O O . GLY A 1 444 ? -9.228 13.877 28.662 1.00 93.38 444 GLY A O 1
ATOM 3576 N N . TYR A 1 445 ? -9.792 15.424 30.197 1.00 93.19 445 TYR A N 1
ATOM 3577 C CA . TYR A 1 445 ? -8.585 16.242 30.027 1.00 93.19 445 TYR A CA 1
ATOM 3578 C C . TYR A 1 445 ? -7.308 15.444 30.322 1.00 93.19 445 TYR A C 1
ATOM 3580 O O . TYR A 1 445 ? -6.416 15.419 29.486 1.00 93.19 445 TYR A O 1
ATOM 3588 N N . ALA A 1 446 ? -7.221 14.763 31.467 1.00 93.62 446 ALA A N 1
ATOM 3589 C CA . ALA A 1 446 ? -6.011 14.046 31.864 1.00 93.62 446 ALA A CA 1
ATOM 3590 C C . ALA A 1 446 ? -5.638 12.918 30.885 1.00 93.62 446 ALA A C 1
ATOM 3592 O O . ALA A 1 446 ? -4.455 12.667 30.673 1.00 93.62 446 ALA A O 1
ATOM 3593 N N . LEU A 1 447 ? -6.631 12.249 30.286 1.00 94.50 447 LEU A N 1
ATOM 3594 C CA . LEU A 1 447 ? -6.412 11.255 29.230 1.00 94.50 447 LEU A CA 1
ATOM 3595 C C . LEU A 1 447 ? -5.881 11.913 27.946 1.00 94.50 447 LEU A C 1
ATOM 3597 O O . LEU A 1 447 ? -4.937 11.402 27.353 1.00 94.50 447 LEU A O 1
ATOM 3601 N N . LEU A 1 448 ? -6.446 13.053 27.533 1.00 94.31 448 LEU A N 1
ATOM 3602 C CA . LEU A 1 448 ? -5.952 13.814 26.378 1.00 94.31 448 LEU A CA 1
ATOM 3603 C C . LEU A 1 448 ? -4.514 14.307 26.586 1.00 94.31 448 LEU A C 1
ATOM 3605 O O . LEU A 1 448 ? -3.686 14.169 25.691 1.00 94.31 448 LEU A O 1
ATOM 3609 N N . ASP A 1 449 ? -4.227 14.840 27.770 1.00 94.44 449 ASP A N 1
ATOM 3610 C CA . ASP A 1 449 ? -2.912 15.330 28.186 1.00 94.44 449 ASP A CA 1
ATOM 3611 C C . ASP A 1 449 ? -1.853 14.221 28.094 1.00 94.44 449 ASP A C 1
ATOM 3613 O O . ASP A 1 449 ? -0.838 14.390 27.428 1.00 94.44 449 ASP A O 1
ATOM 3617 N N . ALA A 1 450 ? -2.152 13.026 28.617 1.00 93.69 450 ALA A N 1
ATOM 3618 C CA . ALA A 1 450 ? -1.250 11.875 28.532 1.00 93.69 450 ALA A CA 1
ATOM 3619 C C . ALA A 1 450 ? -0.946 11.435 27.085 1.00 93.69 450 ALA A C 1
ATOM 3621 O O . ALA A 1 450 ? 0.163 10.982 26.794 1.00 93.69 450 ALA A O 1
ATOM 3622 N N . ILE A 1 451 ? -1.906 11.572 26.163 1.00 93.81 451 ILE A N 1
ATOM 3623 C CA . ILE A 1 451 ? -1.685 11.278 24.737 1.00 93.81 451 ILE A CA 1
ATOM 3624 C C . ILE A 1 451 ? -0.750 12.319 24.122 1.00 93.81 451 ILE A C 1
ATOM 3626 O O . ILE A 1 451 ? 0.194 11.951 23.424 1.00 93.81 451 ILE A O 1
ATOM 3630 N N . VAL A 1 452 ? -0.982 13.606 24.392 1.00 93.88 452 VAL A N 1
ATOM 3631 C CA . VAL A 1 452 ? -0.135 14.690 23.872 1.00 93.88 452 VAL A CA 1
ATOM 3632 C C . VAL A 1 452 ? 1.286 14.602 24.435 1.00 93.88 452 VAL A C 1
ATOM 3634 O O . VAL A 1 452 ? 2.244 14.717 23.672 1.00 93.88 452 VAL A O 1
ATOM 3637 N N . ASP A 1 453 ? 1.437 14.288 25.722 1.00 92.81 453 ASP A N 1
ATOM 3638 C CA . ASP A 1 453 ? 2.733 14.039 26.364 1.00 92.81 453 ASP A CA 1
ATOM 3639 C C . ASP A 1 453 ? 3.496 12.881 25.707 1.00 92.81 453 ASP A C 1
ATOM 3641 O O . ASP A 1 453 ? 4.716 12.949 25.510 1.00 92.81 453 ASP A O 1
ATOM 3645 N N . SER A 1 454 ? 2.785 11.823 25.302 1.00 91.44 454 SER A N 1
ATOM 3646 C CA . SER A 1 454 ? 3.404 10.707 24.582 1.00 91.44 454 SER A CA 1
ATOM 3647 C C . SER A 1 454 ? 4.030 11.159 23.259 1.00 91.44 454 SER A C 1
ATOM 3649 O O . SER A 1 454 ? 5.123 10.709 22.914 1.00 91.44 454 SER A O 1
ATOM 3651 N N . TYR A 1 455 ? 3.419 12.123 22.558 1.00 92.69 455 TYR A N 1
ATOM 3652 C CA . TYR A 1 455 ? 3.960 12.637 21.301 1.00 92.69 455 TYR A CA 1
ATOM 3653 C C . TYR A 1 455 ? 5.285 13.365 21.477 1.00 92.69 455 TYR A C 1
ATOM 3655 O O . TYR A 1 455 ? 6.156 13.210 20.624 1.00 92.69 455 TYR A O 1
ATOM 3663 N N . PHE A 1 456 ? 5.493 14.093 22.577 1.00 92.75 456 PHE A N 1
ATOM 3664 C CA . PHE A 1 456 ? 6.801 14.695 22.856 1.00 92.75 456 PHE A CA 1
ATOM 3665 C C . PHE A 1 456 ? 7.898 13.635 22.970 1.00 92.75 456 PHE A C 1
ATOM 3667 O O . PHE A 1 456 ? 8.961 13.785 22.371 1.00 92.75 456 PHE A O 1
ATOM 3674 N N . THR A 1 457 ? 7.612 12.527 23.658 1.00 89.81 457 THR A N 1
ATOM 3675 C CA . THR A 1 457 ? 8.562 11.410 23.815 1.00 89.81 457 THR A CA 1
ATOM 3676 C C . THR A 1 457 ? 8.923 10.778 22.465 1.00 89.81 457 THR A C 1
ATOM 3678 O O . THR A 1 457 ? 10.070 10.389 22.228 1.00 89.81 457 THR A O 1
ATOM 3681 N N . ILE A 1 458 ? 7.946 10.677 21.559 1.00 90.69 458 ILE A N 1
ATOM 3682 C CA . ILE A 1 458 ? 8.146 10.145 20.206 1.00 90.69 458 ILE A CA 1
ATOM 3683 C C . ILE A 1 458 ? 8.981 11.112 19.367 1.00 90.69 458 ILE A C 1
ATOM 3685 O O . ILE A 1 458 ? 9.931 10.684 18.714 1.00 90.69 458 ILE A O 1
ATOM 3689 N N . LEU A 1 459 ? 8.650 12.405 19.395 1.00 92.50 459 LEU A N 1
ATOM 3690 C CA . LEU A 1 459 ? 9.365 13.423 18.627 1.00 92.50 459 LEU A CA 1
ATOM 3691 C C . LEU A 1 459 ? 10.814 13.579 19.078 1.00 92.50 459 LEU A C 1
ATOM 3693 O O . LEU A 1 459 ? 11.679 13.695 18.222 1.00 92.50 459 LEU A O 1
ATOM 3697 N N . GLU A 1 460 ? 11.102 13.488 20.376 1.00 91.44 460 GLU A N 1
ATOM 3698 C CA . GLU A 1 460 ? 12.480 13.464 20.882 1.00 91.44 460 GLU A CA 1
ATOM 3699 C C . GLU A 1 460 ? 13.265 12.285 20.277 1.00 91.44 460 GLU A C 1
ATOM 3701 O O . GLU A 1 460 ? 14.323 12.466 19.676 1.00 91.44 460 GLU A O 1
ATOM 3706 N N . GLY A 1 461 ? 12.695 11.075 20.322 1.00 89.06 461 GLY A N 1
ATOM 3707 C CA . GLY A 1 461 ? 13.338 9.881 19.766 1.00 89.06 461 GLY A CA 1
ATOM 3708 C C . GLY A 1 461 ? 13.463 9.865 18.235 1.00 89.06 461 GLY A C 1
ATOM 3709 O O . GLY A 1 461 ? 14.318 9.153 17.700 1.00 89.06 461 GLY A O 1
ATOM 3710 N N . LEU A 1 462 ? 12.617 10.607 17.517 1.00 90.69 462 LEU A N 1
ATOM 3711 C CA . LEU A 1 462 ? 12.747 10.809 16.072 1.00 90.69 462 LEU A CA 1
ATOM 3712 C C . LEU A 1 462 ? 13.745 11.916 15.740 1.00 90.69 462 LEU A C 1
ATOM 3714 O O . LEU A 1 462 ? 14.517 11.739 14.799 1.00 90.69 462 LEU A O 1
ATOM 3718 N N . GLY A 1 463 ? 13.780 12.988 16.532 1.00 92.19 463 GLY A N 1
ATOM 3719 C CA . GLY A 1 463 ? 14.769 14.059 16.447 1.00 92.19 463 GLY A CA 1
ATOM 3720 C C . GLY A 1 463 ? 16.191 13.508 16.508 1.00 92.19 463 GLY A C 1
ATOM 3721 O O . GLY A 1 463 ? 16.958 13.713 15.570 1.00 92.19 463 GLY A O 1
ATOM 3722 N N . ASP A 1 464 ? 16.491 12.663 17.502 1.00 90.94 464 ASP A N 1
ATOM 3723 C CA . ASP A 1 464 ? 17.791 11.981 17.631 1.00 90.94 464 ASP A CA 1
ATOM 3724 C C . ASP A 1 464 ? 18.189 11.209 16.354 1.00 90.94 464 ASP A C 1
ATOM 3726 O O . ASP A 1 464 ? 19.353 11.170 15.939 1.00 90.94 464 ASP A O 1
ATOM 3730 N N . ARG A 1 465 ? 17.216 10.570 15.690 1.00 89.06 465 ARG A N 1
ATOM 3731 C CA . ARG A 1 465 ? 17.455 9.820 14.444 1.00 89.06 465 ARG A CA 1
ATOM 3732 C C . ARG A 1 465 ? 17.650 10.736 13.246 1.00 89.06 465 ARG A C 1
ATOM 3734 O O . ARG A 1 465 ? 18.430 10.389 12.359 1.00 89.06 465 ARG A O 1
ATOM 3741 N N . ILE A 1 466 ? 16.936 11.858 13.194 1.00 92.38 466 ILE A N 1
ATOM 3742 C CA . ILE A 1 466 ? 17.114 12.880 12.161 1.00 92.38 466 ILE A CA 1
ATOM 3743 C C . ILE A 1 466 ? 18.526 13.460 12.275 1.00 92.38 466 ILE A C 1
ATOM 3745 O O . ILE A 1 466 ? 19.248 13.445 11.282 1.00 92.38 466 ILE A O 1
ATOM 3749 N N . GLU A 1 467 ? 18.972 13.840 13.473 1.00 92.38 467 GLU A N 1
ATOM 3750 C CA . GLU A 1 467 ? 20.344 14.317 13.711 1.00 92.38 467 GLU A CA 1
ATOM 3751 C C . GLU A 1 467 ? 21.398 13.280 13.282 1.00 92.38 467 GLU A C 1
ATOM 3753 O O . GLU A 1 467 ? 22.378 13.604 12.605 1.00 92.38 467 GLU A O 1
ATOM 3758 N N . GLY A 1 468 ? 21.170 12.000 13.599 1.00 90.31 468 GLY A N 1
ATOM 3759 C CA . GLY A 1 468 ? 22.038 10.908 13.151 1.00 90.31 468 GLY A CA 1
ATOM 3760 C C . GLY A 1 468 ? 22.121 10.778 11.623 1.00 90.31 468 GLY A C 1
ATOM 3761 O O . GLY A 1 468 ? 23.207 10.560 11.078 1.00 90.31 468 GLY A O 1
ATOM 3762 N N . LEU A 1 469 ? 20.996 10.943 10.918 1.00 89.44 469 LEU A N 1
ATOM 3763 C CA . LEU A 1 469 ? 20.959 10.944 9.451 1.00 89.44 469 LEU A CA 1
ATOM 3764 C C . LEU A 1 469 ? 21.658 12.170 8.857 1.00 89.44 469 LEU A C 1
ATOM 3766 O O . LEU A 1 469 ? 22.322 12.042 7.828 1.00 89.44 469 LEU A O 1
ATOM 3770 N N . GLU A 1 470 ? 21.553 13.335 9.497 1.00 89.94 470 GLU A N 1
ATOM 3771 C CA . GLU A 1 470 ? 22.264 14.544 9.073 1.00 89.94 470 GLU A CA 1
ATOM 3772 C C . GLU A 1 470 ? 23.778 14.324 9.061 1.00 89.94 470 GLU A C 1
ATOM 3774 O O . GLU A 1 470 ? 24.458 14.601 8.068 1.00 89.94 470 GLU A O 1
ATOM 3779 N N . LEU A 1 471 ? 24.301 13.755 10.149 1.00 89.31 471 LEU A N 1
ATOM 3780 C CA . LEU A 1 471 ? 25.724 13.470 10.293 1.00 89.31 471 LEU A CA 1
ATOM 3781 C C . LEU A 1 471 ? 26.210 12.453 9.246 1.00 89.31 471 LEU A C 1
ATOM 3783 O O . LEU A 1 471 ? 27.294 12.619 8.677 1.00 89.31 471 LEU A O 1
ATOM 3787 N N . GLU A 1 472 ? 25.408 11.424 8.953 1.00 87.44 472 GLU A N 1
ATOM 3788 C CA . GLU A 1 472 ? 25.701 10.423 7.915 1.00 87.44 472 GLU A CA 1
ATOM 3789 C C . GLU A 1 472 ? 25.800 11.072 6.520 1.00 87.44 472 GLU A C 1
ATOM 3791 O O . GLU A 1 472 ? 26.721 10.778 5.756 1.00 87.44 472 GLU A O 1
ATOM 3796 N N . LEU A 1 473 ? 24.900 12.010 6.199 1.00 86.25 473 LEU A N 1
ATOM 3797 C CA . LEU A 1 473 ? 24.865 12.703 4.905 1.00 86.25 473 LEU A CA 1
ATOM 3798 C C . LEU A 1 473 ? 26.083 13.595 4.650 1.00 86.25 473 LEU A C 1
ATOM 3800 O O . LEU A 1 473 ? 26.550 13.690 3.510 1.00 86.25 473 LEU A O 1
ATOM 3804 N N . VAL A 1 474 ? 26.579 14.256 5.697 1.00 82.19 474 VAL A N 1
ATOM 3805 C CA . VAL A 1 474 ? 27.739 15.154 5.613 1.00 82.19 474 VAL A CA 1
ATOM 3806 C C . VAL A 1 474 ? 29.055 14.374 5.521 1.00 82.19 474 VAL A C 1
ATOM 3808 O O . VAL A 1 474 ? 30.014 14.869 4.931 1.00 82.19 474 VAL A O 1
ATOM 3811 N N . THR A 1 475 ? 29.117 13.163 6.082 1.00 82.06 475 THR A N 1
ATOM 3812 C CA . THR A 1 475 ? 30.366 12.393 6.206 1.00 82.06 475 THR A CA 1
ATOM 3813 C C . THR A 1 475 ? 30.617 11.434 5.038 1.00 82.06 475 THR A C 1
ATOM 3815 O O . THR A 1 475 ? 31.579 11.636 4.296 1.00 82.06 475 THR A O 1
ATOM 3818 N N . ASP A 1 476 ? 29.785 10.407 4.846 1.00 77.38 476 ASP A N 1
ATOM 3819 C CA . ASP A 1 476 ? 29.877 9.471 3.710 1.00 77.38 476 ASP A CA 1
ATOM 3820 C C . ASP A 1 476 ? 28.493 8.886 3.374 1.00 77.38 476 ASP A C 1
ATOM 3822 O O . ASP A 1 476 ? 28.093 7.858 3.927 1.00 77.38 476 ASP A O 1
ATOM 3826 N N . PRO A 1 477 ? 27.731 9.523 2.465 1.00 76.12 477 PRO A N 1
ATOM 3827 C CA . PRO A 1 477 ? 26.386 9.074 2.143 1.00 76.12 477 PRO A CA 1
ATOM 3828 C C . PRO A 1 477 ? 26.408 7.751 1.368 1.00 76.12 477 PRO A C 1
ATOM 3830 O O . PRO A 1 477 ? 26.923 7.660 0.246 1.00 76.12 477 PRO A O 1
ATOM 3833 N N . ALA A 1 478 ? 25.755 6.737 1.932 1.00 77.31 478 ALA A N 1
ATOM 3834 C CA . ALA A 1 478 ? 25.553 5.439 1.310 1.00 77.31 478 ALA A CA 1
ATOM 3835 C C . ALA A 1 478 ? 24.224 5.392 0.521 1.00 77.31 478 ALA A C 1
ATOM 3837 O O . ALA A 1 478 ? 23.303 6.178 0.765 1.00 77.31 478 ALA A O 1
ATOM 3838 N N . PRO A 1 479 ? 24.046 4.445 -0.420 1.00 76.38 479 PRO A N 1
ATOM 3839 C CA . PRO A 1 479 ? 22.751 4.230 -1.073 1.00 76.38 479 PRO A CA 1
ATOM 3840 C C . PRO A 1 479 ? 21.605 3.948 -0.083 1.00 76.38 479 PRO A C 1
ATOM 3842 O O . PRO A 1 479 ? 20.451 4.278 -0.351 1.00 76.38 479 PRO A O 1
ATOM 3845 N N . GLN A 1 480 ? 21.912 3.356 1.076 1.00 81.62 480 GLN A N 1
ATOM 3846 C CA . GLN A 1 480 ? 20.953 3.084 2.147 1.00 81.62 480 GLN A CA 1
ATOM 3847 C C . GLN A 1 480 ? 20.465 4.361 2.851 1.00 81.62 480 GLN A C 1
ATOM 3849 O O . GLN A 1 480 ? 19.328 4.381 3.324 1.00 81.62 480 GLN A O 1
ATOM 3854 N N . THR A 1 481 ? 21.272 5.426 2.885 1.00 84.62 481 THR A N 1
ATOM 3855 C CA . THR A 1 481 ? 20.934 6.702 3.535 1.00 84.62 481 THR A CA 1
ATOM 3856 C C . THR A 1 481 ? 19.697 7.335 2.894 1.00 84.62 481 THR A C 1
ATOM 3858 O O . THR A 1 481 ? 18.785 7.767 3.595 1.00 84.62 481 THR A O 1
ATOM 3861 N N . LEU A 1 482 ? 19.590 7.285 1.557 1.00 83.88 482 LEU A N 1
ATOM 3862 C CA . LEU A 1 482 ? 18.420 7.788 0.825 1.00 83.88 482 LEU A CA 1
ATOM 3863 C C . LEU A 1 482 ? 17.134 7.035 1.197 1.00 83.88 482 LEU A C 1
ATOM 3865 O O . LEU A 1 482 ? 16.073 7.641 1.349 1.00 83.88 482 LEU A O 1
ATOM 3869 N N . ARG A 1 483 ? 17.222 5.710 1.366 1.00 84.44 483 ARG A N 1
ATOM 3870 C CA . ARG A 1 483 ? 16.080 4.889 1.782 1.00 84.44 483 ARG A CA 1
ATOM 3871 C C . ARG A 1 483 ? 15.612 5.273 3.186 1.00 84.44 483 ARG A C 1
ATOM 3873 O O . ARG A 1 483 ? 14.421 5.510 3.365 1.00 84.44 483 ARG A O 1
ATOM 3880 N N . ARG A 1 484 ? 16.539 5.389 4.142 1.00 84.75 484 ARG A N 1
ATOM 3881 C CA . ARG A 1 484 ? 16.235 5.796 5.525 1.00 84.75 484 ARG A CA 1
ATOM 3882 C C . ARG A 1 484 ? 15.626 7.194 5.593 1.00 84.75 484 ARG A C 1
ATOM 3884 O O . ARG A 1 484 ? 14.681 7.409 6.343 1.00 84.75 484 ARG A O 1
ATOM 3891 N N . LEU A 1 485 ? 16.113 8.124 4.772 1.00 88.50 485 LEU A N 1
ATOM 3892 C CA . LEU A 1 485 ? 15.549 9.469 4.678 1.00 88.50 485 LEU A CA 1
ATOM 3893 C C . LEU A 1 485 ? 14.105 9.431 4.161 1.00 88.50 485 LEU A C 1
ATOM 3895 O O . LEU A 1 485 ? 13.226 10.077 4.730 1.00 88.50 485 LEU A O 1
ATOM 3899 N N . HIS A 1 486 ? 13.827 8.657 3.107 1.00 85.00 486 HIS A N 1
ATOM 3900 C CA . HIS A 1 486 ? 12.460 8.490 2.609 1.00 85.00 486 HIS A CA 1
ATOM 3901 C C . HIS A 1 486 ? 11.530 7.818 3.626 1.00 85.00 486 HIS A C 1
ATOM 3903 O O . HIS A 1 486 ? 10.378 8.241 3.747 1.00 85.00 486 HIS A O 1
ATOM 3909 N N . GLU A 1 487 ? 12.017 6.810 4.355 1.00 86.06 487 GLU A N 1
ATOM 3910 C CA . GLU A 1 487 ? 11.290 6.173 5.458 1.00 86.06 487 GLU A CA 1
ATOM 3911 C C . GLU A 1 487 ? 10.953 7.212 6.538 1.00 86.06 487 GLU A C 1
ATOM 3913 O O . GLU A 1 487 ? 9.776 7.401 6.836 1.00 86.06 487 GLU A O 1
ATOM 3918 N N . MET A 1 488 ? 11.933 7.993 7.005 1.00 88.50 488 MET A N 1
ATOM 3919 C CA . MET A 1 488 ? 11.719 9.043 8.008 1.00 88.50 488 MET A CA 1
ATOM 3920 C C . MET A 1 488 ? 10.736 10.123 7.532 1.00 88.50 488 MET A C 1
ATOM 3922 O O . MET A 1 488 ? 9.826 10.521 8.256 1.00 88.50 488 MET A O 1
ATOM 3926 N N . LYS A 1 489 ? 10.844 10.559 6.271 1.00 88.38 489 LYS A N 1
ATOM 3927 C CA . LYS A 1 489 ? 9.903 11.521 5.680 1.00 88.38 489 LYS A CA 1
ATOM 3928 C C . LYS A 1 489 ? 8.473 10.980 5.656 1.00 88.38 489 LYS A C 1
ATOM 3930 O O . LYS A 1 489 ? 7.534 11.736 5.904 1.00 88.38 489 LYS A O 1
ATOM 3935 N N . ARG A 1 490 ? 8.288 9.691 5.349 1.00 85.38 490 ARG A N 1
ATOM 3936 C CA . ARG A 1 490 ? 6.971 9.039 5.385 1.00 85.38 490 ARG A CA 1
ATOM 3937 C C . ARG A 1 490 ? 6.424 9.002 6.811 1.00 85.38 490 ARG A C 1
ATOM 3939 O O . ARG A 1 490 ? 5.266 9.372 6.995 1.00 85.38 490 ARG A O 1
ATOM 3946 N N . THR A 1 491 ? 7.260 8.650 7.783 1.00 88.50 491 THR A N 1
ATOM 3947 C CA . THR A 1 491 ? 6.920 8.642 9.209 1.00 88.50 491 THR A CA 1
ATOM 3948 C C . THR A 1 491 ? 6.449 10.019 9.690 1.00 88.50 491 THR A C 1
ATOM 3950 O O . THR A 1 491 ? 5.362 10.130 10.252 1.00 88.50 491 THR A O 1
ATOM 3953 N N . MET A 1 492 ? 7.172 11.098 9.364 1.00 90.56 492 MET A N 1
ATOM 3954 C CA . MET A 1 492 ? 6.754 12.466 9.718 1.00 90.56 492 MET A CA 1
ATOM 3955 C C . MET A 1 492 ? 5.423 12.876 9.071 1.00 90.56 492 MET A C 1
ATOM 3957 O O . MET A 1 492 ? 4.626 13.598 9.668 1.00 90.56 492 MET A O 1
ATOM 3961 N N . ILE A 1 493 ? 5.145 12.415 7.845 1.00 89.25 493 ILE A N 1
ATOM 3962 C CA . ILE A 1 493 ? 3.857 12.667 7.179 1.00 89.25 493 ILE A CA 1
ATOM 3963 C C . ILE A 1 493 ? 2.716 11.921 7.884 1.00 89.25 493 ILE A C 1
ATOM 3965 O O . ILE A 1 493 ? 1.616 12.470 7.975 1.00 89.25 493 ILE A O 1
ATOM 3969 N N . GLN A 1 494 ? 2.956 10.694 8.355 1.00 86.38 494 GLN A N 1
ATOM 3970 C CA . GLN A 1 494 ? 1.977 9.922 9.128 1.00 86.38 494 GLN A CA 1
ATOM 3971 C C . GLN A 1 494 ? 1.676 10.621 10.457 1.00 86.38 494 GLN A C 1
ATOM 3973 O O . GLN A 1 494 ? 0.529 11.006 10.673 1.00 86.38 494 GLN A O 1
ATOM 3978 N N . LEU A 1 495 ? 2.708 10.966 11.234 1.00 90.31 495 LEU A N 1
ATOM 3979 C CA . LEU A 1 495 ? 2.563 11.735 12.475 1.00 90.31 495 LEU A CA 1
ATOM 3980 C C . LEU A 1 495 ? 1.793 13.040 12.269 1.00 90.31 495 LEU A C 1
ATOM 3982 O O . LEU A 1 495 ? 0.847 13.324 12.998 1.00 90.31 495 LEU A O 1
ATOM 3986 N N . ARG A 1 496 ? 2.119 13.814 11.225 1.00 91.38 496 ARG A N 1
ATOM 3987 C CA . ARG A 1 496 ? 1.381 15.045 10.904 1.00 91.38 496 ARG A CA 1
ATOM 3988 C C . ARG A 1 496 ? -0.111 14.778 10.687 1.00 91.38 496 ARG A C 1
ATOM 3990 O O . ARG A 1 496 ? -0.940 15.563 11.142 1.00 91.38 496 ARG A O 1
ATOM 3997 N N . ARG A 1 497 ? -0.468 13.716 9.958 1.00 88.62 497 ARG A N 1
ATOM 3998 C CA . ARG A 1 497 ? -1.875 13.369 9.682 1.00 88.62 497 ARG A CA 1
ATOM 3999 C C . ARG A 1 497 ? -2.632 12.985 10.953 1.00 88.62 497 ARG A C 1
ATOM 4001 O O . ARG A 1 497 ? -3.825 13.276 11.017 1.00 88.62 497 ARG A O 1
ATOM 4008 N N . SER A 1 498 ? -1.945 12.391 11.923 1.00 88.56 498 SER A N 1
ATOM 4009 C CA . SER A 1 498 ? -2.500 11.958 13.208 1.00 88.56 498 SER A CA 1
ATOM 4010 C C . SER A 1 498 ? -2.563 13.099 14.237 1.00 88.56 498 SER A C 1
ATOM 4012 O O . SER A 1 498 ? -3.532 13.205 14.977 1.00 88.56 498 SER A O 1
ATOM 4014 N N . ILE A 1 499 ? -1.594 14.017 14.246 1.00 91.75 499 ILE A N 1
ATOM 4015 C CA . ILE A 1 499 ? -1.491 15.079 15.262 1.00 91.75 499 ILE A CA 1
ATOM 4016 C C . ILE A 1 499 ? -2.217 16.361 14.830 1.00 91.75 499 ILE A C 1
ATOM 4018 O O . ILE A 1 499 ? -2.883 16.998 15.639 1.00 91.75 499 ILE A O 1
ATOM 4022 N N . TRP A 1 500 ? -2.153 16.756 13.553 1.00 92.62 500 TRP A N 1
ATOM 4023 C CA . TRP A 1 500 ? -2.735 18.031 13.107 1.00 92.62 500 TRP A CA 1
ATOM 4024 C C . TRP A 1 500 ? -4.242 18.169 13.403 1.00 92.62 500 TRP A C 1
ATOM 4026 O O . TRP A 1 500 ? -4.656 19.233 13.872 1.00 92.62 500 TRP A O 1
ATOM 4036 N N . PRO A 1 501 ? -5.087 17.140 13.172 1.00 94.31 501 PRO A N 1
ATOM 4037 C CA . PRO A 1 501 ? -6.513 17.231 13.482 1.00 94.31 501 PRO A CA 1
ATOM 4038 C C . PRO A 1 501 ? -6.804 17.319 14.986 1.00 94.31 501 PRO A C 1
ATOM 4040 O O . PRO A 1 501 ? -7.838 17.867 15.360 1.00 94.31 501 PRO A O 1
ATOM 4043 N N . LEU A 1 502 ? -5.892 16.852 15.852 1.00 91.25 502 LEU A N 1
ATOM 4044 C CA . LEU A 1 502 ? -6.059 16.889 17.309 1.00 91.25 502 LEU A CA 1
ATOM 4045 C C . LEU A 1 502 ? -6.252 18.316 17.835 1.00 91.25 502 LEU A C 1
ATOM 4047 O O . LEU A 1 502 ? -7.031 18.538 18.760 1.00 91.25 502 LEU A O 1
ATOM 4051 N N . ARG A 1 503 ? -5.621 19.301 17.188 1.00 92.69 503 ARG A N 1
ATOM 4052 C CA . ARG A 1 503 ? -5.838 20.720 17.489 1.00 92.69 503 ARG A CA 1
ATOM 4053 C C . ARG A 1 503 ? -7.316 21.100 17.391 1.00 92.69 503 ARG A C 1
ATOM 4055 O O . ARG A 1 503 ? -7.832 21.801 18.257 1.00 92.69 503 ARG A O 1
ATOM 4062 N N . GLU A 1 504 ? -8.001 20.637 16.347 1.00 91.06 504 GLU A N 1
ATOM 4063 C CA . GLU A 1 504 ? -9.426 20.920 16.141 1.00 91.06 504 GLU A CA 1
ATOM 4064 C C . GLU A 1 504 ? -10.304 20.143 17.130 1.00 91.06 504 GLU A C 1
ATOM 4066 O O . GLU A 1 504 ? -11.320 20.663 17.584 1.00 91.06 504 GLU A O 1
ATOM 4071 N N . VAL A 1 505 ? -9.886 18.935 17.523 1.00 92.75 505 VAL A N 1
ATOM 4072 C CA . VAL A 1 505 ? -10.550 18.137 18.567 1.00 92.75 505 VAL A CA 1
ATOM 4073 C C . VAL A 1 505 ? -10.549 18.880 19.905 1.00 92.75 505 VAL A C 1
ATOM 4075 O O . VAL A 1 505 ? -11.607 19.070 20.508 1.00 92.75 505 VAL A O 1
ATOM 4078 N N . ILE A 1 506 ? -9.381 19.358 20.344 1.00 91.56 506 ILE A N 1
ATOM 4079 C CA . ILE A 1 506 ? -9.242 20.089 21.610 1.00 91.56 506 ILE A CA 1
ATOM 4080 C C . ILE A 1 506 ? -9.946 21.448 21.526 1.00 91.56 506 ILE A C 1
ATOM 4082 O O . ILE A 1 506 ? -10.672 21.819 22.447 1.00 91.56 506 ILE A O 1
ATOM 4086 N N . ALA A 1 507 ? -9.821 22.161 20.399 1.00 91.12 507 ALA A N 1
ATOM 4087 C CA . ALA A 1 507 ? -10.545 23.414 20.179 1.00 91.12 507 ALA A CA 1
ATOM 4088 C C . ALA A 1 507 ? -12.069 23.229 20.224 1.00 91.12 507 ALA A C 1
ATOM 4090 O O . ALA A 1 507 ? -12.784 24.114 20.699 1.00 91.12 507 ALA A O 1
ATOM 4091 N N . GLY A 1 508 ? -12.579 22.102 19.720 1.00 88.69 508 GLY A N 1
ATOM 4092 C CA . GLY A 1 508 ? -14.002 21.774 19.769 1.00 88.69 508 GLY A CA 1
ATOM 4093 C C . GLY A 1 508 ? -14.502 21.563 21.198 1.00 88.69 508 GLY A C 1
ATOM 4094 O O . GLY A 1 508 ? -15.567 22.075 21.542 1.00 88.69 508 GLY A O 1
ATOM 4095 N N . LEU A 1 509 ? -13.709 20.906 22.053 1.00 88.25 509 LEU A N 1
ATOM 4096 C CA . LEU A 1 509 ? -14.012 20.786 23.484 1.00 88.25 509 LEU A CA 1
ATOM 4097 C C . LEU A 1 509 ? -13.960 22.147 24.196 1.00 88.25 509 LEU A C 1
ATOM 4099 O O . LEU A 1 509 ? -14.890 22.506 24.915 1.00 88.25 509 LEU A O 1
ATOM 4103 N N . GLU A 1 510 ? -12.904 22.932 23.969 1.00 85.81 510 GLU A N 1
ATOM 4104 C CA . GLU A 1 510 ? -12.697 24.240 24.608 1.00 85.81 510 GLU A CA 1
ATOM 4105 C C . GLU A 1 510 ? -13.844 25.225 24.305 1.00 85.81 510 GLU A C 1
ATOM 4107 O O . GLU A 1 510 ? -14.341 25.928 25.194 1.00 85.81 510 GLU A O 1
ATOM 4112 N N . LYS A 1 511 ? -14.296 25.256 23.044 1.00 85.00 511 LYS A N 1
ATOM 4113 C CA . LYS A 1 511 ? -15.322 26.190 22.554 1.00 85.00 511 LYS A CA 1
ATOM 4114 C C . LYS A 1 511 ? -16.753 25.722 22.804 1.00 85.00 511 LYS A C 1
ATOM 4116 O O . LYS A 1 511 ? -17.683 26.494 22.541 1.00 85.00 511 LYS A O 1
ATOM 4121 N N . SER A 1 512 ? -16.957 24.496 23.286 1.00 80.62 512 SER A N 1
ATOM 4122 C CA . SER A 1 512 ? -18.308 23.967 23.440 1.00 80.62 512 SER A CA 1
ATOM 4123 C C . SER A 1 512 ? -19.115 24.707 24.517 1.00 80.62 512 SER A C 1
ATOM 4125 O O . SER A 1 512 ? -18.598 25.265 25.496 1.00 80.62 512 SER A O 1
ATOM 4127 N N . ARG A 1 513 ? -20.431 24.746 24.295 1.00 70.25 513 ARG A N 1
ATOM 4128 C CA . ARG A 1 513 ? -21.425 25.393 25.159 1.00 70.25 513 ARG A CA 1
ATOM 4129 C C . ARG A 1 513 ? -22.154 24.407 26.075 1.00 70.25 513 ARG A C 1
ATOM 4131 O O . ARG A 1 513 ? -22.955 24.866 26.883 1.00 70.25 513 ARG A O 1
ATOM 4138 N N . ILE A 1 514 ? -21.894 23.100 25.969 1.00 74.00 514 ILE A N 1
ATOM 4139 C CA . ILE A 1 514 ? -22.503 22.107 26.863 1.00 74.00 514 ILE A CA 1
ATOM 4140 C C . ILE A 1 514 ? -21.939 22.259 28.284 1.00 74.00 514 ILE A C 1
ATOM 4142 O O . ILE A 1 514 ? -20.730 22.394 28.474 1.00 74.00 514 ILE A O 1
ATOM 4146 N N . GLU A 1 515 ? -22.806 22.147 29.292 1.00 76.00 515 GLU A N 1
ATOM 4147 C CA . GLU A 1 515 ? -22.460 22.144 30.724 1.00 76.00 515 GLU A CA 1
ATOM 4148 C C . GLU A 1 515 ? -21.747 20.859 31.213 1.00 76.00 515 GLU A C 1
ATOM 4150 O O . GLU A 1 515 ? -21.736 20.576 32.409 1.00 76.00 515 GLU A O 1
ATOM 4155 N N . ILE A 1 516 ? -21.152 20.056 30.322 1.00 80.06 516 ILE A N 1
ATOM 4156 C CA . ILE A 1 516 ? -20.326 18.897 30.714 1.00 80.06 516 ILE A CA 1
ATOM 4157 C C . ILE A 1 516 ? -18.931 19.359 31.160 1.00 80.06 516 ILE A C 1
ATOM 4159 O O . ILE A 1 516 ? -18.387 18.827 32.122 1.00 80.06 516 ILE A O 1
ATOM 4163 N N . ILE A 1 517 ? -18.361 20.363 30.484 1.00 84.06 517 ILE A N 1
ATOM 4164 C CA . ILE A 1 517 ? -17.005 20.859 30.757 1.00 84.06 517 ILE A CA 1
ATOM 4165 C C . ILE A 1 517 ? -17.081 22.049 31.714 1.00 84.06 517 ILE A C 1
ATOM 4167 O O . ILE A 1 517 ? -17.532 23.138 31.334 1.00 84.06 517 ILE A O 1
ATOM 4171 N N . HIS A 1 518 ? -16.589 21.866 32.941 1.00 87.06 518 HIS A N 1
ATOM 4172 C CA . HIS A 1 518 ? -16.574 22.926 33.943 1.00 87.06 518 HIS A CA 1
ATOM 4173 C C . HIS A 1 518 ? -15.580 24.039 33.565 1.00 87.06 518 HIS A C 1
ATOM 4175 O O . HIS A 1 518 ? -14.554 23.774 32.929 1.00 87.06 518 HIS A O 1
ATOM 4181 N N . PRO A 1 519 ? -15.825 25.299 33.980 1.00 84.62 519 PRO A N 1
ATOM 4182 C CA . PRO A 1 519 ? -14.928 26.420 33.689 1.00 84.62 519 PRO A CA 1
ATOM 4183 C C . PRO A 1 519 ? -13.482 26.205 34.153 1.00 84.62 519 PRO A C 1
ATOM 4185 O O . PRO A 1 519 ? -12.559 26.675 33.494 1.00 84.62 519 PRO A O 1
ATOM 4188 N N . GLU A 1 520 ? -13.278 25.475 35.254 1.00 85.69 520 GLU A N 1
ATOM 4189 C CA . GLU A 1 520 ? -11.943 25.135 35.762 1.00 85.69 520 GLU A CA 1
ATOM 4190 C C . GLU A 1 520 ? -11.181 24.226 34.786 1.00 85.69 520 GLU A C 1
ATOM 4192 O O . GLU A 1 520 ? -10.014 24.481 34.497 1.00 85.69 520 GLU A O 1
ATOM 4197 N N . THR A 1 521 ? -11.859 23.231 34.202 1.00 89.19 521 THR A N 1
ATOM 4198 C CA . THR A 1 521 ? -11.295 22.283 33.227 1.00 89.19 521 THR A CA 1
ATOM 4199 C C . THR A 1 521 ? -10.907 22.968 31.911 1.00 89.19 521 THR A C 1
ATOM 4201 O O . THR A 1 521 ? -9.942 22.565 31.266 1.00 89.19 521 THR A O 1
ATOM 4204 N N . ARG A 1 522 ? -11.582 24.063 31.527 1.00 89.00 522 ARG A N 1
ATOM 4205 C CA . ARG A 1 522 ? -11.254 24.823 30.302 1.00 89.00 522 ARG A CA 1
ATOM 4206 C C . ARG A 1 522 ? -9.848 25.424 30.324 1.00 89.00 522 ARG A C 1
ATOM 4208 O O . ARG A 1 522 ? -9.225 25.522 29.273 1.00 89.00 522 ARG A O 1
ATOM 4215 N N . LEU A 1 523 ? -9.345 25.811 31.500 1.00 89.25 523 LEU A N 1
ATOM 4216 C CA . LEU A 1 523 ? -7.972 26.314 31.635 1.00 89.25 523 LEU A CA 1
ATOM 4217 C C . LEU A 1 523 ? -6.947 25.220 31.318 1.00 89.25 523 LEU A C 1
ATOM 4219 O O . LEU A 1 523 ? -5.971 25.492 30.632 1.00 89.25 523 LEU A O 1
ATOM 4223 N N . PHE A 1 524 ? -7.208 23.991 31.764 1.00 91.12 524 PHE A N 1
ATOM 4224 C CA . PHE A 1 524 ? -6.360 22.835 31.484 1.00 91.12 524 PHE A CA 1
ATOM 4225 C C . PHE A 1 524 ? -6.443 22.401 30.015 1.00 91.12 524 PHE A C 1
ATOM 4227 O O . PHE A 1 524 ? -5.423 22.128 29.399 1.00 91.12 524 PHE A O 1
ATOM 4234 N N . LEU A 1 525 ? -7.633 22.423 29.403 1.00 92.12 525 LEU A N 1
ATOM 4235 C CA . LEU A 1 525 ? -7.783 22.137 27.968 1.00 92.12 525 LEU A CA 1
ATOM 4236 C C . LEU A 1 525 ? -7.022 23.130 27.080 1.00 92.12 525 LEU A C 1
ATOM 4238 O O . LEU A 1 525 ? -6.517 22.741 26.030 1.00 92.12 525 LEU A O 1
ATOM 4242 N N . ARG A 1 526 ? -6.918 24.397 27.499 1.00 91.94 526 ARG A N 1
ATOM 4243 C CA . ARG A 1 526 ? -6.111 25.399 26.795 1.00 91.94 526 ARG A CA 1
ATOM 4244 C C . ARG A 1 526 ? -4.615 25.070 26.834 1.00 91.94 526 ARG A C 1
ATOM 4246 O O . ARG A 1 526 ? -3.941 25.277 25.836 1.00 91.94 526 ARG A O 1
ATOM 4253 N N . ASP A 1 527 ? -4.130 24.520 27.942 1.00 93.50 527 ASP A N 1
ATOM 4254 C CA . ASP A 1 527 ? -2.744 24.053 28.066 1.00 93.50 527 ASP A CA 1
ATOM 4255 C C . ASP A 1 527 ? -2.460 22.903 27.082 1.00 93.50 527 ASP A C 1
ATOM 4257 O O . ASP A 1 527 ? -1.535 22.987 26.280 1.00 93.50 527 ASP A O 1
ATOM 4261 N N . VAL A 1 528 ? -3.346 21.897 27.012 1.00 94.88 528 VAL A N 1
ATOM 4262 C CA . VAL A 1 528 ? -3.231 20.795 26.027 1.00 94.88 528 VAL A CA 1
ATOM 4263 C C . VAL A 1 528 ? -3.314 21.307 24.588 1.00 94.88 528 VAL A C 1
ATOM 4265 O O . VAL A 1 528 ? -2.637 20.790 23.697 1.00 94.88 528 VAL A O 1
ATOM 4268 N N . TYR A 1 529 ? -4.143 22.321 24.335 1.00 94.75 529 TYR A N 1
ATOM 4269 C CA . TYR A 1 529 ? -4.231 22.961 23.025 1.00 94.75 529 TYR A CA 1
ATOM 4270 C C . TYR A 1 529 ? -2.897 23.610 22.629 1.00 94.75 529 TYR A C 1
ATOM 4272 O O . TYR A 1 529 ? -2.416 23.382 21.516 1.00 94.75 529 TYR A O 1
ATOM 4280 N N . ASP A 1 530 ? -2.281 24.362 23.544 1.00 95.12 530 ASP A N 1
ATOM 4281 C CA . ASP A 1 530 ? -0.985 25.006 23.329 1.00 95.12 530 ASP A CA 1
ATOM 4282 C C . ASP A 1 530 ? 0.134 23.953 23.158 1.00 95.12 530 ASP A C 1
ATOM 4284 O O . ASP A 1 530 ? 0.919 24.043 22.209 1.00 95.12 530 ASP A O 1
ATOM 4288 N N . HIS A 1 531 ? 0.146 22.883 23.965 1.00 95.69 531 HIS A N 1
ATOM 4289 C CA . HIS A 1 531 ? 1.054 21.739 23.788 1.00 95.69 531 HIS A CA 1
ATOM 4290 C C . HIS A 1 531 ? 0.868 21.053 22.429 1.00 95.69 531 HIS A C 1
ATOM 4292 O O . HIS A 1 531 ? 1.842 20.732 21.752 1.00 95.69 531 HIS A O 1
ATOM 4298 N N . THR A 1 532 ? -0.372 20.883 21.970 1.00 95.44 532 THR A N 1
ATOM 4299 C CA . THR A 1 532 ? -0.651 20.287 20.656 1.00 95.44 532 THR A CA 1
ATOM 4300 C C . THR A 1 532 ? -0.101 21.148 19.521 1.00 95.44 532 THR A C 1
ATOM 4302 O O . THR A 1 532 ? 0.440 20.609 18.557 1.00 95.44 532 THR A O 1
ATOM 4305 N N . ILE A 1 533 ? -0.190 22.479 19.626 1.00 95.50 533 ILE A N 1
ATOM 4306 C CA . ILE A 1 533 ? 0.446 23.388 18.659 1.00 95.50 533 ILE A CA 1
ATOM 4307 C C . ILE A 1 533 ? 1.963 23.202 18.669 1.00 95.50 533 ILE A C 1
ATOM 4309 O O . ILE A 1 533 ? 2.556 23.072 17.603 1.00 95.50 533 ILE A O 1
ATOM 4313 N N . GLN A 1 534 ? 2.581 23.120 19.846 1.00 96.69 534 GLN A N 1
ATOM 4314 C CA . GLN A 1 534 ? 4.024 22.917 19.958 1.00 96.69 534 GLN A CA 1
ATOM 4315 C C . GLN A 1 534 ? 4.481 21.601 19.303 1.00 96.69 534 GLN A C 1
ATOM 4317 O O . GLN A 1 534 ? 5.464 21.592 18.562 1.00 96.69 534 GLN A O 1
ATOM 4322 N N . VAL A 1 535 ? 3.746 20.504 19.513 1.00 95.88 535 VAL A N 1
ATOM 4323 C CA . VAL A 1 535 ? 4.006 19.210 18.855 1.00 95.88 535 VAL A CA 1
ATOM 4324 C C . VAL A 1 535 ? 3.858 19.334 17.331 1.00 95.88 535 VAL A C 1
ATOM 4326 O O . VAL A 1 535 ? 4.686 18.816 16.581 1.00 95.88 535 VAL A O 1
ATOM 4329 N N . ILE A 1 536 ? 2.830 20.042 16.850 1.00 95.44 536 ILE A N 1
ATOM 4330 C CA . ILE A 1 536 ? 2.619 20.292 15.416 1.00 95.44 536 ILE A CA 1
ATOM 4331 C C . ILE A 1 536 ? 3.787 21.081 14.809 1.00 95.44 536 ILE A C 1
ATOM 4333 O O . ILE A 1 536 ? 4.286 20.705 13.747 1.00 95.44 536 ILE A O 1
ATOM 4337 N N . ASP A 1 537 ? 4.223 22.154 15.464 1.00 96.62 537 ASP A N 1
ATOM 4338 C CA . ASP A 1 537 ? 5.308 23.006 14.976 1.00 96.62 537 ASP A CA 1
ATOM 4339 C C . ASP A 1 537 ? 6.638 22.240 14.924 1.00 96.62 537 ASP A C 1
ATOM 4341 O O . ASP A 1 537 ? 7.397 22.379 13.959 1.00 96.62 537 ASP A O 1
ATOM 4345 N N . GLN A 1 538 ? 6.892 21.364 15.902 1.00 95.69 538 GLN A N 1
ATOM 4346 C CA . GLN A 1 538 ? 8.051 20.472 15.891 1.00 95.69 538 GLN A CA 1
ATOM 4347 C C . GLN A 1 538 ? 7.992 19.490 14.709 1.00 95.69 538 GLN A C 1
ATOM 4349 O O . GLN A 1 538 ? 8.948 19.392 13.942 1.00 95.69 538 GLN A O 1
ATOM 4354 N N . VAL A 1 539 ? 6.840 18.847 14.473 1.00 95.25 539 VAL A N 1
ATOM 4355 C CA . VAL A 1 539 ? 6.632 17.956 13.314 1.00 95.25 539 VAL A CA 1
ATOM 4356 C C . VAL A 1 539 ? 6.877 18.669 11.981 1.00 95.25 539 VAL A C 1
ATOM 4358 O O . VAL A 1 539 ? 7.455 18.092 11.054 1.00 95.25 539 VAL A O 1
ATOM 4361 N N . GLU A 1 540 ? 6.415 19.913 11.846 1.00 95.50 540 GLU A N 1
ATOM 4362 C CA . GLU A 1 540 ? 6.651 20.715 10.644 1.00 95.50 540 GLU A CA 1
ATOM 4363 C C . GLU A 1 540 ? 8.134 21.065 10.476 1.00 95.50 540 GLU A C 1
ATOM 4365 O O . GLU A 1 540 ? 8.650 20.945 9.362 1.00 95.50 540 GLU A O 1
ATOM 4370 N N . THR A 1 541 ? 8.812 21.428 11.568 1.00 95.62 541 THR A N 1
ATOM 4371 C CA . THR A 1 541 ? 10.247 21.746 11.592 1.00 95.62 541 THR A CA 1
ATOM 4372 C C . THR A 1 541 ? 11.082 20.546 11.149 1.00 95.62 541 THR A C 1
ATOM 4374 O O . THR A 1 541 ? 11.862 20.650 10.201 1.00 95.62 541 THR A O 1
ATOM 4377 N N . ASP A 1 542 ? 10.842 19.377 11.738 1.00 94.19 542 ASP A N 1
ATOM 4378 C CA . ASP A 1 542 ? 11.548 18.137 11.405 1.00 94.19 542 ASP A CA 1
ATOM 4379 C C . ASP A 1 542 ? 11.319 17.713 9.946 1.00 94.19 542 ASP A C 1
ATOM 4381 O O . ASP A 1 542 ? 12.230 17.243 9.258 1.00 94.19 542 ASP A O 1
ATOM 4385 N N . ARG A 1 543 ? 10.110 17.931 9.407 1.00 93.88 543 ARG A N 1
ATOM 4386 C CA . ARG A 1 543 ? 9.831 17.660 7.988 1.00 93.88 543 ARG A CA 1
ATOM 4387 C C . ARG A 1 543 ? 10.588 18.608 7.055 1.00 93.88 543 ARG A C 1
ATOM 4389 O O . ARG A 1 543 ? 10.974 18.191 5.955 1.00 93.88 543 ARG A O 1
ATOM 4396 N N . ASP A 1 544 ? 10.740 19.870 7.438 1.00 93.94 544 ASP A N 1
ATOM 4397 C CA . ASP A 1 544 ? 11.472 20.849 6.637 1.00 93.94 544 ASP A CA 1
ATOM 4398 C C . ASP A 1 544 ? 12.969 20.518 6.617 1.00 93.94 544 ASP A C 1
ATOM 4400 O O . ASP A 1 544 ? 13.562 20.419 5.540 1.00 93.94 544 ASP A O 1
ATOM 4404 N N . ILE A 1 545 ? 13.530 20.163 7.780 1.00 93.38 545 ILE A N 1
ATOM 4405 C CA . ILE A 1 545 ? 14.897 19.641 7.920 1.00 93.38 545 ILE A CA 1
ATOM 4406 C C . ILE A 1 545 ? 15.111 18.429 6.996 1.00 93.38 545 ILE A C 1
ATOM 4408 O O . ILE A 1 545 ? 16.003 18.442 6.143 1.00 93.38 545 ILE A O 1
ATOM 4412 N N . LEU A 1 546 ? 14.245 17.412 7.071 1.00 92.81 546 LEU A N 1
ATOM 4413 C CA . LEU A 1 546 ? 14.317 16.223 6.204 1.00 92.81 546 LEU A CA 1
ATOM 4414 C C . LEU A 1 546 ? 14.196 16.549 4.710 1.00 92.81 546 LEU A C 1
ATOM 4416 O O . LEU A 1 546 ? 14.725 15.824 3.864 1.00 92.81 546 LEU A O 1
ATOM 4420 N N . SER A 1 547 ? 13.471 17.612 4.361 1.00 89.88 547 SER A N 1
ATOM 4421 C CA . SER A 1 547 ? 13.352 18.055 2.972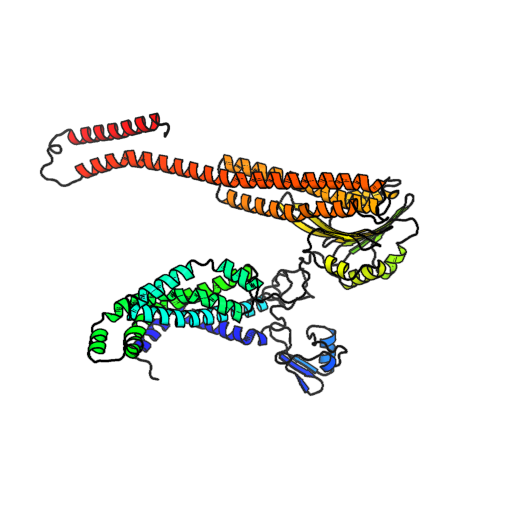 1.00 89.88 547 SER A CA 1
ATOM 4422 C C . SER A 1 547 ? 14.649 18.707 2.494 1.00 89.88 547 SER A C 1
ATOM 4424 O O . SER A 1 547 ? 15.114 18.354 1.412 1.00 89.88 547 SER A O 1
ATOM 4426 N N . GLY A 1 548 ? 15.286 19.545 3.317 1.00 90.62 548 GLY A N 1
ATOM 4427 C CA . GLY A 1 548 ? 16.613 20.103 3.030 1.00 90.62 548 GLY A CA 1
ATOM 4428 C C . GLY A 1 548 ? 17.714 19.039 2.937 1.00 90.62 548 GLY A C 1
ATOM 4429 O O . GLY A 1 548 ? 18.616 19.137 2.105 1.00 90.62 548 GLY A O 1
ATOM 4430 N N . MET A 1 549 ? 17.610 17.959 3.713 1.00 90.81 549 MET A N 1
ATOM 4431 C CA . MET A 1 549 ? 18.558 16.840 3.665 1.00 90.81 549 MET A CA 1
ATOM 4432 C C . MET A 1 549 ? 18.610 16.121 2.305 1.00 90.81 549 MET A C 1
ATOM 4434 O O . MET A 1 549 ? 19.674 15.640 1.911 1.00 90.81 549 MET A O 1
ATOM 4438 N N . LEU A 1 550 ? 17.500 16.059 1.554 1.00 86.12 550 LEU A N 1
ATOM 4439 C CA . LEU A 1 550 ? 17.502 15.497 0.191 1.00 86.12 550 LEU A CA 1
ATOM 4440 C C . LEU A 1 550 ? 18.400 16.303 -0.747 1.00 86.12 550 LEU A C 1
ATOM 4442 O O . LEU A 1 550 ? 19.147 15.726 -1.541 1.00 86.12 550 LEU A O 1
ATOM 4446 N N . ASP A 1 551 ? 18.352 17.627 -0.634 1.00 86.69 551 ASP A N 1
ATOM 4447 C CA . ASP A 1 551 ? 19.169 18.518 -1.450 1.00 86.69 551 ASP A CA 1
ATOM 4448 C C . ASP A 1 551 ? 20.651 18.400 -1.065 1.00 86.69 551 ASP A C 1
ATOM 4450 O O . ASP A 1 551 ? 21.521 18.348 -1.941 1.00 86.69 551 ASP A O 1
ATOM 4454 N N . ILE A 1 552 ? 20.946 18.250 0.233 1.00 87.19 552 ILE A N 1
ATOM 4455 C CA . ILE A 1 552 ? 22.301 17.970 0.733 1.00 87.19 552 ILE A CA 1
ATOM 4456 C C . ILE A 1 552 ? 22.822 16.638 0.174 1.00 87.19 552 ILE A C 1
ATOM 4458 O O . ILE A 1 552 ? 23.950 16.584 -0.321 1.00 87.19 552 ILE A O 1
ATOM 4462 N N . TYR A 1 553 ? 22.004 15.580 0.170 1.00 86.81 553 TYR A N 1
ATOM 4463 C CA . TYR A 1 553 ? 22.371 14.285 -0.411 1.00 86.81 553 TYR A CA 1
ATOM 4464 C C . TYR A 1 553 ? 22.736 14.403 -1.898 1.00 86.81 553 TYR A C 1
ATOM 4466 O O . TYR A 1 553 ? 23.793 13.926 -2.321 1.00 86.81 553 TYR A O 1
ATOM 4474 N N . LEU A 1 554 ? 21.892 15.067 -2.696 1.00 85.25 554 LEU A N 1
ATOM 4475 C CA . LEU A 1 554 ? 22.128 15.263 -4.132 1.00 85.25 554 LEU A CA 1
ATOM 4476 C C . LEU A 1 554 ? 23.389 16.095 -4.400 1.00 85.25 554 LEU A C 1
ATOM 4478 O O . LEU A 1 554 ? 24.158 15.785 -5.319 1.00 85.25 554 LEU A O 1
ATOM 4482 N N . SER A 1 555 ? 23.625 17.121 -3.581 1.00 86.88 555 SER A N 1
ATOM 4483 C CA . SER A 1 555 ? 24.840 17.935 -3.636 1.00 86.88 555 SER A CA 1
ATOM 4484 C C . SER A 1 555 ? 26.085 17.099 -3.323 1.00 86.88 555 SER A C 1
ATOM 4486 O O . SER A 1 555 ? 27.039 17.097 -4.103 1.00 86.88 555 SER A O 1
ATOM 4488 N N . SER A 1 556 ? 26.050 16.295 -2.256 1.00 84.69 556 SER A N 1
ATOM 4489 C CA . SER A 1 556 ? 27.158 15.421 -1.850 1.00 84.69 556 SER A CA 1
ATOM 4490 C C . SER A 1 556 ? 27.482 14.354 -2.910 1.00 84.69 556 SER A C 1
ATOM 4492 O O . SER A 1 556 ? 28.644 14.167 -3.283 1.00 84.69 556 SER A O 1
ATOM 4494 N N . GLN A 1 557 ? 26.464 13.728 -3.515 1.00 83.44 557 GLN A N 1
ATOM 4495 C CA . GLN A 1 557 ? 26.655 12.809 -4.649 1.00 83.44 557 GLN A CA 1
ATOM 4496 C C . GLN A 1 557 ? 27.287 13.508 -5.859 1.00 83.44 557 GLN A C 1
ATOM 4498 O O . GLN A 1 557 ? 28.206 12.973 -6.483 1.00 83.44 557 GLN A O 1
ATOM 4503 N N . SER A 1 558 ? 26.845 14.728 -6.169 1.00 85.12 558 SER A N 1
ATOM 4504 C CA . SER A 1 558 ? 27.419 15.528 -7.255 1.00 85.12 558 SER A CA 1
ATOM 4505 C C . SER A 1 558 ? 28.879 15.900 -6.978 1.00 85.12 558 SER A C 1
ATOM 4507 O O . SER A 1 558 ? 29.715 15.826 -7.880 1.00 85.12 558 SER A O 1
ATOM 4509 N N . MET A 1 559 ? 29.223 16.237 -5.730 1.00 85.00 559 MET A N 1
ATOM 4510 C CA . MET A 1 559 ? 30.607 16.477 -5.307 1.00 85.00 559 MET A CA 1
ATOM 4511 C C . MET A 1 559 ? 31.473 15.226 -5.484 1.00 85.00 559 MET A C 1
ATOM 4513 O O . MET A 1 559 ? 32.560 15.318 -6.054 1.00 85.00 559 MET A O 1
ATOM 4517 N N . ARG A 1 560 ? 30.977 14.048 -5.088 1.00 82.25 560 ARG A N 1
ATOM 4518 C CA . ARG A 1 560 ? 31.683 12.771 -5.273 1.00 82.25 560 ARG A CA 1
ATOM 4519 C C . ARG A 1 560 ? 31.897 12.437 -6.749 1.00 82.25 560 ARG A C 1
ATOM 4521 O O . ARG A 1 560 ? 33.000 12.048 -7.126 1.00 82.25 560 ARG A O 1
ATOM 4528 N N . LEU A 1 561 ? 30.881 12.625 -7.594 1.00 84.19 561 LEU A N 1
ATOM 4529 C CA . LEU A 1 561 ? 31.015 12.460 -9.046 1.00 84.19 561 LEU A CA 1
ATOM 4530 C C . LEU A 1 561 ? 32.056 13.423 -9.621 1.00 84.19 561 LEU A C 1
ATOM 4532 O O . LEU A 1 561 ? 32.888 13.007 -10.424 1.00 84.19 561 LEU A O 1
ATOM 4536 N N . ASN A 1 562 ? 32.065 14.679 -9.173 1.00 87.44 562 ASN A N 1
ATOM 4537 C CA . ASN A 1 562 ? 33.071 15.654 -9.585 1.00 87.44 562 ASN A CA 1
ATOM 4538 C C . ASN A 1 562 ? 34.489 15.236 -9.169 1.00 87.44 562 ASN A C 1
ATOM 4540 O O . ASN A 1 562 ? 35.403 15.352 -9.983 1.00 87.44 562 ASN A O 1
ATOM 4544 N N . GLU A 1 563 ? 34.690 14.708 -7.959 1.00 86.81 563 GLU A N 1
ATOM 4545 C CA . GLU A 1 563 ? 35.995 14.186 -7.527 1.00 86.81 563 GLU A CA 1
ATOM 4546 C C . GLU A 1 563 ? 36.438 12.969 -8.351 1.00 86.81 563 GLU A C 1
ATOM 4548 O O . GLU A 1 563 ? 37.563 12.935 -8.853 1.00 86.81 563 GLU A O 1
ATOM 4553 N N . VAL A 1 564 ? 35.544 12.005 -8.601 1.00 86.81 564 VAL A N 1
ATOM 4554 C CA . VAL A 1 564 ? 35.840 10.853 -9.476 1.00 86.81 564 VAL A CA 1
ATOM 4555 C C . VAL A 1 564 ? 36.223 11.321 -10.884 1.00 86.81 564 VAL A C 1
ATOM 4557 O O . VAL A 1 564 ? 37.204 10.841 -11.459 1.00 86.81 564 VAL A O 1
ATOM 4560 N N . MET A 1 565 ? 35.495 12.298 -11.431 1.00 83.62 565 MET A N 1
ATOM 4561 C CA . MET A 1 565 ? 35.787 12.879 -12.741 1.00 83.62 565 MET A CA 1
ATOM 4562 C C . MET A 1 565 ? 37.122 13.629 -12.759 1.00 83.62 565 MET A C 1
ATOM 4564 O O . MET A 1 565 ? 37.850 13.514 -13.747 1.00 83.62 565 MET A O 1
ATOM 4568 N N . LYS A 1 566 ? 37.497 14.345 -11.689 1.00 87.00 566 LYS A N 1
ATOM 4569 C CA . LYS A 1 566 ? 38.827 14.970 -11.565 1.00 87.00 566 LYS A CA 1
ATOM 4570 C C . LYS A 1 566 ? 39.934 13.921 -11.607 1.00 87.00 566 LYS A C 1
ATOM 4572 O O . LYS A 1 566 ? 40.858 14.072 -12.404 1.00 87.00 566 LYS A O 1
ATOM 4577 N N . VAL A 1 567 ? 39.819 12.838 -10.831 1.00 86.88 567 VAL A N 1
ATOM 4578 C CA . VAL A 1 567 ? 40.813 11.748 -10.812 1.00 86.88 567 VAL A CA 1
ATOM 4579 C C . VAL A 1 567 ? 40.949 11.108 -12.195 1.00 86.88 567 VAL A C 1
ATOM 4581 O O . VAL A 1 567 ? 42.061 10.983 -12.714 1.00 86.88 567 VAL A O 1
ATOM 4584 N N . LEU A 1 568 ? 39.827 10.770 -12.840 1.00 85.88 568 LEU A N 1
ATOM 4585 C CA . LEU A 1 568 ? 39.831 10.200 -14.188 1.00 85.88 568 LEU A CA 1
ATOM 4586 C C . LEU A 1 568 ? 40.439 11.165 -15.216 1.00 85.88 568 LEU A C 1
ATOM 4588 O O . LEU A 1 568 ? 41.186 10.737 -16.098 1.00 85.88 568 LEU A O 1
ATOM 4592 N N . THR A 1 569 ? 40.160 12.464 -15.089 1.00 90.25 569 THR A N 1
ATOM 4593 C CA . THR A 1 569 ? 40.702 13.509 -15.967 1.00 90.25 569 THR A CA 1
ATOM 4594 C C . THR A 1 569 ? 42.207 13.670 -15.780 1.00 90.25 569 THR A C 1
ATOM 4596 O O . THR A 1 569 ? 42.920 13.764 -16.777 1.00 90.25 569 THR A O 1
ATOM 4599 N N . ILE A 1 570 ? 42.712 13.653 -14.541 1.00 88.38 570 ILE A N 1
ATOM 4600 C CA . ILE A 1 570 ? 44.153 13.717 -14.251 1.00 88.38 570 ILE A CA 1
ATOM 4601 C C . ILE A 1 570 ? 44.869 12.527 -14.891 1.00 88.38 570 ILE A C 1
ATOM 4603 O O . ILE A 1 570 ? 45.816 12.725 -15.652 1.00 88.38 570 ILE A O 1
ATOM 4607 N N . ILE A 1 571 ? 44.381 11.305 -14.646 1.00 85.88 571 ILE A N 1
ATOM 4608 C CA . ILE A 1 571 ? 44.956 10.082 -15.223 1.00 85.88 571 ILE A CA 1
ATOM 4609 C C . ILE A 1 571 ? 44.920 10.168 -16.755 1.00 85.88 571 ILE A C 1
ATOM 4611 O O . ILE A 1 571 ? 45.957 10.056 -17.407 1.00 85.88 571 ILE A O 1
ATOM 4615 N N . SER A 1 572 ? 43.760 10.450 -17.348 1.00 88.25 572 SER A N 1
ATOM 4616 C CA . SER A 1 572 ? 43.603 10.494 -18.808 1.00 88.25 572 SER A CA 1
ATOM 4617 C C . SER A 1 572 ? 44.477 11.569 -19.462 1.00 88.25 572 SER A C 1
ATOM 4619 O O . SER A 1 572 ? 45.128 11.301 -20.467 1.00 88.25 572 SER A O 1
ATOM 4621 N N . THR A 1 573 ? 44.556 12.769 -18.881 1.00 89.38 573 THR A N 1
ATOM 4622 C CA . THR A 1 573 ? 45.355 13.882 -19.427 1.00 89.38 573 THR A CA 1
ATOM 4623 C C . THR A 1 573 ? 46.855 13.594 -19.364 1.00 89.38 573 THR A C 1
ATOM 4625 O O . THR A 1 573 ? 47.597 14.033 -20.239 1.00 89.38 573 THR A O 1
ATOM 4628 N N . ILE A 1 574 ? 47.307 12.826 -18.365 1.00 88.69 574 ILE A N 1
ATOM 4629 C CA . ILE A 1 574 ? 48.693 12.354 -18.288 1.00 88.69 574 ILE A CA 1
ATOM 4630 C C . ILE A 1 574 ? 48.936 11.252 -19.327 1.00 88.69 574 ILE A C 1
ATOM 4632 O O . ILE A 1 574 ? 49.915 11.322 -20.062 1.00 88.69 574 ILE A O 1
ATOM 4636 N N . PHE A 1 575 ? 48.058 10.251 -19.433 1.00 86.12 575 PHE A N 1
ATOM 4637 C CA . PHE A 1 575 ? 48.309 9.072 -20.269 1.00 86.12 575 PHE A CA 1
ATOM 4638 C C . PHE A 1 575 ? 48.025 9.266 -21.765 1.00 86.12 575 PHE A C 1
ATOM 4640 O O . PHE A 1 575 ? 48.705 8.632 -22.569 1.00 86.12 575 PHE A O 1
ATOM 4647 N N . ILE A 1 576 ? 47.077 10.115 -22.178 1.00 90.38 576 ILE A N 1
ATOM 4648 C CA . ILE A 1 576 ? 46.725 10.300 -23.601 1.00 90.38 576 ILE A CA 1
ATOM 4649 C C . ILE A 1 576 ? 47.933 10.782 -24.436 1.00 90.38 576 ILE A C 1
ATOM 4651 O O . ILE A 1 576 ? 48.250 10.121 -25.427 1.00 90.38 576 ILE A O 1
ATOM 4655 N N . PRO A 1 577 ? 48.670 11.849 -24.056 1.00 89.06 577 PRO A N 1
ATOM 4656 C CA . PRO A 1 577 ? 49.851 12.290 -24.805 1.00 89.06 577 PRO A CA 1
ATOM 4657 C C . PRO A 1 577 ? 50.981 11.256 -24.798 1.00 89.06 577 PRO A C 1
ATOM 4659 O O . PRO A 1 577 ? 51.656 11.066 -25.806 1.00 89.06 577 PRO A O 1
ATOM 4662 N N . LEU A 1 578 ? 51.171 10.557 -23.676 1.00 90.81 578 LEU A N 1
ATOM 4663 C CA . LEU A 1 578 ? 52.198 9.521 -23.541 1.00 90.81 578 LEU A CA 1
ATOM 4664 C C . LEU A 1 578 ? 51.896 8.308 -24.423 1.00 90.81 578 LEU A C 1
ATOM 4666 O O . LEU A 1 578 ? 52.786 7.796 -25.094 1.00 90.81 578 LEU A O 1
ATOM 4670 N N . THR A 1 579 ? 50.633 7.884 -24.460 1.00 88.19 579 THR A N 1
ATOM 4671 C CA . THR A 1 579 ? 50.163 6.784 -25.312 1.00 88.19 579 THR A CA 1
ATOM 4672 C C . THR A 1 579 ? 50.252 7.171 -26.782 1.00 88.19 579 THR A C 1
ATOM 4674 O O . THR A 1 579 ? 50.652 6.350 -27.598 1.00 88.19 579 THR A O 1
ATOM 4677 N N . PHE A 1 580 ? 49.943 8.425 -27.126 1.00 88.81 580 PHE A N 1
ATOM 4678 C CA . PHE A 1 580 ? 50.135 8.944 -28.478 1.00 88.81 580 PHE A CA 1
ATOM 4679 C C . PHE A 1 580 ? 51.610 8.895 -28.898 1.00 88.81 580 PHE A C 1
ATOM 4681 O O . PHE A 1 580 ? 51.914 8.367 -29.964 1.00 88.81 580 PHE A O 1
ATOM 4688 N N . LEU A 1 581 ? 52.531 9.368 -28.049 1.00 87.31 581 LEU A N 1
ATOM 4689 C CA . LEU A 1 581 ? 53.973 9.299 -28.312 1.00 87.31 581 LEU A CA 1
ATOM 4690 C C . LEU A 1 581 ? 54.454 7.851 -28.475 1.00 87.31 581 LEU A C 1
ATOM 4692 O O . LEU A 1 581 ? 55.125 7.538 -29.454 1.00 87.31 581 LEU A O 1
ATOM 4696 N N . ALA A 1 582 ? 54.064 6.955 -27.566 1.00 86.50 582 ALA A N 1
ATOM 4697 C CA . ALA A 1 582 ? 54.384 5.533 -27.674 1.00 86.50 582 ALA A CA 1
ATOM 4698 C C . ALA A 1 582 ? 53.796 4.904 -28.951 1.00 86.50 582 ALA A C 1
ATOM 4700 O O . ALA A 1 582 ? 54.451 4.092 -29.597 1.00 86.50 582 ALA A O 1
ATOM 4701 N N . GLY A 1 583 ? 52.585 5.313 -29.340 1.00 83.56 583 GLY A N 1
ATOM 4702 C CA . GLY A 1 583 ? 51.915 4.876 -30.560 1.00 83.56 583 GLY A CA 1
ATOM 4703 C C . GLY A 1 583 ? 52.656 5.304 -31.823 1.00 83.56 583 GLY A C 1
ATOM 4704 O O . GLY A 1 583 ? 52.903 4.455 -32.669 1.00 83.56 583 GLY A O 1
ATOM 4705 N N . VAL A 1 584 ? 53.066 6.576 -31.926 1.00 84.31 584 VAL A N 1
ATOM 4706 C CA . VAL A 1 584 ? 53.833 7.112 -33.069 1.00 84.31 584 VAL A CA 1
ATOM 4707 C C . VAL A 1 584 ? 55.147 6.352 -33.258 1.00 84.31 584 VAL A C 1
ATOM 4709 O O . VAL A 1 584 ? 55.444 5.919 -34.368 1.00 84.31 584 VAL A O 1
ATOM 4712 N N . TYR A 1 585 ? 55.901 6.127 -32.179 1.00 82.19 585 TYR A N 1
ATOM 4713 C CA . TYR A 1 585 ? 57.165 5.379 -32.228 1.00 82.19 585 TYR A CA 1
ATOM 4714 C C . TYR A 1 585 ? 56.980 3.852 -32.315 1.00 82.19 585 TYR A C 1
ATOM 4716 O O . TYR A 1 585 ? 57.952 3.129 -32.519 1.00 82.19 585 TYR A O 1
ATOM 4724 N N . GLY A 1 586 ? 55.748 3.352 -32.182 1.00 80.56 586 GLY A N 1
ATOM 4725 C CA . GLY A 1 586 ? 55.379 1.954 -32.415 1.00 80.56 586 GLY A CA 1
ATOM 4726 C C . GLY A 1 586 ? 54.941 1.653 -33.854 1.00 80.56 586 GLY A C 1
ATOM 4727 O O . GLY A 1 586 ? 54.593 0.512 -34.157 1.00 80.56 586 GLY A O 1
ATOM 4728 N N . MET A 1 587 ? 54.914 2.653 -34.742 1.00 83.50 587 MET A N 1
ATOM 4729 C CA . MET A 1 587 ? 54.516 2.478 -36.140 1.00 83.50 587 MET A CA 1
ATOM 4730 C C . MET A 1 587 ? 55.679 1.955 -36.994 1.00 83.50 587 MET A C 1
ATOM 4732 O O . MET A 1 587 ? 56.815 2.403 -36.871 1.00 83.50 587 MET A O 1
ATOM 4736 N N . ASN A 1 588 ? 55.379 1.051 -37.928 1.00 81.06 588 ASN A N 1
ATOM 4737 C CA . ASN A 1 588 ? 56.371 0.457 -38.827 1.00 81.06 588 ASN A CA 1
ATOM 4738 C C . ASN A 1 588 ? 56.591 1.326 -40.079 1.00 81.06 588 ASN A C 1
ATOM 4740 O O . ASN A 1 588 ? 56.119 0.979 -41.161 1.00 81.06 588 ASN A O 1
ATOM 4744 N N . PHE A 1 589 ? 57.279 2.461 -39.940 1.00 78.44 589 PHE A N 1
ATOM 4745 C CA . PHE A 1 589 ? 57.684 3.288 -41.083 1.00 78.44 589 PHE A CA 1
ATOM 4746 C C . PHE A 1 589 ? 59.157 3.085 -41.439 1.00 78.44 589 PHE A C 1
ATOM 4748 O O . PHE A 1 589 ? 60.014 3.040 -40.563 1.00 78.44 589 PHE A O 1
ATOM 4755 N N . GLU A 1 590 ? 59.455 3.033 -42.739 1.00 70.06 590 GLU A N 1
ATOM 4756 C CA . GLU A 1 590 ? 60.828 2.881 -43.241 1.00 70.06 590 GLU A CA 1
ATOM 4757 C C . GLU A 1 590 ? 61.684 4.144 -43.051 1.00 70.06 590 GLU A C 1
ATOM 4759 O O . GLU A 1 590 ? 62.898 4.039 -42.909 1.00 70.06 590 GLU A O 1
ATOM 4764 N N . ASN A 1 591 ? 61.075 5.337 -43.028 1.00 73.94 591 ASN A N 1
ATOM 4765 C CA . ASN A 1 591 ? 61.799 6.610 -43.054 1.00 73.94 591 ASN A CA 1
ATOM 4766 C C . ASN A 1 591 ? 61.446 7.503 -41.846 1.00 73.94 591 ASN A C 1
ATOM 4768 O O . ASN A 1 591 ? 60.808 8.545 -41.996 1.00 73.94 591 ASN A O 1
ATOM 4772 N N . MET A 1 592 ? 61.847 7.078 -40.642 1.00 79.44 592 MET A N 1
ATOM 4773 C CA . MET A 1 592 ? 61.788 7.881 -39.410 1.00 79.44 592 MET A CA 1
ATOM 4774 C C . MET A 1 592 ? 63.193 8.382 -39.035 1.00 79.44 592 MET A C 1
ATOM 4776 O O . MET A 1 592 ? 64.037 7.566 -38.648 1.00 79.44 592 MET A O 1
ATOM 4780 N N . PRO A 1 593 ? 63.475 9.695 -39.145 1.00 76.31 593 PRO A N 1
ATOM 4781 C CA . PRO A 1 593 ? 64.820 10.237 -38.942 1.00 76.31 593 PRO A CA 1
ATOM 4782 C C . PRO A 1 593 ? 65.377 10.003 -37.527 1.00 76.31 593 PRO A C 1
ATOM 4784 O O . PRO A 1 593 ? 66.591 9.953 -37.345 1.00 76.31 593 PRO A O 1
ATOM 4787 N N . GLU A 1 594 ? 64.515 9.811 -36.528 1.00 79.44 594 GLU A N 1
ATOM 4788 C CA . GLU A 1 594 ? 64.884 9.632 -35.124 1.00 79.44 594 GLU A CA 1
ATOM 4789 C C . GLU A 1 594 ? 65.316 8.194 -34.780 1.00 79.44 594 GLU A C 1
ATOM 4791 O O . GLU A 1 594 ? 66.111 8.008 -33.858 1.00 79.44 594 GLU A O 1
ATOM 4796 N N . ILE A 1 595 ? 64.854 7.168 -35.512 1.00 76.12 595 ILE A N 1
ATOM 4797 C CA . ILE A 1 595 ? 65.143 5.748 -35.202 1.00 76.12 595 ILE A CA 1
ATOM 4798 C C . ILE A 1 595 ? 66.629 5.411 -35.402 1.00 76.12 595 ILE A C 1
ATOM 4800 O O . ILE A 1 595 ? 67.191 4.611 -34.657 1.00 76.12 595 ILE A O 1
ATOM 4804 N N . GLY A 1 596 ? 67.292 6.053 -36.368 1.00 76.06 596 GLY A N 1
ATOM 4805 C CA . GLY A 1 596 ? 68.716 5.837 -36.650 1.00 76.06 596 GLY A CA 1
ATOM 4806 C C . GLY A 1 596 ? 69.676 6.439 -35.615 1.00 76.06 596 GLY A C 1
ATOM 4807 O O . GLY A 1 596 ? 70.881 6.203 -35.693 1.00 76.06 596 GLY A O 1
ATOM 4808 N N . TRP A 1 597 ? 69.179 7.226 -34.654 1.00 84.94 597 TRP A N 1
ATOM 4809 C CA . TRP A 1 597 ? 70.015 7.894 -33.660 1.00 84.94 597 TRP A CA 1
ATOM 4810 C C . TRP A 1 597 ? 70.186 7.037 -32.387 1.00 84.94 597 TRP A C 1
ATOM 4812 O O . TRP A 1 597 ? 69.182 6.693 -31.764 1.00 84.94 597 TRP A O 1
ATOM 4822 N N . PRO A 1 598 ? 71.422 6.737 -31.924 1.00 82.56 598 PRO A N 1
ATOM 4823 C CA . PRO A 1 598 ? 71.666 5.798 -30.816 1.00 82.56 598 PRO A CA 1
ATOM 4824 C C . PRO A 1 598 ? 71.000 6.143 -29.474 1.00 82.56 598 PRO A C 1
ATOM 4826 O O . PRO A 1 598 ? 70.801 5.261 -28.643 1.00 82.56 598 PRO A O 1
ATOM 4829 N N . TYR A 1 599 ? 70.669 7.417 -29.243 1.00 87.81 599 TYR A N 1
ATOM 4830 C CA . TYR A 1 599 ? 70.095 7.900 -27.981 1.00 87.81 599 TYR A CA 1
ATOM 4831 C C . TYR A 1 599 ? 68.589 8.198 -28.051 1.00 87.81 599 TYR A C 1
ATOM 4833 O O . TYR A 1 599 ? 68.011 8.635 -27.054 1.00 87.81 599 TYR A O 1
ATOM 4841 N N . SER A 1 600 ? 67.937 7.951 -29.190 1.00 84.81 600 SER A N 1
ATOM 4842 C CA . SER A 1 600 ? 66.528 8.299 -29.432 1.00 84.81 600 SER A CA 1
ATOM 4843 C C . SER A 1 600 ? 65.567 7.708 -28.396 1.00 84.81 600 SER A C 1
ATOM 4845 O O . SER A 1 600 ? 64.706 8.421 -27.881 1.00 84.81 600 SER A O 1
ATOM 4847 N N . TYR A 1 601 ? 65.775 6.449 -28.002 1.00 85.06 601 TYR A N 1
ATOM 4848 C CA . TYR A 1 601 ? 64.991 5.776 -26.963 1.00 85.06 601 TYR A CA 1
ATOM 4849 C C . TYR A 1 601 ? 65.050 6.501 -25.606 1.00 85.06 601 TYR A C 1
ATOM 4851 O O . TYR A 1 601 ? 64.021 6.737 -24.973 1.00 85.06 601 TYR A O 1
ATOM 4859 N N . TYR A 1 602 ? 66.247 6.897 -25.160 1.00 90.69 602 TYR A N 1
ATOM 4860 C CA . TYR A 1 602 ? 66.432 7.586 -23.878 1.00 90.69 602 TYR A CA 1
ATOM 4861 C C . TYR A 1 602 ? 65.871 9.012 -23.902 1.00 90.69 602 TYR A C 1
ATOM 4863 O O . TYR A 1 602 ? 65.296 9.464 -22.911 1.00 90.69 602 TYR A O 1
ATOM 4871 N N . VAL A 1 603 ? 65.996 9.710 -25.036 1.00 89.88 603 VAL A N 1
ATOM 4872 C CA . VAL A 1 603 ? 65.420 11.050 -25.213 1.00 89.88 603 VAL A CA 1
ATOM 4873 C C . VAL A 1 603 ? 63.893 11.004 -25.208 1.00 89.88 603 VAL A C 1
ATOM 4875 O O . VAL A 1 603 ? 63.278 11.832 -24.537 1.00 89.88 603 VAL A O 1
ATOM 4878 N N . LEU A 1 604 ? 63.275 10.012 -25.858 1.00 88.56 604 LEU A N 1
ATOM 4879 C CA . LEU A 1 604 ? 61.824 9.809 -25.818 1.00 88.56 604 LEU A CA 1
ATOM 4880 C C . LEU A 1 604 ? 61.321 9.607 -24.380 1.00 88.56 604 LEU A C 1
ATOM 4882 O O . LEU A 1 604 ? 60.389 10.290 -23.956 1.00 88.56 604 LEU A O 1
ATOM 4886 N N . TRP A 1 605 ? 61.979 8.742 -23.600 1.00 91.38 605 TRP A N 1
ATOM 4887 C CA . TRP A 1 605 ? 61.667 8.557 -22.177 1.00 91.38 605 TRP A CA 1
ATOM 4888 C C . TRP A 1 605 ? 61.817 9.847 -21.364 1.00 91.38 605 TRP A C 1
ATOM 4890 O O . TRP A 1 605 ? 60.959 10.151 -20.535 1.00 91.38 605 TRP A O 1
ATOM 4900 N N . GLY A 1 606 ? 62.868 10.631 -21.619 1.00 94.94 606 GLY A N 1
ATOM 4901 C CA . GLY A 1 606 ? 63.070 11.930 -20.977 1.00 94.94 606 GLY A CA 1
ATOM 4902 C C . GLY A 1 606 ? 61.938 12.918 -21.270 1.00 94.94 606 GLY A C 1
ATOM 4903 O O . GLY A 1 606 ? 61.412 13.542 -20.349 1.00 94.94 606 GLY A O 1
ATOM 4904 N N . VAL A 1 607 ? 61.508 13.014 -22.532 1.00 93.50 607 VAL A N 1
ATOM 4905 C CA . VAL A 1 607 ? 60.375 13.858 -22.951 1.00 93.50 607 VAL A CA 1
ATOM 4906 C C . VAL A 1 607 ? 59.068 13.384 -22.313 1.00 93.50 607 VAL A C 1
ATOM 4908 O O . VAL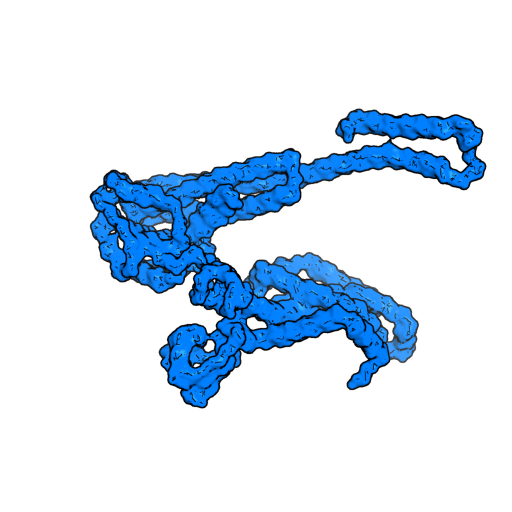 A 1 607 ? 58.317 14.196 -21.775 1.00 93.50 607 VAL A O 1
ATOM 4911 N N . MET A 1 608 ? 58.807 12.075 -22.309 1.00 93.00 608 MET A N 1
ATOM 4912 C CA . MET A 1 608 ? 57.618 11.485 -21.686 1.00 93.00 608 MET A CA 1
ATOM 4913 C C . MET A 1 608 ? 57.554 11.771 -20.178 1.00 93.00 608 MET A C 1
ATOM 4915 O O . MET A 1 608 ? 56.523 12.221 -19.675 1.00 93.00 608 MET A O 1
ATOM 4919 N N . LEU A 1 609 ? 58.661 11.585 -19.455 1.00 95.62 609 LEU A N 1
ATOM 4920 C CA . LEU A 1 609 ? 58.739 11.902 -18.026 1.00 95.62 609 LEU A CA 1
ATOM 4921 C C . LEU A 1 609 ? 58.587 13.405 -17.758 1.00 95.62 609 LEU A C 1
ATOM 4923 O O . LEU A 1 609 ? 57.917 13.783 -16.797 1.00 95.62 609 LEU A O 1
ATOM 4927 N N . ALA A 1 610 ? 59.150 14.264 -18.612 1.00 95.69 610 ALA A N 1
ATOM 4928 C CA . ALA A 1 610 ? 58.992 15.711 -18.500 1.00 95.69 610 ALA A CA 1
ATOM 4929 C C . ALA A 1 610 ? 57.531 16.151 -18.697 1.00 95.69 610 ALA A C 1
ATOM 4931 O O . ALA A 1 610 ? 57.041 16.985 -17.936 1.00 95.69 610 ALA A O 1
ATOM 4932 N N . ILE A 1 611 ? 56.813 15.564 -19.662 1.00 93.12 611 ILE A N 1
ATOM 4933 C CA . ILE A 1 611 ? 55.380 15.820 -19.884 1.00 93.12 611 ILE A CA 1
ATOM 4934 C C . ILE A 1 611 ? 54.558 15.353 -18.678 1.00 93.12 611 ILE A C 1
ATOM 4936 O O . ILE A 1 611 ? 53.753 16.123 -18.155 1.00 93.12 611 ILE A O 1
ATOM 4940 N N . ALA A 1 612 ? 54.785 14.126 -18.200 1.00 93.12 612 ALA A N 1
ATOM 4941 C CA . ALA A 1 612 ? 54.081 13.584 -17.039 1.00 93.12 612 ALA A CA 1
A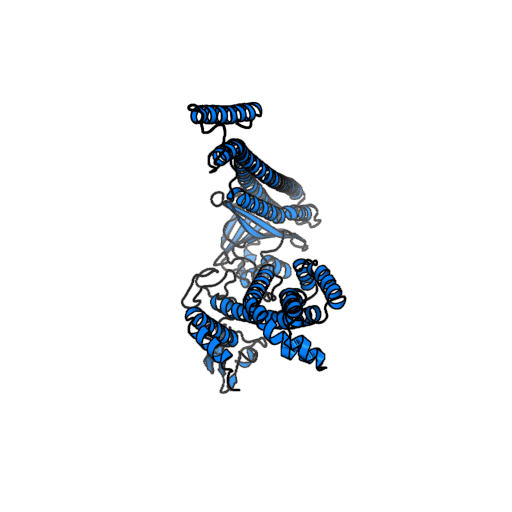TOM 4942 C C . ALA A 1 612 ? 54.319 14.439 -15.781 1.00 93.12 612 ALA A C 1
ATOM 4944 O O . ALA A 1 612 ? 53.370 14.834 -15.103 1.00 93.12 612 ALA A O 1
ATOM 4945 N N . GLY A 1 613 ? 55.579 14.787 -15.502 1.00 94.56 613 GLY A N 1
ATOM 4946 C CA . GLY A 1 613 ? 55.957 15.651 -14.386 1.00 94.56 613 GLY A CA 1
ATOM 4947 C C . GLY A 1 613 ? 55.381 17.063 -14.510 1.00 94.56 613 GLY A C 1
ATOM 4948 O O . GLY A 1 613 ? 54.855 17.599 -13.535 1.00 94.56 613 GLY A O 1
ATOM 4949 N N . GLY A 1 614 ? 55.406 17.648 -15.711 1.00 94.88 614 GLY A N 1
ATOM 4950 C CA . GLY A 1 614 ? 54.805 18.952 -15.994 1.00 94.88 614 GLY A CA 1
ATOM 4951 C C . GLY A 1 614 ? 53.298 18.972 -15.735 1.00 94.88 614 GLY A C 1
ATOM 4952 O O . GLY A 1 614 ? 52.800 19.894 -15.086 1.00 94.88 614 GLY A O 1
ATOM 4953 N N . MET A 1 615 ? 52.584 17.925 -16.157 1.00 92.00 615 MET A N 1
ATOM 4954 C CA . MET A 1 615 ? 51.151 17.765 -15.891 1.00 92.00 615 MET A CA 1
ATOM 4955 C C . MET A 1 615 ? 50.857 17.571 -14.399 1.00 92.00 615 MET A C 1
ATOM 4957 O O . MET A 1 615 ? 49.950 18.213 -13.873 1.00 92.00 615 MET A O 1
ATOM 4961 N N . LEU A 1 616 ? 51.647 16.764 -13.681 1.00 92.50 616 LEU A N 1
ATOM 4962 C CA . LEU A 1 616 ? 51.503 16.606 -12.226 1.00 92.50 616 LEU A CA 1
ATOM 4963 C C . LEU A 1 616 ? 51.696 17.936 -11.485 1.00 92.50 616 LEU A C 1
ATOM 4965 O O . LEU A 1 616 ? 50.908 18.278 -10.604 1.00 92.50 616 LEU A O 1
ATOM 4969 N N . ILE A 1 617 ? 52.706 18.725 -11.864 1.00 94.00 617 ILE A N 1
ATOM 4970 C CA . ILE A 1 617 ? 52.940 20.058 -11.290 1.00 94.00 617 ILE A CA 1
ATOM 4971 C C . ILE A 1 617 ? 51.768 20.996 -11.604 1.00 94.00 617 ILE A C 1
ATOM 4973 O O . ILE A 1 617 ? 51.327 21.742 -10.727 1.00 94.00 617 ILE A O 1
ATOM 4977 N N . PHE A 1 618 ? 51.249 20.961 -12.833 1.00 93.31 618 PHE A N 1
ATOM 4978 C CA . PHE A 1 618 ? 50.097 21.762 -13.243 1.00 93.31 618 PHE A CA 1
ATOM 4979 C C . PHE A 1 618 ? 48.847 21.438 -12.411 1.00 93.31 618 PHE A C 1
ATOM 4981 O O . PHE A 1 618 ? 48.234 22.353 -11.857 1.00 93.31 618 PHE A O 1
ATOM 4988 N N . PHE A 1 619 ? 48.505 20.156 -12.258 1.00 92.75 619 PHE A N 1
ATOM 4989 C CA . PHE A 1 619 ? 47.344 19.732 -11.470 1.00 92.75 619 PHE A CA 1
ATOM 4990 C C . PHE A 1 619 ? 47.509 20.022 -9.974 1.00 92.75 619 PHE A C 1
ATOM 4992 O O . PHE A 1 619 ? 46.556 20.469 -9.332 1.00 92.75 619 PHE A O 1
ATOM 4999 N N . ARG A 1 620 ? 48.728 19.897 -9.433 1.00 91.62 620 ARG A N 1
ATOM 5000 C CA . ARG A 1 620 ? 49.034 20.280 -8.047 1.00 91.62 620 ARG A CA 1
ATOM 5001 C C . ARG A 1 620 ? 48.871 21.782 -7.810 1.00 91.62 620 ARG A C 1
ATOM 5003 O O . ARG A 1 620 ? 48.348 22.185 -6.781 1.00 91.62 620 ARG A O 1
ATOM 5010 N N . ARG A 1 621 ? 49.240 22.631 -8.778 1.00 91.12 621 ARG A N 1
ATOM 5011 C CA . ARG A 1 621 ? 48.992 24.088 -8.712 1.00 91.12 621 ARG A CA 1
ATOM 5012 C C . ARG A 1 621 ? 47.511 24.462 -8.805 1.00 91.12 621 ARG A C 1
ATOM 5014 O O . ARG A 1 621 ? 47.143 25.560 -8.402 1.00 91.12 621 ARG A O 1
ATOM 5021 N N . LYS A 1 622 ? 46.673 23.587 -9.365 1.00 88.31 622 LYS A N 1
ATOM 5022 C CA . LYS A 1 622 ? 45.223 23.784 -9.491 1.00 88.31 622 LYS A CA 1
ATOM 5023 C C . LYS A 1 622 ? 44.427 23.236 -8.300 1.00 88.31 622 LYS A C 1
ATOM 5025 O O . LYS A 1 622 ? 43.209 23.376 -8.321 1.00 88.31 622 LYS A O 1
ATOM 5030 N N . ASN A 1 623 ? 45.084 22.667 -7.281 1.00 84.94 623 ASN A N 1
ATOM 5031 C CA . ASN A 1 623 ? 44.455 21.977 -6.143 1.00 84.94 623 ASN A CA 1
ATOM 5032 C C . ASN A 1 623 ? 43.546 20.813 -6.574 1.00 84.94 623 ASN A C 1
ATOM 5034 O O . ASN A 1 623 ? 42.469 20.614 -6.019 1.00 84.94 623 ASN A O 1
ATOM 5038 N N . TRP A 1 624 ? 43.939 20.091 -7.624 1.00 82.88 624 TRP A N 1
ATOM 5039 C CA . TRP A 1 624 ? 43.251 18.866 -8.055 1.00 82.88 624 TRP A CA 1
ATOM 5040 C C . TRP A 1 624 ? 43.961 17.595 -7.562 1.00 82.88 624 TRP A C 1
ATOM 5042 O O . TRP A 1 624 ? 43.461 16.498 -7.789 1.00 82.88 624 TRP A O 1
ATOM 5052 N N . LEU A 1 625 ? 45.131 17.755 -6.933 1.00 73.81 625 LEU A N 1
ATOM 5053 C CA . LEU A 1 625 ? 46.012 16.711 -6.406 1.00 73.81 625 LEU A CA 1
ATOM 5054 C C . LEU A 1 625 ? 46.297 16.944 -4.928 1.00 73.81 625 LEU A C 1
ATOM 5056 O O . LEU A 1 625 ? 46.456 18.134 -4.563 1.00 73.81 625 LEU A O 1
#

Sequence (625 aa):
MALSPLTRRRLHNFRANRRGFWSLWIFLAMFAISLFADLIANDRPILIRYDGAYYLPILKTYPETAFGGIFETEAVYSDPEVKKLIEEKGWMVWPIIPYRYDTIIKDLPVPAPAPPSARNWLGTDDQARDVVARILYGFRISVLFGLVLTILSSIIGIAAGAVQGYFGGWVDLGMQRFMEIWGGLPVLFLLIIMSSLIVPGFWTVLGLMLLFSWMSLVDLVRAEFLRARNFDFVRAARALGVGNVTIMFRHILPNAMVSSLTFLPFLLNGSITTLTSLDFLGFGLPPGSLIHIGERRQDKTRVRAFTFNPEKFQEREVSELGKLTDYRRPGSVCWVNIDGLHEVETLSEIGRVFGLHPLVLEDILNTDQRPKTEDYNDYFFLVLKMINYTKETGEIEEEQLSLVLGKDFVLSFQETEGDVFDPIRERLRTDKSRARSLGADFLGYALLDAIVDSYFTILEGLGDRIEGLELELVTDPAPQTLRRLHEMKRTMIQLRRSIWPLREVIAGLEKSRIEIIHPETRLFLRDVYDHTIQVIDQVETDRDILSGMLDIYLSSQSMRLNEVMKVLTIISTIFIPLTFLAGVYGMNFENMPEIGWPYSYYVLWGVMLAIAGGMLIFFRRKNWL

Radius of gyration: 37.28 Å; chains: 1; bounding box: 108×62×112 Å